Protein AF-A0A7C2ELT0-F1 (afdb_monomer)

Nearest PDB structures (foldseek):
  4qrk-assembly1_A  TM=3.114E-01  e=3.744E-05  Clostridium sporogenes ATCC 15579
  7usl-assembly1_C  TM=2.007E-01  e=1.176E+00  Bordetella pertussis

Secondary structure (DSSP, 8-state):
---SSSTHHHHHHHHHHHHHHHHHHHT--TT--HHHHHHHHHHHHHHHHHHHHHHHHHHH--SS-THHHHHHHHHHHHHHHHHH-TTS-HHHHHHHHHHHHHHHHHHHHHHHHHT--TTSSSPP-S--HHHHHHHHHHHHHHHHHHHHHH-GGGTTT----GGGHHHHHHHHPEEEEEEPPPEEES---TT-EEEEE-SSS-EEEEE--SSEEEEEEEEEEESSHHHHHHHHTT--EEEEEETTEEEEEESGGG--S-EEEEEEEEE-TT-EEEEEESSS-EEEES--S-EEEEEESSEEEEEEE-S-EEEEEEEEEEEEEEE-S-EEEEEEEEEEEEEESS-EEEEE-SSEEEEEEE-S-EEEE-TT-EEEEEEE-S-EEEEEESSEEEEEEESSEEEEEET-EEEEEEESS-EEEEEES-EEEEEEE-S-EEEEEES-EEEEEEE---

Radius of gyration: 32.94 Å; Cα contacts (8 Å, |Δi|>4): 1007; chains: 1; bounding box: 61×60×104 Å

Structure (mmCIF, N/CA/C/O backbone):
data_AF-A0A7C2ELT0-F1
#
_entry.id   AF-A0A7C2ELT0-F1
#
loop_
_atom_site.group_PDB
_atom_site.id
_atom_site.type_symbol
_atom_site.label_atom_id
_atom_site.label_alt_id
_atom_site.label_comp_id
_atom_site.label_asym_id
_atom_site.label_entity_id
_atom_site.label_seq_id
_atom_site.pdbx_PDB_ins_code
_atom_site.Cartn_x
_atom_site.Cartn_y
_atom_site.Cartn_z
_atom_site.occupancy
_atom_site.B_iso_or_equiv
_atom_site.auth_seq_id
_atom_site.auth_comp_id
_atom_site.auth_asym_id
_atom_site.auth_atom_id
_atom_site.pdbx_PDB_model_num
ATOM 1 N N . MET A 1 1 ? 32.267 43.636 52.073 1.00 42.12 1 MET A N 1
ATOM 2 C CA . MET A 1 1 ? 32.798 43.247 50.747 1.00 42.12 1 MET A CA 1
ATOM 3 C C . MET A 1 1 ? 31.972 42.100 50.181 1.00 42.12 1 MET A C 1
ATOM 5 O O . MET A 1 1 ? 32.162 40.948 50.547 1.00 42.12 1 MET A O 1
ATOM 9 N N . ALA A 1 2 ? 30.995 42.434 49.343 1.00 45.44 2 ALA A N 1
ATOM 10 C CA . ALA A 1 2 ? 30.122 41.498 48.652 1.00 45.44 2 ALA A CA 1
ATOM 11 C C . ALA A 1 2 ? 30.420 41.594 47.153 1.00 45.44 2 ALA A C 1
ATOM 13 O O . ALA A 1 2 ? 30.077 42.615 46.577 1.00 45.44 2 ALA A O 1
ATOM 14 N N . GLN A 1 3 ? 31.054 40.580 46.540 1.00 39.84 3 GLN A N 1
ATOM 15 C CA . GLN A 1 3 ? 31.023 40.375 45.072 1.00 39.84 3 GLN A CA 1
ATOM 16 C C . GLN A 1 3 ? 31.673 39.071 44.537 1.00 39.84 3 GLN A C 1
ATOM 18 O O . GLN A 1 3 ? 31.953 38.975 43.350 1.00 39.84 3 GLN A O 1
ATOM 23 N N . GLY A 1 4 ? 31.885 38.022 45.349 1.00 39.62 4 GLY A N 1
ATOM 24 C CA . GLY A 1 4 ? 32.593 36.808 44.883 1.00 39.62 4 GLY A CA 1
ATOM 25 C C . GLY A 1 4 ? 31.737 35.597 44.467 1.00 39.62 4 GLY A C 1
ATOM 26 O O . GLY A 1 4 ? 32.189 34.763 43.691 1.00 39.62 4 GLY A O 1
ATOM 27 N N . ARG A 1 5 ? 30.501 35.447 44.968 1.00 42.84 5 ARG A N 1
ATOM 28 C CA . ARG A 1 5 ? 29.801 34.136 44.958 1.00 42.84 5 ARG A CA 1
ATOM 29 C C . ARG A 1 5 ? 28.678 33.946 43.929 1.00 42.84 5 ARG A C 1
ATOM 31 O O . ARG A 1 5 ? 28.041 32.900 43.929 1.00 42.84 5 ARG A O 1
ATOM 38 N N . LYS A 1 6 ? 28.424 34.908 43.032 1.00 41.88 6 LYS A N 1
ATOM 39 C CA . LYS A 1 6 ? 27.400 34.749 41.972 1.00 41.88 6 LYS A CA 1
ATOM 40 C C . LYS A 1 6 ? 27.911 34.066 40.691 1.00 41.88 6 LYS A C 1
ATOM 42 O O . LYS A 1 6 ? 27.088 33.549 39.946 1.00 41.88 6 LYS A O 1
ATOM 47 N N . LYS A 1 7 ? 29.230 33.993 40.449 1.00 40.62 7 LYS A N 1
ATOM 48 C CA . LYS A 1 7 ? 29.793 33.402 39.212 1.00 40.62 7 LYS A CA 1
ATOM 49 C C . LYS A 1 7 ? 29.730 31.863 39.143 1.00 40.62 7 LYS A C 1
ATOM 51 O O . LYS A 1 7 ? 29.695 31.324 38.045 1.00 40.62 7 LYS A O 1
ATOM 56 N N . GLY A 1 8 ? 29.642 31.153 40.273 1.00 42.19 8 GLY A N 1
ATOM 57 C CA . GLY A 1 8 ? 29.627 29.676 40.294 1.00 42.19 8 GLY A CA 1
ATOM 58 C C . GLY A 1 8 ? 28.293 29.019 39.901 1.00 42.19 8 GLY A C 1
ATOM 59 O O . GLY A 1 8 ? 28.281 27.872 39.465 1.00 42.19 8 GLY A O 1
ATOM 60 N N . LYS A 1 9 ? 27.171 29.749 40.006 1.00 43.91 9 LYS A N 1
ATOM 61 C CA . LYS A 1 9 ? 25.817 29.213 39.759 1.00 43.91 9 LYS A CA 1
ATOM 62 C C . LYS A 1 9 ? 25.518 28.958 38.282 1.00 43.91 9 LYS A C 1
ATOM 64 O O . LYS A 1 9 ? 24.778 28.036 37.966 1.00 43.91 9 LYS A O 1
ATOM 69 N N . GLY A 1 10 ? 26.102 29.762 37.391 1.00 43.91 10 GLY A N 1
ATOM 70 C CA . GLY A 1 10 ? 25.960 29.587 35.945 1.00 43.91 10 GLY A CA 1
ATOM 71 C C . GLY A 1 10 ? 26.767 28.398 35.428 1.00 43.91 10 GLY A C 1
ATOM 72 O O . GLY A 1 10 ? 26.237 27.589 34.680 1.00 43.91 10 GLY A O 1
ATOM 73 N N . LEU A 1 11 ? 28.018 28.240 35.875 1.00 46.62 11 LEU A N 1
ATOM 74 C CA . LEU A 1 11 ? 28.926 27.226 35.326 1.00 46.62 11 LEU A CA 1
ATOM 75 C C . LEU A 1 11 ? 28.510 25.779 35.628 1.00 46.62 11 LEU A C 1
ATOM 77 O O . LEU A 1 11 ? 28.633 24.935 34.747 1.00 46.62 11 LEU A O 1
ATOM 81 N N . LEU A 1 12 ? 27.991 25.480 36.825 1.00 53.28 12 LEU A N 1
ATOM 82 C CA . LEU A 1 12 ? 27.530 24.121 37.154 1.00 53.28 12 LEU A CA 1
ATOM 83 C C . LEU A 1 12 ? 26.244 23.743 36.410 1.00 53.28 12 LEU A C 1
ATOM 85 O O . LEU A 1 12 ? 26.105 22.609 35.958 1.00 53.28 12 LEU A O 1
ATOM 89 N N . LEU A 1 13 ? 25.324 24.698 36.241 1.00 49.25 13 LEU A N 1
ATOM 90 C CA . LEU A 1 13 ? 24.092 24.484 35.480 1.00 49.25 13 LEU A CA 1
ATOM 91 C C . LEU A 1 13 ? 24.402 24.286 33.988 1.00 49.25 13 LEU A C 1
ATOM 93 O O . LEU A 1 13 ? 23.856 23.388 33.359 1.00 49.25 13 LEU A O 1
ATOM 97 N N . ILE A 1 14 ? 25.335 25.079 33.450 1.00 50.16 14 ILE A N 1
ATOM 98 C CA . ILE A 1 14 ? 25.825 24.968 32.070 1.00 50.16 14 ILE A CA 1
ATOM 99 C C . ILE A 1 14 ? 26.558 23.638 31.856 1.00 50.16 14 ILE A C 1
ATOM 101 O O . ILE A 1 14 ? 26.302 22.965 30.863 1.00 50.16 14 ILE A O 1
ATOM 105 N N . GLY A 1 15 ? 27.407 23.210 32.796 1.00 48.12 15 GLY A N 1
ATOM 106 C CA . GLY A 1 15 ? 28.116 21.929 32.712 1.00 48.12 15 GLY A CA 1
ATOM 107 C C . GLY A 1 15 ? 27.176 20.721 32.695 1.00 48.12 15 GLY A C 1
ATOM 108 O O . GLY A 1 15 ? 27.408 19.766 31.958 1.00 48.12 15 GLY A O 1
ATOM 109 N N . LEU A 1 16 ? 26.072 20.779 33.445 1.00 53.66 16 LEU A N 1
ATOM 110 C CA . LEU A 1 16 ? 25.085 19.700 33.480 1.00 53.66 16 LEU A CA 1
ATOM 111 C C . LEU A 1 16 ? 24.147 19.716 32.261 1.00 53.66 16 LEU A C 1
ATOM 113 O O . LEU A 1 16 ? 23.773 18.654 31.773 1.00 53.66 16 LEU A O 1
ATOM 117 N N . ILE A 1 17 ? 23.811 20.902 31.737 1.00 55.84 17 ILE A N 1
ATOM 118 C CA . ILE A 1 17 ? 23.096 21.053 30.458 1.00 55.84 17 ILE A CA 1
ATOM 119 C C . ILE A 1 17 ? 23.952 20.511 29.309 1.00 55.84 17 ILE A C 1
ATOM 121 O O . ILE A 1 17 ? 23.425 19.823 28.442 1.00 55.84 17 ILE A O 1
ATOM 125 N N . LEU A 1 18 ? 25.266 20.750 29.327 1.00 50.59 18 LEU A N 1
ATOM 126 C C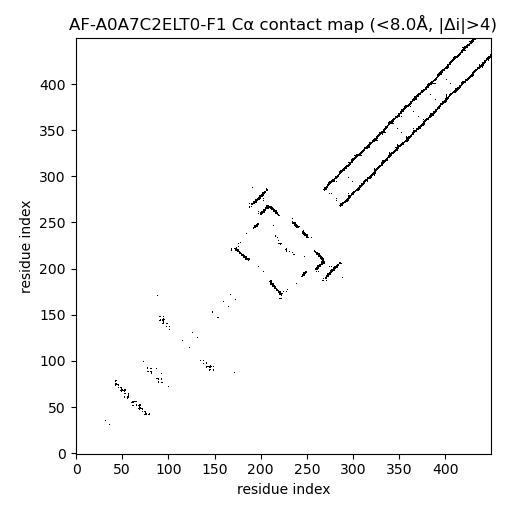A . LEU A 1 18 ? 26.205 20.205 28.344 1.00 50.59 18 LEU A CA 1
ATOM 127 C C . LEU A 1 18 ? 26.360 18.684 28.465 1.00 50.59 18 LEU A C 1
ATOM 129 O O . LEU A 1 18 ? 26.411 18.006 27.445 1.00 50.59 18 LEU A O 1
ATOM 133 N N . LEU A 1 19 ? 26.363 18.129 29.681 1.00 54.34 19 LEU A N 1
ATOM 134 C CA . LEU A 1 19 ? 26.347 16.676 29.894 1.00 54.34 19 LEU A CA 1
ATOM 135 C C . LEU A 1 19 ? 25.036 16.035 29.422 1.00 54.34 19 LEU A C 1
ATOM 137 O O . LEU A 1 19 ? 25.072 14.999 28.767 1.00 54.34 19 LEU A O 1
ATOM 141 N N . ALA A 1 20 ? 23.889 16.662 29.702 1.00 52.28 20 ALA A N 1
ATOM 142 C CA . ALA A 1 20 ? 22.587 16.206 29.221 1.00 52.28 20 ALA A CA 1
ATOM 143 C C . ALA A 1 20 ? 22.479 16.309 27.690 1.00 52.28 20 ALA A C 1
ATOM 145 O O . ALA A 1 20 ? 22.000 15.378 27.050 1.00 52.28 20 ALA A O 1
ATOM 146 N N . ALA A 1 21 ? 22.988 17.390 27.093 1.00 52.97 21 ALA A N 1
ATOM 147 C CA . ALA A 1 21 ? 23.085 17.555 25.643 1.00 52.97 21 ALA A CA 1
ATOM 148 C C . ALA A 1 21 ? 24.036 16.526 25.005 1.00 52.97 21 ALA A C 1
ATOM 150 O O . ALA A 1 21 ? 23.724 15.978 23.952 1.00 52.97 21 ALA A O 1
ATOM 151 N N . GLY A 1 22 ? 25.152 16.201 25.665 1.00 45.22 22 GLY A N 1
ATOM 152 C CA . GLY A 1 22 ? 26.073 15.147 25.235 1.00 45.22 22 GLY A CA 1
ATOM 153 C C . GLY A 1 22 ? 25.437 13.755 25.277 1.00 45.22 22 GLY A C 1
ATOM 154 O O . GLY A 1 22 ? 25.587 12.980 24.339 1.00 45.22 22 GLY A O 1
ATOM 155 N N . LEU A 1 23 ? 24.649 13.460 26.313 1.00 53.25 23 LEU A N 1
ATOM 156 C CA . LEU A 1 23 ? 23.897 12.205 26.425 1.00 53.25 23 LEU A CA 1
ATOM 157 C C . LEU A 1 23 ? 22.787 12.098 25.367 1.00 53.25 23 LEU A C 1
ATOM 159 O O . LEU A 1 23 ? 22.537 11.013 24.853 1.00 53.25 23 LEU A O 1
ATOM 163 N N . ILE A 1 24 ? 22.170 13.226 24.997 1.00 52.75 24 ILE A N 1
ATOM 164 C CA . ILE A 1 24 ? 21.212 13.315 23.884 1.00 52.75 24 ILE A CA 1
ATOM 165 C C . ILE A 1 24 ? 21.894 13.006 22.547 1.00 52.75 24 ILE A C 1
ATOM 167 O O . ILE A 1 24 ? 21.304 12.307 21.733 1.00 52.75 24 ILE A O 1
ATOM 171 N N . PHE A 1 25 ? 23.129 13.473 22.336 1.00 51.72 25 PHE A N 1
ATOM 172 C CA . PHE A 1 25 ? 23.862 13.266 21.082 1.00 51.72 25 PHE A CA 1
ATOM 173 C C . PHE A 1 25 ? 24.392 11.833 20.912 1.00 51.72 25 PHE A C 1
ATOM 175 O O . PHE A 1 25 ? 24.438 11.321 19.799 1.00 51.72 25 PHE A O 1
ATOM 182 N N . VAL A 1 26 ? 24.754 11.164 22.013 1.00 51.81 26 VAL A N 1
ATOM 183 C CA . VAL A 1 26 ? 25.244 9.770 22.007 1.00 51.81 26 VAL A CA 1
ATOM 184 C C . VAL A 1 26 ? 24.118 8.755 21.776 1.00 51.81 26 VAL A C 1
ATOM 186 O O . VAL A 1 26 ? 24.367 7.669 21.263 1.00 51.81 26 VAL A O 1
ATOM 189 N N . PHE A 1 27 ? 22.877 9.102 22.126 1.00 49.28 27 PHE A N 1
ATOM 190 C CA . PHE A 1 27 ? 21.709 8.227 21.983 1.00 49.28 27 PHE A CA 1
ATOM 191 C C . PHE A 1 27 ? 20.808 8.579 20.796 1.00 49.28 27 PHE A C 1
ATOM 193 O O . PHE A 1 27 ? 19.675 8.105 20.775 1.00 49.28 27 PHE A O 1
ATOM 200 N N . ILE A 1 28 ? 21.276 9.378 19.826 1.00 46.94 28 ILE A N 1
ATOM 201 C CA . ILE A 1 28 ? 20.549 9.629 18.572 1.00 46.94 28 ILE A CA 1
ATOM 202 C C . ILE A 1 28 ? 20.435 8.296 17.819 1.00 46.94 28 ILE A C 1
ATOM 204 O O . ILE A 1 28 ? 21.442 7.805 17.312 1.00 46.94 28 ILE A O 1
ATOM 208 N N . PRO A 1 29 ? 19.243 7.685 17.717 1.00 50.91 29 PRO A N 1
ATOM 209 C CA . PRO A 1 29 ? 19.019 6.630 16.748 1.00 50.91 29 PRO A CA 1
ATOM 210 C C . PRO A 1 29 ? 18.851 7.324 15.394 1.00 50.91 29 PRO A C 1
ATOM 212 O O . PRO A 1 29 ? 18.087 8.292 15.297 1.00 50.91 29 PRO A O 1
ATOM 215 N N . ASP A 1 30 ? 19.553 6.857 14.367 1.00 41.38 30 ASP A N 1
ATOM 216 C CA . ASP A 1 30 ? 19.484 7.432 13.023 1.00 41.38 30 ASP A CA 1
ATOM 217 C C . ASP A 1 30 ? 18.016 7.607 12.580 1.00 41.38 30 ASP A C 1
ATOM 219 O O . ASP A 1 30 ? 17.288 6.636 12.373 1.00 41.38 30 ASP A O 1
ATOM 223 N N . GLY A 1 31 ? 17.561 8.864 12.485 1.00 51.69 31 GLY A N 1
ATOM 224 C CA . GLY A 1 31 ? 16.235 9.229 11.970 1.00 51.69 31 GLY A CA 1
ATOM 225 C C . GLY A 1 31 ? 15.139 9.610 12.980 1.00 51.69 31 GLY A C 1
ATOM 226 O O . GLY A 1 31 ? 14.036 9.923 12.537 1.00 51.69 31 GLY A O 1
ATOM 227 N N . ALA A 1 32 ? 15.384 9.643 14.298 1.00 50.31 32 ALA A N 1
ATOM 228 C CA . ALA A 1 32 ? 14.373 10.109 15.263 1.00 50.31 32 ALA A CA 1
ATOM 229 C C . ALA A 1 32 ? 14.337 11.650 15.370 1.00 50.31 32 ALA A C 1
ATOM 231 O O . ALA A 1 32 ? 15.339 12.291 15.691 1.00 50.31 32 ALA A O 1
ATOM 232 N N . GLY A 1 33 ? 13.174 12.266 15.137 1.00 53.56 33 GLY A N 1
ATOM 233 C CA . GLY A 1 33 ? 13.001 13.716 15.275 1.00 53.56 33 GLY A CA 1
ATOM 234 C C . GLY A 1 33 ? 13.150 14.194 16.727 1.00 53.56 33 GLY A C 1
ATOM 235 O O . GLY A 1 33 ? 12.733 13.511 17.664 1.00 53.56 33 GLY A O 1
ATOM 236 N N . LEU A 1 34 ? 13.682 15.409 16.930 1.00 48.56 34 LEU A N 1
ATOM 237 C CA . LEU A 1 34 ? 13.869 16.026 18.259 1.00 48.56 34 LEU A CA 1
ATOM 238 C C . LEU A 1 34 ? 12.598 15.994 19.130 1.00 48.56 34 LEU A C 1
ATOM 240 O O . LEU A 1 34 ? 12.690 15.814 20.342 1.00 48.56 34 LEU A O 1
ATOM 244 N N . ALA A 1 35 ? 11.417 16.125 18.518 1.00 43.75 35 ALA A N 1
ATOM 245 C CA . ALA A 1 35 ? 10.126 16.087 19.206 1.00 43.75 35 ALA A CA 1
ATOM 246 C C . ALA A 1 35 ? 9.777 14.697 19.775 1.00 43.75 35 ALA A C 1
ATOM 248 O O . ALA A 1 35 ? 9.262 14.595 20.889 1.00 43.75 35 ALA A O 1
ATOM 249 N N . GLU A 1 36 ? 10.094 13.623 19.050 1.00 48.47 36 GLU A N 1
ATOM 250 C CA . GLU A 1 36 ? 9.836 12.245 19.482 1.00 48.47 36 GLU A CA 1
ATOM 251 C C . GLU A 1 36 ? 10.790 11.835 20.614 1.00 48.47 36 GLU A C 1
ATOM 253 O O . GLU A 1 36 ? 10.389 11.186 21.582 1.00 48.47 36 GLU A O 1
ATOM 258 N N . LEU A 1 37 ? 12.036 12.311 20.557 1.00 50.41 37 LEU A N 1
ATOM 259 C CA . LEU A 1 37 ? 13.034 12.114 21.606 1.00 50.41 37 LEU A CA 1
ATOM 260 C C . LEU A 1 37 ? 12.690 12.897 22.888 1.00 50.41 37 LEU A C 1
ATOM 262 O O . LEU A 1 37 ? 12.796 12.353 23.988 1.00 50.41 37 LEU A O 1
ATOM 266 N N . LEU A 1 38 ? 12.190 14.133 22.755 1.00 48.56 38 LEU A N 1
ATOM 267 C CA . LEU A 1 38 ? 11.640 14.921 23.867 1.00 48.56 38 LEU A CA 1
ATOM 268 C C . LEU A 1 38 ? 10.447 14.213 24.521 1.00 48.56 38 LEU A C 1
ATOM 270 O O . LEU A 1 38 ? 10.420 14.075 25.743 1.00 48.56 38 LEU A O 1
ATOM 274 N N . MET A 1 39 ? 9.513 13.679 23.728 1.00 49.91 39 MET A N 1
ATOM 275 C CA . MET A 1 39 ? 8.398 12.875 24.247 1.00 49.91 39 MET A CA 1
ATOM 276 C C . MET A 1 39 ? 8.835 11.536 24.858 1.00 49.91 39 MET A C 1
ATOM 278 O O . MET A 1 39 ? 8.117 10.966 25.681 1.00 49.91 39 MET A O 1
ATOM 282 N N . ARG A 1 40 ? 10.014 11.018 24.502 1.00 51.94 40 ARG A N 1
ATOM 283 C CA . ARG A 1 40 ? 10.532 9.748 25.024 1.00 51.94 40 ARG A CA 1
ATOM 284 C C . ARG A 1 40 ? 11.355 9.906 26.303 1.00 51.94 40 ARG A C 1
ATOM 286 O O . ARG A 1 40 ? 11.291 9.030 27.162 1.00 51.94 40 ARG A O 1
ATOM 293 N N . LEU A 1 41 ? 12.101 11.003 26.443 1.00 55.66 41 LEU A N 1
ATOM 294 C CA . LEU A 1 41 ? 13.070 11.208 27.528 1.00 55.66 41 LEU A CA 1
ATOM 295 C C . LEU A 1 41 ? 12.641 12.255 28.566 1.00 55.66 41 LEU A C 1
ATOM 297 O O . LEU A 1 41 ? 13.358 12.446 29.548 1.00 55.66 41 LEU A O 1
ATOM 301 N N . TRP A 1 42 ? 11.468 12.888 28.423 1.00 62.91 42 TRP A N 1
ATOM 302 C CA . TRP A 1 42 ? 10.956 13.864 29.400 1.00 62.91 42 TRP A CA 1
ATOM 303 C C . TRP A 1 42 ? 10.993 13.405 30.880 1.00 62.91 42 TRP A C 1
ATOM 305 O O . TRP A 1 42 ? 11.282 14.253 31.730 1.00 62.91 42 TRP A O 1
ATOM 315 N N . PRO A 1 43 ? 10.810 12.112 31.250 1.00 63.38 43 PRO A N 1
ATOM 316 C CA . PRO A 1 43 ? 10.904 11.695 32.651 1.00 63.38 43 PRO A CA 1
ATOM 317 C C . PRO A 1 43 ? 12.317 11.851 33.224 1.00 63.38 43 PRO A C 1
ATOM 319 O O . PRO A 1 43 ? 12.472 12.187 34.396 1.00 63.38 43 PRO A O 1
ATOM 322 N N . ILE A 1 44 ? 13.355 11.682 32.398 1.00 62.75 44 ILE A N 1
ATOM 323 C CA . ILE A 1 44 ? 14.757 11.867 32.799 1.00 62.75 44 ILE A CA 1
ATOM 324 C C . ILE A 1 44 ? 15.008 13.331 33.164 1.00 62.75 44 ILE A C 1
ATOM 326 O O . ILE A 1 44 ? 15.677 13.611 34.155 1.00 62.75 44 ILE A O 1
ATOM 330 N N . PHE A 1 45 ? 14.399 14.274 32.440 1.00 59.12 45 PHE A N 1
ATOM 331 C CA . PHE A 1 45 ? 14.490 15.693 32.781 1.00 59.12 45 PHE A CA 1
ATOM 332 C C . PHE A 1 45 ? 13.875 16.002 34.151 1.00 59.12 45 PHE A C 1
ATOM 334 O O . PHE A 1 45 ? 14.429 16.824 34.881 1.00 59.12 45 PHE A O 1
ATOM 341 N N . LEU A 1 46 ? 12.795 15.317 34.551 1.00 65.44 46 LEU A N 1
ATOM 342 C CA . LEU A 1 46 ? 12.246 15.449 35.906 1.00 65.44 46 LEU A CA 1
ATOM 343 C C . LEU A 1 46 ? 13.190 14.878 36.968 1.00 65.44 46 LEU A C 1
ATOM 345 O O . LEU A 1 46 ? 13.380 15.514 38.006 1.00 65.44 46 LEU A O 1
ATOM 349 N N . ILE A 1 47 ? 13.825 13.732 36.699 1.00 64.75 47 ILE A N 1
ATOM 350 C CA . ILE A 1 47 ? 14.838 13.155 37.593 1.00 64.75 47 ILE A CA 1
ATOM 351 C C . ILE A 1 47 ? 16.006 14.133 37.750 1.00 64.75 47 ILE A C 1
ATOM 353 O O . ILE A 1 47 ? 16.355 14.486 38.874 1.00 64.75 47 ILE A O 1
ATOM 357 N N . CYS A 1 48 ? 16.567 14.639 36.650 1.00 57.84 48 CYS A N 1
ATOM 358 C CA . CYS A 1 48 ? 17.680 15.588 36.669 1.00 57.84 48 CYS A CA 1
ATOM 359 C C . CYS A 1 48 ? 17.311 16.900 37.377 1.00 57.84 48 CYS A C 1
ATOM 361 O O . CYS A 1 48 ? 18.052 17.356 38.247 1.00 57.84 48 CYS A O 1
ATOM 363 N N . ALA A 1 49 ? 16.147 17.484 37.074 1.00 63.97 49 ALA A N 1
ATOM 364 C CA . ALA A 1 49 ? 15.659 18.690 37.745 1.00 63.97 49 ALA A CA 1
ATOM 365 C C . ALA A 1 49 ? 15.452 18.462 39.251 1.00 63.97 49 ALA A C 1
ATOM 367 O O . ALA A 1 49 ? 15.766 19.326 40.076 1.00 63.97 49 ALA A O 1
ATOM 368 N N . GLY A 1 50 ? 14.962 17.279 39.617 1.00 64.75 50 GLY A N 1
ATOM 369 C CA . GLY A 1 50 ? 14.807 16.859 40.996 1.00 64.75 50 GLY A CA 1
ATOM 370 C C . GLY A 1 50 ? 16.144 16.702 41.725 1.00 64.75 50 GLY A C 1
ATOM 371 O O . GLY A 1 50 ? 16.310 17.263 42.809 1.00 64.75 50 GLY A O 1
ATOM 372 N N . VAL A 1 51 ? 17.124 16.031 41.108 1.00 64.00 51 VAL A N 1
ATOM 373 C CA . VAL A 1 51 ? 18.488 15.853 41.637 1.00 64.00 51 VAL A CA 1
ATOM 374 C C . VAL A 1 51 ? 19.172 17.199 41.836 1.00 64.00 51 VAL A C 1
ATOM 376 O O . VAL A 1 51 ? 19.704 17.442 42.914 1.00 64.00 51 VAL A O 1
ATOM 379 N N . VAL A 1 52 ? 19.086 18.120 40.872 1.00 61.81 52 VAL A N 1
ATOM 380 C CA . VAL A 1 52 ? 19.647 19.477 41.001 1.00 61.81 52 VAL A CA 1
ATOM 381 C C . VAL A 1 52 ? 19.032 20.220 42.187 1.00 61.81 52 VAL A C 1
ATOM 383 O O . VAL A 1 52 ? 19.745 20.878 42.943 1.00 61.81 52 VAL A O 1
ATOM 386 N N . ARG A 1 53 ? 17.720 20.088 42.412 1.00 62.97 53 ARG A N 1
ATOM 387 C CA . ARG A 1 53 ? 17.049 20.708 43.565 1.00 62.97 53 ARG A CA 1
ATOM 388 C C . ARG A 1 53 ? 17.446 20.082 44.900 1.00 62.97 53 ARG A C 1
ATOM 390 O O . ARG A 1 53 ? 17.604 20.807 45.880 1.00 62.97 53 ARG A O 1
ATOM 397 N N . VAL A 1 54 ? 17.593 18.759 44.955 1.00 62.53 54 VAL A N 1
ATOM 398 C CA . VAL A 1 54 ? 18.026 18.040 46.165 1.00 62.53 54 VAL A CA 1
ATOM 399 C C . VAL A 1 54 ? 19.497 18.329 46.469 1.00 62.53 54 VAL A C 1
ATOM 401 O O . VAL A 1 54 ? 19.847 18.574 47.619 1.00 62.53 54 VAL A O 1
ATOM 404 N N . MET A 1 55 ? 20.347 18.391 45.446 1.00 53.81 55 MET A N 1
ATOM 405 C CA . MET A 1 55 ? 21.767 18.709 45.578 1.00 53.81 55 MET A CA 1
ATOM 406 C C . MET A 1 55 ? 21.980 20.186 45.932 1.00 53.81 55 MET A C 1
ATOM 408 O O . MET A 1 55 ? 22.779 20.499 46.809 1.00 53.81 55 MET A O 1
ATOM 412 N N . GLY A 1 56 ? 21.193 21.096 45.348 1.00 58.75 56 GLY A N 1
ATOM 413 C CA . GLY A 1 56 ? 21.140 22.505 45.746 1.00 58.75 56 GLY A CA 1
ATOM 414 C C . GLY A 1 56 ? 20.690 22.693 47.198 1.00 58.75 56 GLY A C 1
ATOM 415 O O . GLY A 1 56 ? 21.224 23.543 47.910 1.00 58.75 56 GLY A O 1
ATOM 416 N N . TYR A 1 57 ? 19.786 21.843 47.694 1.00 60.31 57 TYR A N 1
ATOM 417 C CA . TYR A 1 57 ? 19.457 21.789 49.119 1.00 60.31 57 TYR A CA 1
ATOM 418 C C . TYR A 1 57 ? 20.610 21.232 49.973 1.00 60.31 57 TYR A C 1
ATOM 420 O O . TYR A 1 57 ? 20.921 21.803 51.015 1.00 60.31 57 TYR A O 1
ATOM 428 N N . ALA A 1 58 ? 21.269 20.157 49.540 1.00 55.34 58 ALA A N 1
ATOM 429 C CA . ALA A 1 58 ? 22.350 19.521 50.293 1.00 55.34 58 ALA A CA 1
ATOM 430 C C . ALA A 1 58 ? 23.611 20.400 50.397 1.00 55.34 58 ALA A C 1
ATOM 432 O O . ALA A 1 58 ? 24.265 20.416 51.437 1.00 55.34 58 ALA A O 1
ATOM 433 N N . VAL A 1 59 ? 23.932 21.149 49.338 1.00 54.38 59 VAL A N 1
ATOM 434 C CA . VAL A 1 59 ? 25.159 21.956 49.235 1.00 54.38 59 VAL A CA 1
ATOM 435 C C . VAL A 1 59 ? 24.916 23.422 49.607 1.00 54.38 59 VAL A C 1
ATOM 437 O O . VAL A 1 59 ? 25.684 23.994 50.377 1.00 54.38 59 VAL A O 1
ATOM 440 N N . GLU A 1 60 ? 23.846 24.042 49.094 1.00 55.94 60 GLU A N 1
ATOM 441 C CA . GLU A 1 60 ? 23.567 25.479 49.273 1.00 55.94 60 GLU A CA 1
ATOM 442 C C . GLU A 1 60 ? 22.358 25.774 50.182 1.00 55.94 60 GLU A C 1
ATOM 444 O O . GLU A 1 60 ? 22.066 26.943 50.444 1.00 55.94 60 GLU A O 1
ATOM 449 N N . ARG A 1 61 ? 21.635 24.748 50.664 1.00 57.12 61 ARG A N 1
ATOM 450 C CA . ARG A 1 61 ? 20.378 24.872 51.438 1.00 57.12 61 ARG A CA 1
ATOM 451 C C . ARG A 1 61 ? 19.313 25.734 50.756 1.00 57.12 61 ARG A C 1
ATOM 453 O O . ARG A 1 61 ? 18.505 26.383 51.422 1.00 57.12 61 ARG A O 1
ATOM 460 N N . ASN A 1 62 ? 19.289 25.711 49.421 1.00 46.84 62 ASN A N 1
ATOM 461 C CA . ASN A 1 62 ? 18.289 26.401 48.613 1.00 46.84 62 ASN A CA 1
ATOM 462 C C . ASN A 1 62 ? 17.753 25.485 47.498 1.00 46.84 62 ASN A C 1
ATOM 464 O O . ASN A 1 62 ? 18.552 24.959 46.724 1.00 46.84 62 ASN A O 1
ATOM 468 N N . PRO A 1 63 ? 16.422 25.315 47.358 1.00 49.41 63 PRO A N 1
ATOM 469 C CA . PRO A 1 63 ? 15.335 25.926 48.139 1.00 49.41 63 PRO A CA 1
ATOM 470 C C . PRO A 1 63 ? 15.269 25.408 49.584 1.00 49.41 63 PRO A C 1
ATOM 472 O O . PRO A 1 63 ? 15.849 24.380 49.900 1.00 49.41 63 PRO A O 1
ATOM 475 N N . ARG A 1 64 ? 14.520 26.093 50.462 1.00 54.22 64 ARG A N 1
ATOM 476 C CA . ARG A 1 64 ? 14.384 25.765 51.903 1.00 54.22 64 ARG A CA 1
ATOM 477 C C . ARG A 1 64 ? 13.911 24.333 52.203 1.00 54.22 64 ARG A C 1
ATOM 479 O O . ARG A 1 64 ? 13.987 23.897 53.350 1.00 54.22 64 ARG A O 1
ATOM 486 N N . SER A 1 65 ? 13.402 23.617 51.200 1.00 57.47 65 SER A N 1
ATOM 487 C CA . SER A 1 65 ? 12.910 22.252 51.331 1.00 57.47 65 SER A CA 1
ATOM 488 C C . SER A 1 65 ? 13.321 21.384 50.135 1.00 57.47 65 SER A C 1
ATOM 490 O O . SER A 1 65 ? 13.078 21.781 48.991 1.00 57.47 65 SER A O 1
ATOM 492 N N . PRO A 1 66 ? 13.853 20.173 50.377 1.00 61.03 66 PRO A N 1
ATOM 493 C CA . PRO A 1 66 ? 14.151 19.204 49.328 1.00 61.03 66 PRO A CA 1
ATOM 494 C C . PRO A 1 66 ? 12.890 18.528 48.772 1.00 61.03 66 PRO A C 1
ATOM 496 O O . PRO A 1 66 ? 12.986 17.822 47.773 1.00 61.03 66 PRO A O 1
ATOM 499 N N . LEU A 1 67 ? 11.708 18.748 49.373 1.00 55.25 67 LEU A N 1
ATOM 500 C CA . LEU A 1 67 ? 10.448 18.093 48.990 1.00 55.25 67 LEU A CA 1
ATOM 501 C C . LEU A 1 67 ? 10.132 18.263 47.504 1.00 55.25 67 LEU A C 1
ATOM 503 O O . LEU A 1 67 ? 9.809 17.291 46.835 1.00 55.25 67 LEU A O 1
ATOM 507 N N . GLY A 1 68 ? 10.280 19.478 46.970 1.00 58.47 68 GLY A N 1
ATOM 508 C CA . GLY A 1 68 ? 10.014 19.736 45.555 1.00 58.47 68 GLY A CA 1
ATOM 509 C C . GLY A 1 68 ? 11.010 19.048 44.617 1.00 58.47 68 GLY A C 1
ATOM 510 O O . GLY A 1 68 ? 10.651 18.727 43.494 1.00 58.47 68 GLY A O 1
ATOM 511 N N . GLY A 1 69 ? 12.248 18.818 45.065 1.00 64.69 69 GLY A N 1
ATOM 512 C CA . GLY A 1 69 ? 13.243 18.061 44.303 1.00 64.69 69 GLY A CA 1
ATOM 513 C C . GLY A 1 69 ? 12.977 16.562 44.364 1.00 64.69 69 GLY A C 1
ATOM 514 O O . GLY A 1 69 ? 12.915 15.908 43.333 1.00 64.69 69 GLY A O 1
ATOM 515 N N . MET A 1 70 ? 12.721 16.032 45.560 1.00 61.00 70 MET A N 1
ATOM 516 C CA . MET A 1 70 ? 12.388 14.621 45.761 1.00 61.00 70 MET A CA 1
ATOM 517 C C . MET A 1 70 ? 11.106 14.217 45.036 1.00 61.00 70 MET A C 1
ATOM 519 O O . MET A 1 70 ? 11.090 13.172 44.402 1.00 61.00 70 MET A O 1
ATOM 523 N N . LEU A 1 71 ? 10.060 15.048 45.063 1.00 61.28 71 LEU A N 1
ATOM 524 C CA . LEU A 1 71 ? 8.822 14.780 44.330 1.00 61.28 71 LEU A CA 1
ATOM 525 C C . LEU A 1 71 ? 9.095 14.636 42.826 1.00 61.28 71 LEU A C 1
ATOM 527 O O . LEU A 1 71 ? 8.597 13.708 42.204 1.00 61.28 71 LEU A O 1
ATOM 531 N N . LEU A 1 72 ? 9.939 15.504 42.259 1.00 67.44 72 LEU A N 1
ATOM 532 C CA . LEU A 1 72 ? 10.332 15.432 40.850 1.00 67.44 72 LEU A CA 1
ATOM 533 C C . LEU A 1 72 ? 11.155 14.176 40.536 1.00 67.44 72 LEU A C 1
ATOM 535 O O . LEU A 1 72 ? 10.905 13.547 39.512 1.00 67.44 72 LEU A O 1
ATOM 539 N N . ILE A 1 73 ? 12.071 13.769 41.426 1.00 67.69 73 ILE A N 1
ATOM 540 C CA . ILE A 1 73 ? 12.812 12.505 41.280 1.00 67.69 73 ILE A CA 1
ATOM 541 C C . ILE A 1 73 ? 11.850 11.319 41.324 1.00 67.69 73 ILE A C 1
ATOM 543 O O . ILE A 1 73 ? 11.910 10.463 40.453 1.00 67.69 73 ILE A O 1
ATOM 547 N N . ILE A 1 74 ? 10.948 11.267 42.306 1.00 63.16 74 ILE A N 1
ATOM 548 C CA . ILE A 1 74 ? 10.000 10.159 42.486 1.00 63.16 74 ILE A CA 1
ATOM 549 C C . ILE A 1 74 ? 9.063 10.055 41.284 1.00 63.16 74 ILE A C 1
ATOM 551 O O . ILE A 1 74 ? 8.901 8.970 40.734 1.00 63.16 74 ILE A O 1
ATOM 555 N N . ILE A 1 75 ? 8.487 11.178 40.847 1.00 63.19 75 ILE A N 1
ATOM 556 C CA . ILE A 1 75 ? 7.644 11.236 39.648 1.00 63.19 75 ILE A CA 1
ATOM 557 C C . ILE A 1 75 ? 8.460 10.769 38.438 1.00 63.19 75 ILE A C 1
ATOM 559 O O . ILE A 1 75 ? 8.044 9.850 37.741 1.00 63.19 75 ILE A O 1
ATOM 563 N N . GLY A 1 76 ? 9.652 11.326 38.224 1.00 66.06 76 GLY A N 1
ATOM 564 C CA . GLY A 1 76 ? 10.509 10.958 37.101 1.00 66.06 76 GLY A CA 1
ATOM 565 C C . GLY A 1 76 ? 10.890 9.473 37.085 1.00 66.06 76 GLY A C 1
ATOM 566 O O . GLY A 1 76 ? 10.791 8.836 36.042 1.00 66.06 76 GLY A O 1
ATOM 567 N N . VAL A 1 77 ? 11.251 8.894 38.234 1.00 65.00 77 VAL A N 1
ATOM 568 C CA . VAL A 1 77 ? 11.602 7.469 38.373 1.00 65.00 77 VAL A CA 1
ATOM 569 C C . VAL A 1 77 ? 10.389 6.567 38.148 1.00 65.00 77 VAL A C 1
ATOM 571 O O . VAL A 1 77 ? 10.524 5.552 37.473 1.00 65.00 77 VAL A O 1
ATOM 574 N N . LEU A 1 78 ? 9.202 6.931 38.643 1.00 61.22 78 LEU A N 1
ATOM 575 C CA . LEU A 1 78 ? 7.970 6.168 38.400 1.00 61.22 78 LEU A CA 1
ATOM 576 C C . LEU A 1 78 ? 7.606 6.141 36.911 1.00 61.22 78 LEU A C 1
ATOM 578 O O . LEU A 1 78 ? 7.332 5.073 36.363 1.00 61.22 78 LEU A O 1
ATOM 582 N N . PHE A 1 79 ? 7.658 7.297 36.244 1.00 61.56 79 PHE A N 1
ATOM 583 C CA . PHE A 1 79 ? 7.401 7.398 34.806 1.00 61.56 79 PHE A CA 1
ATOM 584 C C . PHE A 1 79 ? 8.480 6.695 33.968 1.00 61.56 79 PHE A C 1
ATOM 586 O O . PHE A 1 79 ? 8.166 6.103 32.938 1.00 61.56 79 PHE A O 1
ATOM 593 N N . PHE A 1 80 ? 9.738 6.708 34.415 1.00 64.00 80 PHE A N 1
ATOM 594 C CA . PHE A 1 80 ? 10.832 5.994 33.755 1.00 64.00 80 PHE A CA 1
ATOM 595 C C . PHE A 1 80 ? 10.713 4.469 33.918 1.00 64.00 80 PHE A C 1
ATOM 597 O O . PHE A 1 80 ? 10.833 3.731 32.942 1.00 64.00 80 PHE A O 1
ATOM 604 N N . ALA A 1 81 ? 10.403 3.983 35.124 1.00 56.72 81 ALA A N 1
ATOM 605 C CA . ALA A 1 81 ? 10.238 2.558 35.415 1.00 56.72 81 ALA A CA 1
ATOM 606 C C . ALA A 1 81 ? 9.027 1.946 34.694 1.00 56.72 81 ALA A C 1
ATOM 608 O O . ALA A 1 81 ? 9.134 0.842 34.160 1.00 56.72 81 ALA A O 1
ATOM 609 N N . SER A 1 82 ? 7.920 2.694 34.599 1.00 53.81 82 SER A N 1
ATOM 610 C CA . SER A 1 82 ? 6.728 2.313 33.824 1.00 53.81 82 SER A CA 1
ATOM 611 C C . SER A 1 82 ? 7.008 2.120 32.331 1.00 53.81 82 SER A C 1
ATOM 613 O O . SER A 1 82 ? 6.185 1.532 31.638 1.00 53.81 82 SER A O 1
ATOM 615 N N . ARG A 1 83 ? 8.135 2.625 31.813 1.00 55.72 83 ARG A N 1
ATOM 616 C CA . ARG A 1 83 ? 8.499 2.475 30.401 1.00 55.72 83 ARG A CA 1
ATOM 617 C C . ARG A 1 83 ? 9.386 1.260 30.117 1.00 55.72 83 ARG A C 1
ATOM 619 O O . ARG A 1 83 ? 9.397 0.794 28.984 1.00 55.72 83 ARG A O 1
ATOM 626 N N . PHE A 1 84 ? 10.119 0.758 31.112 1.00 51.5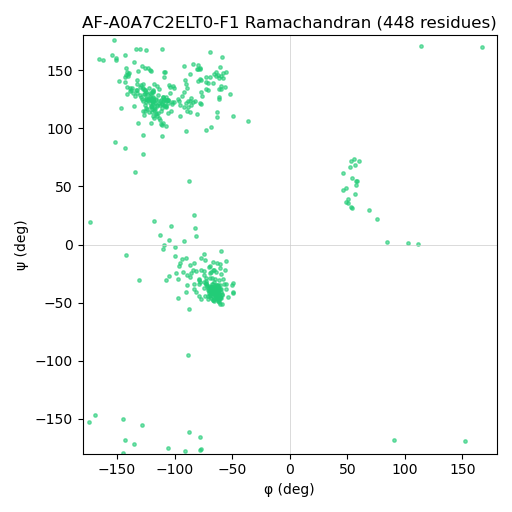0 84 PHE A N 1
ATOM 627 C CA . PHE A 1 84 ? 10.975 -0.429 30.970 1.00 51.50 84 PHE A CA 1
ATOM 628 C C . PHE A 1 84 ? 10.249 -1.743 31.269 1.00 51.50 84 PHE A C 1
ATOM 630 O O . PHE A 1 84 ? 10.637 -2.774 30.734 1.00 51.50 84 PHE A O 1
ATOM 637 N N . HIS A 1 85 ? 9.202 -1.708 32.096 1.00 52.66 85 HIS A N 1
ATOM 638 C CA . HIS A 1 85 ? 8.371 -2.874 32.389 1.00 52.66 85 HIS A CA 1
ATOM 639 C C . HIS A 1 85 ? 6.989 -2.657 31.772 1.00 52.66 85 HIS A C 1
ATOM 641 O O . HIS A 1 85 ? 6.126 -2.036 32.386 1.00 52.66 85 HIS A O 1
ATOM 647 N N . SER A 1 86 ? 6.801 -3.146 30.545 1.00 49.69 86 SER A N 1
ATOM 648 C CA . SER A 1 86 ? 5.545 -3.072 29.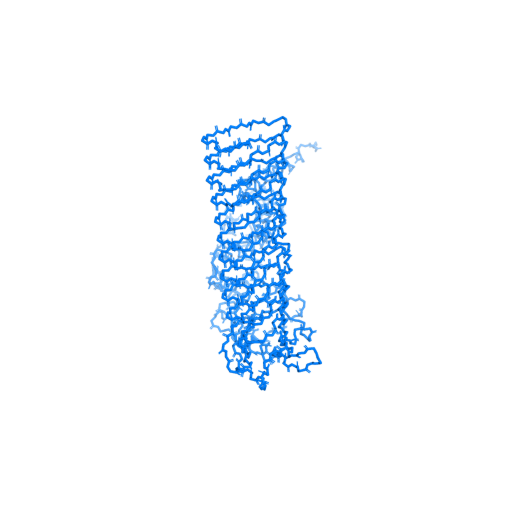783 1.00 49.69 86 SER A CA 1
ATOM 649 C C . SER A 1 86 ? 4.378 -3.826 30.424 1.00 49.69 86 SER A C 1
ATOM 651 O O . SER A 1 86 ? 3.233 -3.570 30.071 1.00 49.69 86 SER A O 1
ATOM 653 N N . ASP A 1 87 ? 4.664 -4.714 31.378 1.00 50.69 87 ASP A N 1
ATOM 654 C CA . ASP A 1 87 ? 3.683 -5.652 31.932 1.00 50.69 87 ASP A CA 1
ATOM 655 C C . ASP A 1 87 ? 3.097 -5.183 33.280 1.00 50.69 87 ASP A C 1
ATOM 657 O O . ASP A 1 87 ? 2.258 -5.866 33.863 1.00 50.69 87 ASP A O 1
ATOM 661 N N . LEU A 1 88 ? 3.543 -4.034 33.815 1.00 50.16 88 LEU A N 1
ATOM 662 C CA . LEU A 1 88 ? 3.150 -3.546 35.144 1.00 50.16 88 LEU A CA 1
ATOM 663 C C . LEU A 1 88 ? 2.654 -2.095 35.102 1.00 50.16 88 LEU A C 1
ATOM 665 O O . LEU A 1 88 ? 3.372 -1.176 34.709 1.00 50.16 88 LEU A O 1
ATOM 669 N N . ASN A 1 89 ? 1.439 -1.864 35.604 1.00 56.94 89 ASN A N 1
ATOM 670 C CA . ASN A 1 89 ? 0.843 -0.530 35.700 1.00 56.94 89 ASN A CA 1
ATOM 671 C C . ASN A 1 89 ? 1.674 0.392 36.614 1.00 56.94 89 ASN A C 1
ATOM 673 O O . ASN A 1 89 ? 2.114 -0.019 37.687 1.00 56.94 89 ASN A O 1
ATOM 677 N N . ALA A 1 90 ? 1.797 1.685 36.293 1.00 54.41 90 ALA A N 1
ATOM 678 C CA . ALA A 1 90 ? 2.517 2.655 37.137 1.00 54.41 90 ALA A CA 1
ATOM 679 C C . ALA A 1 90 ? 1.996 2.706 38.594 1.00 54.41 90 ALA A C 1
ATOM 681 O O . ALA A 1 90 ? 2.768 2.861 39.542 1.00 54.41 90 ALA A O 1
ATOM 682 N N . ILE A 1 91 ? 0.687 2.505 38.783 1.00 54.94 91 ILE A N 1
ATOM 683 C CA . ILE A 1 91 ? 0.043 2.388 40.102 1.00 54.94 91 ILE A CA 1
ATOM 684 C C . ILE A 1 91 ? 0.453 1.086 40.809 1.00 54.94 91 ILE A C 1
ATOM 686 O O . ILE A 1 91 ? 0.654 1.096 42.020 1.00 54.94 91 ILE A O 1
ATOM 690 N N . GLN A 1 92 ? 0.631 -0.018 40.074 1.00 58.28 92 GLN A N 1
ATOM 691 C CA . GLN A 1 92 ? 1.130 -1.286 40.620 1.00 58.28 92 GLN A CA 1
ATOM 692 C C . GLN A 1 92 ? 2.599 -1.166 41.031 1.00 58.28 92 GLN A C 1
ATOM 694 O O . GLN A 1 92 ? 2.962 -1.613 42.115 1.00 58.28 92 GLN A O 1
ATOM 699 N N . ILE A 1 93 ? 3.430 -0.505 40.220 1.00 59.28 93 ILE A N 1
ATOM 700 C CA . ILE A 1 93 ? 4.835 -0.227 40.546 1.00 59.28 93 ILE A CA 1
ATOM 701 C C . ILE A 1 93 ? 4.906 0.639 41.812 1.00 59.28 93 ILE A C 1
ATOM 703 O O . ILE A 1 93 ? 5.589 0.284 42.772 1.00 59.28 93 ILE A O 1
ATOM 707 N N . TYR A 1 94 ? 4.142 1.732 41.881 1.00 60.22 94 TYR A N 1
ATOM 708 C CA . TYR A 1 94 ? 4.075 2.559 43.087 1.00 60.22 94 TYR A CA 1
ATOM 709 C C . TYR A 1 94 ? 3.555 1.775 44.308 1.00 60.22 94 TYR A C 1
ATOM 711 O O . TYR A 1 94 ? 4.174 1.804 45.370 1.00 60.22 94 TYR A O 1
ATOM 719 N N . GLY A 1 95 ? 2.475 1.005 44.152 1.00 63.16 95 GLY A N 1
ATOM 720 C CA . GLY A 1 95 ? 1.907 0.148 45.199 1.00 63.16 95 GLY A CA 1
ATOM 721 C C . GLY A 1 95 ? 2.838 -0.984 45.655 1.00 63.16 95 GLY A C 1
ATOM 722 O O . GLY A 1 95 ? 2.736 -1.436 46.794 1.00 63.16 95 GLY A O 1
ATOM 723 N N . ARG A 1 96 ? 3.792 -1.406 44.818 1.00 65.19 96 ARG A N 1
ATOM 724 C CA . ARG A 1 96 ? 4.824 -2.394 45.164 1.00 65.19 96 ARG A CA 1
ATOM 725 C C . ARG A 1 96 ? 6.015 -1.766 45.887 1.00 65.19 96 ARG A C 1
ATOM 727 O O . ARG A 1 96 ? 6.551 -2.379 46.807 1.00 65.19 96 ARG A O 1
ATOM 734 N N . TYR A 1 97 ? 6.420 -0.559 45.491 1.00 64.44 97 TYR A N 1
ATOM 735 C CA . TYR A 1 97 ? 7.676 0.066 45.927 1.00 64.44 97 TYR A CA 1
ATOM 736 C C . TYR A 1 97 ? 7.506 1.304 46.827 1.00 64.44 97 TYR A C 1
ATOM 738 O O . TYR A 1 97 ? 8.497 1.950 47.165 1.00 64.44 97 TYR A O 1
ATOM 746 N N . TRP A 1 98 ? 6.298 1.634 47.295 1.00 66.12 98 TRP A N 1
ATOM 747 C CA . TRP A 1 98 ? 6.082 2.761 48.223 1.00 66.12 98 TRP A CA 1
ATOM 748 C C . TRP A 1 98 ? 6.880 2.634 49.535 1.00 66.12 98 TRP A C 1
ATOM 750 O O . TRP A 1 98 ? 7.308 3.645 50.090 1.00 66.12 98 TRP A O 1
ATOM 760 N N . LEU A 1 99 ? 7.163 1.409 49.999 1.00 69.50 99 LEU A N 1
ATOM 761 C CA . LEU A 1 99 ? 8.052 1.166 51.144 1.00 69.50 99 LEU A CA 1
ATOM 762 C C . LEU A 1 99 ? 9.499 1.603 50.866 1.00 69.50 99 LEU A C 1
ATOM 764 O O . LEU A 1 99 ? 10.166 2.117 51.761 1.00 69.50 99 LEU A O 1
ATOM 768 N N . VAL A 1 100 ? 9.975 1.461 49.625 1.00 66.69 100 VAL A N 1
ATOM 769 C CA . VAL A 1 100 ? 11.302 1.947 49.211 1.00 66.69 100 VAL A CA 1
ATOM 770 C C . VAL A 1 100 ? 11.331 3.474 49.234 1.00 66.69 100 VAL A C 1
ATOM 772 O O . VAL A 1 100 ? 12.304 4.061 49.694 1.00 66.69 100 VAL A O 1
ATOM 775 N N . LEU A 1 101 ? 10.242 4.133 48.824 1.00 64.44 101 LEU A N 1
ATOM 776 C CA . LEU A 1 101 ? 10.117 5.591 48.919 1.00 64.44 101 LEU A CA 1
ATOM 777 C C . LEU A 1 101 ? 10.135 6.081 50.372 1.00 64.44 101 LEU A C 1
ATOM 779 O O . LEU A 1 101 ? 10.780 7.088 50.663 1.00 64.44 101 LEU A O 1
ATOM 783 N N . LEU A 1 102 ? 9.489 5.354 51.290 1.00 70.06 102 LEU A N 1
ATOM 784 C CA . LEU A 1 102 ? 9.589 5.631 52.725 1.00 70.06 102 LEU A CA 1
ATOM 785 C C . LEU A 1 102 ? 11.004 5.417 53.261 1.00 70.06 102 LEU A C 1
ATOM 787 O O . LEU A 1 102 ? 11.473 6.241 54.041 1.00 70.06 102 LEU A O 1
ATOM 791 N N . LEU A 1 103 ? 11.700 4.364 52.825 1.00 67.75 103 LEU A N 1
ATOM 792 C CA . LEU A 1 103 ? 13.095 4.114 53.197 1.00 67.75 103 LEU A CA 1
ATOM 793 C C . LEU A 1 103 ? 14.030 5.221 52.704 1.00 67.75 103 LEU A C 1
ATOM 795 O O . LEU A 1 103 ? 14.868 5.691 53.467 1.00 67.75 103 LEU A O 1
ATOM 799 N N . ILE A 1 104 ? 13.862 5.680 51.463 1.00 64.50 104 ILE A N 1
ATOM 800 C CA . ILE A 1 104 ? 14.626 6.804 50.908 1.00 64.50 104 ILE A CA 1
ATOM 801 C C . ILE A 1 104 ? 14.333 8.080 51.706 1.00 64.50 104 ILE A C 1
ATOM 803 O O . ILE A 1 104 ? 15.261 8.782 52.105 1.00 64.50 104 ILE A O 1
ATOM 807 N N . PHE A 1 105 ? 13.058 8.365 51.989 1.00 66.00 105 PHE A N 1
ATOM 808 C CA . PHE A 1 105 ? 12.662 9.522 52.792 1.00 66.00 105 PHE A CA 1
ATOM 809 C C . PHE A 1 105 ? 13.264 9.474 54.207 1.00 66.00 105 PHE A C 1
ATOM 811 O O . PHE A 1 105 ? 13.837 10.462 54.669 1.00 66.00 105 PHE A O 1
ATOM 818 N N . ALA A 1 106 ? 13.194 8.317 54.870 1.00 66.62 106 ALA A N 1
ATOM 819 C CA . ALA A 1 106 ? 13.782 8.094 56.187 1.00 66.62 106 ALA A CA 1
ATOM 820 C C . ALA A 1 106 ? 15.314 8.219 56.161 1.00 66.62 106 ALA A C 1
ATOM 822 O O . ALA A 1 106 ? 15.886 8.868 57.033 1.00 66.62 106 ALA A O 1
ATOM 823 N N . GLY A 1 107 ? 15.975 7.664 55.141 1.00 66.44 107 GLY A N 1
ATOM 824 C CA . GLY A 1 107 ? 17.425 7.736 54.966 1.00 66.44 107 GLY A CA 1
ATOM 825 C C . GLY A 1 107 ? 17.929 9.167 54.788 1.00 66.44 107 GLY A C 1
ATOM 826 O O . GLY A 1 107 ? 18.913 9.552 55.413 1.00 66.44 107 GLY A O 1
ATOM 827 N N . VAL A 1 108 ? 17.224 9.994 54.010 1.00 63.50 108 VAL A N 1
ATOM 828 C CA . VAL A 1 108 ? 17.558 11.419 53.841 1.00 63.50 108 VAL A CA 1
ATOM 829 C C . VAL A 1 108 ? 17.408 12.188 55.155 1.00 63.50 108 VAL A C 1
ATOM 831 O O . VAL A 1 108 ? 18.255 13.021 55.485 1.00 63.50 108 VAL A O 1
ATOM 834 N N . GLU A 1 109 ? 16.357 11.910 55.927 1.00 64.00 109 GLU A N 1
ATOM 835 C CA . GLU A 1 109 ? 16.144 12.576 57.215 1.00 64.00 109 GLU A CA 1
ATOM 836 C C . GLU A 1 109 ? 17.177 12.135 58.268 1.00 64.00 109 GLU A C 1
ATOM 838 O O . GLU A 1 109 ? 17.667 12.965 59.035 1.00 64.00 109 GLU A O 1
ATOM 843 N N . LEU A 1 110 ? 17.587 10.863 58.244 1.00 64.69 110 LEU A N 1
ATOM 844 C CA . LEU A 1 110 ? 18.668 10.336 59.078 1.00 64.69 110 LEU A CA 1
ATOM 845 C C . LEU A 1 110 ? 20.015 10.990 58.730 1.00 64.69 110 LEU A C 1
ATOM 847 O O . LEU A 1 110 ? 20.750 11.431 59.613 1.00 64.69 110 LEU A O 1
ATOM 851 N N . LEU A 1 111 ? 20.311 11.113 57.435 1.00 61.56 111 LEU A N 1
ATOM 852 C CA . LEU A 1 111 ? 21.538 11.733 56.938 1.00 61.56 111 LEU A CA 1
ATOM 853 C C . LEU A 1 111 ? 21.596 13.218 57.323 1.00 61.56 111 LEU A C 1
ATOM 855 O O . LEU A 1 111 ? 22.652 13.713 57.707 1.00 61.56 111 LEU A O 1
ATOM 859 N N . ARG A 1 112 ? 20.449 13.909 57.331 1.00 61.19 112 ARG A N 1
ATOM 860 C CA . ARG A 1 112 ? 20.326 15.291 57.820 1.00 61.19 112 ARG A CA 1
ATOM 861 C C . ARG A 1 112 ? 20.560 15.419 59.326 1.00 61.19 112 ARG A C 1
ATOM 863 O O . ARG A 1 112 ? 21.161 16.404 59.752 1.00 61.19 112 ARG A O 1
ATOM 870 N N . PHE A 1 113 ? 20.063 14.475 60.125 1.00 62.56 113 PHE A N 1
ATOM 871 C CA . PHE A 1 113 ? 20.302 14.466 61.570 1.00 62.56 113 PHE A CA 1
ATOM 872 C C . PHE A 1 113 ? 21.794 14.293 61.870 1.00 62.56 113 PHE A C 1
ATOM 874 O O . PHE A 1 113 ? 22.348 15.020 62.691 1.00 62.56 113 PHE A O 1
ATOM 881 N N . TYR A 1 114 ? 22.460 13.392 61.145 1.00 61.97 114 TYR A N 1
ATOM 882 C CA . TYR A 1 114 ? 23.873 13.090 61.361 1.00 61.97 114 TYR A CA 1
ATOM 883 C C . TYR A 1 114 ? 24.825 14.134 60.756 1.00 61.97 114 TYR A C 1
ATOM 885 O O . TYR A 1 114 ? 25.901 14.378 61.292 1.00 61.97 114 TYR A O 1
ATOM 893 N N . SER A 1 115 ? 24.436 14.810 59.667 1.00 62.72 115 SER A N 1
ATOM 894 C CA . SER A 1 115 ? 25.247 15.870 59.048 1.00 62.72 115 SER A CA 1
ATOM 895 C C . SER A 1 115 ? 25.120 17.233 59.747 1.00 62.72 115 SER A C 1
ATOM 897 O O . SER A 1 115 ? 25.580 18.245 59.207 1.00 62.72 115 SER A O 1
ATOM 899 N N . HIS A 1 116 ? 24.442 17.307 60.897 1.00 55.97 116 HIS A N 1
ATOM 900 C CA . HIS A 1 116 ? 24.193 18.560 61.602 1.00 55.97 116 HIS A CA 1
ATOM 901 C C . HIS A 1 116 ? 25.429 18.979 62.415 1.00 55.97 116 HIS A C 1
ATOM 903 O O . HIS A 1 116 ? 25.804 18.319 63.380 1.00 55.97 116 HIS A O 1
ATOM 909 N N . ARG A 1 117 ? 26.091 20.079 62.027 1.00 55.38 117 ARG A N 1
ATOM 910 C CA . ARG A 1 117 ? 27.243 20.627 62.766 1.00 55.38 117 ARG A CA 1
ATOM 911 C C . ARG A 1 117 ? 26.775 21.441 63.973 1.00 55.38 117 ARG A C 1
ATOM 913 O O . ARG A 1 117 ? 25.852 22.241 63.860 1.00 55.38 117 ARG A O 1
ATOM 920 N N . HIS A 1 118 ? 27.487 21.316 65.095 1.00 50.66 118 HIS A N 1
ATOM 921 C CA . HIS A 1 118 ? 27.192 21.991 66.371 1.00 50.66 118 HIS A CA 1
ATOM 922 C C . HIS A 1 118 ? 27.181 23.536 66.332 1.00 50.66 118 HIS A C 1
ATOM 924 O O . HIS A 1 118 ? 26.822 24.165 67.320 1.00 50.66 118 HIS A O 1
ATOM 930 N N . THR A 1 119 ? 27.538 24.168 65.211 1.00 53.91 119 THR A N 1
ATOM 931 C CA . THR A 1 119 ? 27.606 25.631 65.053 1.00 53.91 119 THR A CA 1
ATOM 932 C C . THR A 1 119 ? 26.314 26.280 64.532 1.00 53.91 119 THR A C 1
ATOM 934 O O . THR A 1 119 ? 26.312 27.481 64.284 1.00 53.91 119 THR A O 1
ATOM 937 N N . GLU A 1 120 ? 25.225 25.530 64.322 1.00 50.09 120 GLU A N 1
ATOM 938 C CA . GLU A 1 120 ? 24.041 26.010 63.577 1.00 50.09 120 GLU A CA 1
ATOM 939 C C . GLU A 1 120 ? 22.723 26.061 64.375 1.00 50.09 120 GLU A C 1
ATOM 941 O O . GLU A 1 120 ? 21.640 26.148 63.794 1.00 50.09 120 GLU A O 1
ATOM 946 N N . GLY A 1 121 ? 22.803 26.087 65.707 1.00 59.97 121 GLY A N 1
ATOM 947 C CA . GLY A 1 121 ? 21.631 26.186 66.582 1.00 59.97 121 GLY A CA 1
ATOM 948 C C . GLY A 1 121 ? 21.059 24.822 66.999 1.00 59.97 121 GLY A C 1
ATOM 949 O O . GLY A 1 121 ? 21.737 23.803 66.861 1.00 59.97 121 GLY A O 1
ATOM 950 N N . PRO A 1 122 ? 19.848 24.788 67.595 1.00 57.09 122 PRO A N 1
ATOM 951 C CA . PRO A 1 122 ? 19.296 23.570 68.180 1.00 57.09 122 PRO A CA 1
ATOM 952 C C . PRO A 1 122 ? 19.047 22.494 67.112 1.00 57.09 122 PRO A C 1
ATOM 954 O O . PRO A 1 122 ? 18.645 22.823 65.991 1.00 57.09 122 PRO A O 1
ATOM 957 N N . PRO A 1 123 ? 19.240 21.206 67.456 1.00 56.56 123 PRO A N 1
ATOM 958 C CA . PRO A 1 123 ? 19.139 20.111 66.503 1.00 56.56 123 PRO A CA 1
ATOM 959 C C . PRO A 1 123 ? 17.756 20.081 65.836 1.00 56.56 123 PRO A C 1
ATOM 961 O O . PRO A 1 123 ? 16.738 20.348 66.491 1.00 56.56 123 PRO A O 1
ATOM 964 N N . PRO A 1 124 ? 17.678 19.742 64.537 1.00 57.94 124 PRO A N 1
ATOM 965 C CA . PRO A 1 124 ? 16.410 19.656 63.836 1.00 57.94 124 PRO A CA 1
ATOM 966 C C . PRO A 1 124 ? 15.539 18.589 64.505 1.00 57.94 124 PRO A C 1
ATOM 968 O O . PRO A 1 124 ? 15.946 17.438 64.658 1.00 57.94 124 PRO A O 1
ATOM 971 N N . ARG A 1 125 ? 14.319 18.965 64.902 1.00 59.75 125 ARG A N 1
ATOM 972 C CA . ARG A 1 125 ? 13.356 18.024 65.486 1.00 59.75 125 ARG A CA 1
ATOM 973 C C . ARG A 1 125 ? 12.997 16.958 64.452 1.00 59.75 125 ARG A C 1
ATOM 975 O O . ARG A 1 125 ? 12.352 17.269 63.449 1.00 59.75 125 ARG A O 1
ATOM 982 N N . LEU A 1 126 ? 13.378 15.708 64.724 1.00 53.97 126 LEU A N 1
ATOM 983 C CA . LEU A 1 126 ? 13.100 14.539 63.876 1.00 53.97 126 LEU A CA 1
ATOM 984 C C . LEU A 1 126 ? 11.614 14.473 63.477 1.00 53.97 126 LEU A C 1
ATOM 986 O O . LEU A 1 126 ? 11.291 14.319 62.300 1.00 53.97 126 LEU A O 1
ATOM 990 N N . PHE A 1 127 ? 10.713 14.760 64.419 1.00 58.12 127 PHE A N 1
ATOM 991 C CA . PHE A 1 127 ? 9.267 14.761 64.206 1.00 58.12 127 PHE A CA 1
ATOM 992 C C . PHE A 1 127 ? 8.699 16.186 64.248 1.00 58.12 127 PHE A C 1
ATOM 994 O O . PHE A 1 127 ? 8.560 16.796 65.303 1.00 58.12 127 PHE A O 1
ATOM 1001 N N . THR A 1 128 ? 8.370 16.731 63.076 1.00 65.69 128 THR A N 1
ATOM 1002 C CA . THR A 1 128 ? 7.583 17.971 62.933 1.00 65.69 128 THR A CA 1
ATOM 1003 C C . THR A 1 128 ? 6.199 17.599 62.403 1.00 65.69 128 THR A C 1
ATOM 1005 O O . THR A 1 128 ? 6.113 16.705 61.563 1.00 65.69 128 THR A O 1
ATOM 1008 N N . ALA A 1 129 ? 5.131 18.282 62.830 1.00 61.25 129 ALA A N 1
ATOM 1009 C CA . ALA A 1 129 ? 3.747 17.963 62.441 1.00 61.25 129 ALA A CA 1
ATOM 1010 C C . ALA A 1 129 ? 3.565 17.797 60.917 1.00 61.25 129 ALA A C 1
ATOM 1012 O O . ALA A 1 129 ? 2.960 16.835 60.456 1.00 61.25 129 ALA A O 1
ATOM 1013 N N . TRP A 1 130 ? 4.199 18.659 60.118 1.00 53.53 130 TRP A N 1
ATOM 1014 C CA . TRP A 1 130 ? 4.169 18.569 58.654 1.00 53.53 130 TRP A CA 1
ATOM 1015 C C . TRP A 1 130 ? 4.850 17.312 58.078 1.00 53.53 130 TRP A C 1
ATOM 1017 O O . TRP A 1 130 ? 4.452 16.802 57.037 1.00 53.53 130 TRP A O 1
ATOM 1027 N N . ARG A 1 131 ? 5.867 16.766 58.753 1.00 60.66 131 ARG A N 1
ATOM 1028 C CA . ARG A 1 131 ? 6.567 15.542 58.320 1.00 60.66 131 ARG A CA 1
ATOM 1029 C C . ARG A 1 131 ? 5.725 14.302 58.562 1.00 60.66 131 ARG A C 1
ATOM 1031 O O . ARG A 1 131 ? 5.713 13.407 57.726 1.00 60.66 131 ARG A O 1
ATOM 1038 N N . LEU A 1 132 ? 4.991 14.289 59.672 1.00 67.94 132 LEU A N 1
ATOM 1039 C CA . LEU A 1 132 ? 4.009 13.248 59.951 1.00 67.94 132 LEU A CA 1
ATOM 1040 C C . LEU A 1 132 ? 2.900 13.252 58.896 1.00 67.94 132 LEU A C 1
ATOM 1042 O O . LEU A 1 132 ? 2.488 12.181 58.477 1.00 67.94 132 LEU A O 1
ATOM 1046 N N . ILE A 1 133 ? 2.499 14.426 58.389 1.00 65.94 133 ILE A N 1
ATOM 1047 C CA . ILE A 1 133 ? 1.546 14.532 57.272 1.00 65.94 133 ILE A CA 1
ATOM 1048 C C . ILE A 1 133 ? 2.121 13.924 55.987 1.00 65.94 133 ILE A C 1
ATOM 1050 O O . ILE A 1 133 ? 1.421 13.177 55.318 1.00 65.94 133 ILE A O 1
ATOM 1054 N N . VAL A 1 134 ? 3.388 14.185 55.642 1.00 61.41 134 VAL A N 1
ATOM 1055 C CA . VAL A 1 134 ? 4.018 13.591 54.444 1.00 61.41 134 VAL A CA 1
ATOM 1056 C C . VAL A 1 134 ? 4.138 12.071 54.569 1.00 61.41 134 VAL A C 1
ATOM 1058 O O . VAL A 1 134 ? 3.804 11.360 53.625 1.00 61.41 134 VAL A O 1
ATOM 1061 N N . ILE A 1 135 ? 4.559 11.564 55.732 1.00 67.50 135 ILE A N 1
ATOM 1062 C CA . ILE A 1 135 ? 4.613 10.120 55.999 1.00 67.50 135 ILE A CA 1
ATOM 1063 C C . ILE A 1 135 ? 3.205 9.525 55.914 1.00 67.50 135 ILE A C 1
ATOM 1065 O O . ILE A 1 135 ? 3.010 8.537 55.214 1.00 67.50 135 ILE A O 1
ATOM 1069 N N . ALA A 1 136 ? 2.214 10.148 56.555 1.00 66.25 136 ALA A N 1
ATOM 1070 C CA . ALA A 1 136 ? 0.824 9.712 56.496 1.00 66.25 136 ALA A CA 1
ATOM 1071 C C . ALA A 1 136 ? 0.286 9.730 55.062 1.00 66.25 136 ALA A C 1
ATOM 1073 O O . ALA A 1 136 ? -0.412 8.802 54.674 1.00 66.25 136 ALA A O 1
ATOM 1074 N N . LEU A 1 137 ? 0.644 10.723 54.246 1.00 66.00 137 LEU A N 1
ATOM 1075 C CA . LEU A 1 137 ? 0.236 10.796 52.847 1.00 66.00 137 LEU A CA 1
ATOM 1076 C C . LEU A 1 137 ? 0.866 9.666 52.032 1.00 66.00 137 LEU A C 1
ATOM 1078 O O . LEU A 1 137 ? 0.134 8.967 51.353 1.00 66.00 137 LEU A O 1
ATOM 1082 N N . ILE A 1 138 ? 2.176 9.420 52.158 1.00 66.25 138 ILE A N 1
ATOM 1083 C CA . ILE A 1 138 ? 2.858 8.318 51.455 1.00 66.25 138 ILE A CA 1
ATOM 1084 C C . ILE A 1 138 ? 2.307 6.954 51.894 1.00 66.25 138 ILE A C 1
ATOM 1086 O O . ILE A 1 138 ? 2.110 6.073 51.061 1.00 66.25 138 ILE A O 1
ATOM 1090 N N . VAL A 1 139 ? 2.040 6.773 53.190 1.00 69.44 139 VAL A N 1
ATOM 1091 C CA . VAL A 1 139 ? 1.453 5.538 53.728 1.00 69.44 139 VAL A CA 1
ATOM 1092 C C . VAL A 1 139 ? 0.021 5.368 53.226 1.00 69.44 139 VAL A C 1
ATOM 1094 O O . VAL A 1 139 ? -0.327 4.299 52.739 1.00 69.44 139 VAL A O 1
ATOM 1097 N N . THR A 1 140 ? -0.814 6.406 53.290 1.00 61.41 140 THR A N 1
ATOM 1098 C CA . THR A 1 140 ? -2.216 6.331 52.845 1.00 61.41 140 THR A CA 1
ATOM 1099 C C . THR A 1 140 ? -2.320 6.140 51.337 1.00 61.41 140 THR A C 1
ATOM 1101 O O . THR A 1 140 ? -3.053 5.256 50.904 1.00 61.41 140 THR A O 1
ATOM 1104 N N . SER A 1 141 ? -1.549 6.875 50.529 1.00 60.31 141 SER A N 1
ATOM 1105 C CA . SER A 1 141 ? -1.514 6.698 49.075 1.00 60.31 141 SER A CA 1
ATOM 1106 C C . SER A 1 141 ? -0.879 5.371 48.669 1.00 60.31 141 SER A C 1
ATOM 1108 O O . SER A 1 141 ? -1.347 4.755 47.719 1.00 60.31 141 SER A O 1
ATOM 1110 N N . GLY A 1 142 ? 0.146 4.898 49.384 1.00 60.69 142 GLY A N 1
ATOM 1111 C CA . GLY A 1 142 ? 0.795 3.606 49.148 1.00 60.69 142 GLY A CA 1
ATOM 1112 C C . GLY A 1 142 ? -0.112 2.420 49.477 1.00 60.69 142 GLY A C 1
ATOM 1113 O O . GLY A 1 142 ? -0.263 1.512 48.663 1.00 60.69 142 GLY A O 1
ATOM 1114 N N . VAL A 1 143 ? -0.793 2.456 50.627 1.00 67.38 143 VAL A N 1
ATOM 1115 C CA . VAL A 1 143 ? -1.786 1.443 51.022 1.00 67.38 143 VAL A CA 1
ATOM 1116 C C . VAL A 1 143 ? -2.989 1.469 50.084 1.00 67.38 143 VAL A C 1
ATOM 1118 O O . VAL A 1 143 ? -3.455 0.407 49.673 1.00 67.38 143 VAL A O 1
ATOM 1121 N N . LEU A 1 144 ? -3.467 2.656 49.698 1.00 60.34 144 LEU A N 1
ATOM 1122 C CA . LEU A 1 144 ? -4.555 2.795 48.736 1.00 60.34 144 LEU A CA 1
ATOM 1123 C C . LEU A 1 144 ? -4.144 2.251 47.363 1.00 60.34 144 LEU A C 1
ATOM 1125 O O . LEU A 1 144 ? -4.872 1.441 46.807 1.00 60.34 144 LEU A O 1
ATOM 1129 N N . ALA A 1 145 ? -2.957 2.592 46.855 1.00 56.03 145 ALA A N 1
ATOM 1130 C CA . ALA A 1 145 ? -2.435 2.063 45.593 1.00 56.03 145 ALA A CA 1
ATOM 1131 C C . ALA A 1 145 ? -2.223 0.539 45.621 1.00 56.03 145 ALA A C 1
ATOM 1133 O O . ALA A 1 145 ? -2.510 -0.128 44.633 1.00 56.03 145 ALA A O 1
ATOM 1134 N N . ASN A 1 146 ? -1.780 -0.025 46.749 1.00 58.91 146 ASN A N 1
ATOM 1135 C CA . ASN A 1 146 ? -1.617 -1.472 46.923 1.00 58.91 146 ASN A CA 1
ATOM 1136 C C . ASN A 1 146 ? -2.967 -2.211 47.047 1.00 58.91 146 ASN A C 1
ATOM 1138 O O . ASN A 1 146 ? -3.127 -3.331 46.569 1.00 58.91 146 ASN A O 1
ATOM 1142 N N . ARG A 1 147 ? -3.983 -1.581 47.651 1.00 58.09 147 ARG A N 1
ATOM 1143 C CA . ARG A 1 147 ? -5.357 -2.117 47.651 1.00 58.09 147 ARG A CA 1
ATOM 1144 C C . ARG A 1 147 ? -6.042 -1.990 46.292 1.00 58.09 147 ARG A C 1
ATOM 1146 O O . ARG A 1 147 ? -6.827 -2.850 45.914 1.00 58.09 147 ARG A O 1
ATOM 1153 N N . VAL A 1 148 ? -5.735 -0.930 45.557 1.00 58.28 148 VAL A N 1
ATOM 1154 C CA . VAL A 1 148 ? -6.236 -0.687 44.202 1.00 58.28 148 VAL A CA 1
ATOM 1155 C C . VAL A 1 148 ? -5.568 -1.620 43.187 1.00 58.28 148 VAL A C 1
ATOM 1157 O O . VAL A 1 148 ? -6.230 -2.062 42.254 1.00 58.28 148 VAL A O 1
ATOM 1160 N N . SER A 1 149 ? -4.295 -1.986 43.376 1.00 54.81 149 SER A N 1
ATOM 1161 C CA . SER A 1 149 ? -3.634 -2.987 42.527 1.00 54.81 149 SER A CA 1
ATOM 1162 C C . SER A 1 149 ? -4.180 -4.401 42.727 1.00 54.81 149 SER A C 1
ATOM 1164 O O . SER A 1 149 ? -4.146 -5.195 41.792 1.00 54.81 149 SER A O 1
ATOM 1166 N N . THR A 1 150 ? -4.680 -4.711 43.926 1.00 55.84 150 THR A N 1
ATOM 1167 C CA . THR A 1 150 ? -5.273 -6.014 44.258 1.00 55.84 150 THR A CA 1
ATOM 1168 C C . THR A 1 150 ? -6.762 -6.097 43.913 1.00 55.84 150 THR A C 1
ATOM 1170 O O . THR A 1 150 ? -7.225 -7.180 43.574 1.00 55.84 150 THR A O 1
ATOM 1173 N N . ASN A 1 151 ? -7.494 -4.974 43.912 1.00 54.50 151 ASN A N 1
ATOM 1174 C CA . ASN A 1 151 ? -8.913 -4.900 43.542 1.00 54.50 151 ASN A CA 1
ATOM 1175 C C . ASN A 1 151 ? -9.166 -3.827 42.465 1.00 54.50 151 ASN A C 1
ATOM 1177 O O . ASN A 1 151 ? -9.426 -2.661 42.774 1.00 54.50 151 ASN A O 1
ATOM 1181 N N . ALA A 1 152 ? -9.168 -4.240 41.194 1.00 50.47 152 ALA A N 1
ATOM 1182 C CA . ALA A 1 152 ? -9.408 -3.365 40.039 1.00 50.47 152 ALA A CA 1
ATOM 1183 C C . ALA A 1 152 ? -10.798 -2.678 40.034 1.00 50.47 152 ALA A C 1
ATOM 1185 O O . ALA A 1 152 ? -10.978 -1.639 39.402 1.00 50.47 152 ALA A O 1
ATOM 1186 N N . SER A 1 153 ? -11.773 -3.209 40.780 1.00 53.91 153 SER A N 1
ATOM 1187 C CA . SER A 1 153 ? -13.154 -2.707 40.876 1.00 53.91 153 SER A CA 1
ATOM 1188 C C . SER A 1 153 ? -13.327 -1.411 41.684 1.00 53.91 153 SER A C 1
ATOM 1190 O O . SER A 1 153 ? -14.376 -0.780 41.605 1.00 53.91 153 SER A O 1
ATOM 1192 N N . LEU A 1 154 ? -12.321 -0.975 42.451 1.00 49.88 154 LEU A N 1
ATOM 1193 C CA . 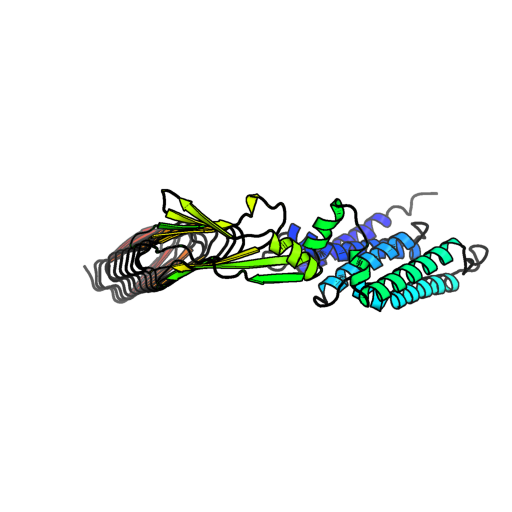LEU A 1 154 ? -12.385 0.277 43.225 1.00 49.88 154 LEU A CA 1
ATOM 1194 C C . LEU A 1 154 ? -12.085 1.529 42.383 1.00 49.88 154 LEU A C 1
ATOM 1196 O O . LEU A 1 154 ? -12.514 2.628 42.734 1.00 49.88 154 LEU A O 1
ATOM 1200 N N . LEU A 1 155 ? -11.371 1.375 41.263 1.00 47.25 155 LEU A N 1
ATOM 1201 C CA . LEU A 1 155 ? -11.008 2.473 40.358 1.00 47.25 155 LEU A CA 1
ATOM 1202 C C . LEU A 1 155 ? -12.162 2.895 39.441 1.00 47.25 155 LEU A C 1
ATOM 1204 O O . LEU A 1 155 ? -12.265 4.073 39.104 1.00 47.25 155 LEU A O 1
ATOM 1208 N N . SER A 1 156 ? -13.053 1.969 39.076 1.00 49.94 156 SER A N 1
ATOM 1209 C CA . SER A 1 156 ? -14.225 2.256 38.235 1.00 49.94 156 SER A CA 1
ATOM 1210 C C . SER A 1 156 ? -15.281 3.116 38.945 1.00 49.94 156 SER A C 1
ATOM 1212 O O . SER A 1 156 ? -16.095 3.762 38.287 1.00 49.94 156 SER A O 1
ATOM 1214 N N . ALA A 1 157 ? -15.239 3.194 40.280 1.00 47.12 157 ALA A N 1
ATOM 1215 C CA . ALA A 1 157 ? -16.125 4.037 41.084 1.00 47.12 157 ALA A CA 1
ATOM 1216 C C . ALA A 1 157 ? -15.656 5.505 41.205 1.00 47.12 157 ALA A C 1
ATOM 1218 O O . ALA A 1 157 ? -16.444 6.376 41.581 1.00 47.12 157 ALA A O 1
ATOM 1219 N N . LEU A 1 158 ? -14.393 5.813 40.879 1.00 45.69 158 LEU A N 1
ATOM 1220 C CA . LEU A 1 158 ? -13.835 7.165 40.969 1.00 45.69 158 LEU A CA 1
ATOM 1221 C C . LEU A 1 158 ? -14.039 7.927 39.650 1.00 45.69 158 LEU A C 1
ATOM 1223 O O . LEU A 1 158 ? -13.264 7.810 38.701 1.00 45.69 158 LEU A O 1
ATOM 1227 N N . LYS A 1 159 ? -15.089 8.754 39.602 1.00 40.69 159 LYS A N 1
ATOM 1228 C CA . LYS A 1 159 ? -15.326 9.700 38.502 1.00 40.69 159 LYS A CA 1
ATOM 1229 C C . LYS A 1 159 ? -14.261 10.805 38.516 1.00 40.69 159 LYS A C 1
ATOM 1231 O O . LYS A 1 159 ? -14.345 11.744 39.302 1.00 40.69 159 LYS A O 1
ATOM 1236 N N . LEU A 1 160 ? -13.262 10.696 37.643 1.00 47.34 160 LEU A N 1
ATOM 1237 C CA . LEU A 1 160 ? -12.307 11.775 37.372 1.00 47.34 160 LEU A CA 1
ATOM 1238 C C . LEU A 1 160 ? -12.925 12.840 36.439 1.00 47.34 160 LEU A C 1
ATOM 1240 O O . LEU A 1 160 ? -13.781 12.504 35.617 1.00 47.34 160 LEU A O 1
ATOM 1244 N N . PRO A 1 161 ? -12.489 14.114 36.514 1.00 42.38 161 PRO A N 1
ATOM 1245 C CA . PRO A 1 161 ? -12.900 15.157 35.573 1.00 42.38 161 PRO A CA 1
ATOM 1246 C C . PRO A 1 161 ? -12.513 14.796 34.129 1.00 42.38 161 PRO A C 1
ATOM 1248 O O . PRO A 1 161 ? -11.387 14.367 33.876 1.00 42.38 161 PRO A O 1
ATOM 1251 N N . GLY A 1 162 ? -13.422 15.014 33.170 1.00 44.88 162 GLY A N 1
ATOM 1252 C CA . GLY A 1 162 ? -13.300 14.536 31.782 1.00 44.88 162 GLY A CA 1
ATOM 1253 C C . GLY A 1 162 ? -12.034 14.961 31.021 1.00 44.88 162 GLY A C 1
ATOM 1254 O O . GLY A 1 162 ? -11.615 14.252 30.110 1.00 44.88 162 GLY A O 1
ATOM 1255 N N . PHE A 1 163 ? -11.362 16.046 31.425 1.00 46.97 163 PHE A N 1
ATOM 1256 C CA . PHE A 1 163 ? -10.132 16.508 30.768 1.00 46.97 163 PHE A CA 1
ATOM 1257 C C . PHE A 1 163 ? -8.912 15.590 31.002 1.00 46.97 163 PHE A C 1
ATOM 1259 O O . PHE A 1 163 ? -7.963 15.630 30.224 1.00 46.97 163 PHE A O 1
ATOM 1266 N N . LEU A 1 164 ? -8.929 14.738 32.038 1.00 45.22 164 LEU A N 1
ATOM 1267 C CA . LEU A 1 164 ? -7.836 13.799 32.344 1.00 45.22 164 LEU A CA 1
ATOM 1268 C C . LEU A 1 164 ? -8.042 12.401 31.734 1.00 45.22 164 LEU A C 1
ATOM 1270 O O . LEU A 1 164 ? -7.099 11.615 31.701 1.00 45.22 164 LEU A O 1
ATOM 1274 N N . GLY A 1 165 ? -9.242 12.079 31.234 1.00 49.22 165 GLY A N 1
ATOM 1275 C CA . GLY A 1 165 ? -9.564 10.754 30.679 1.00 49.22 165 GLY A CA 1
ATOM 1276 C C . GLY A 1 165 ? -8.862 10.462 29.349 1.00 49.22 165 GLY A C 1
ATOM 1277 O O . GLY A 1 165 ? -8.289 9.393 29.171 1.00 49.22 165 GLY A O 1
ATOM 1278 N N . SER A 1 166 ? -8.805 11.448 28.450 1.00 45.47 166 SER A N 1
ATOM 1279 C CA . SER A 1 166 ? -8.140 11.314 27.143 1.00 45.47 166 SER A CA 1
ATOM 1280 C C . SER A 1 166 ? -6.613 11.145 27.262 1.00 45.47 166 SER A C 1
ATOM 1282 O O . SER A 1 166 ? -6.015 10.339 26.548 1.00 45.47 166 SER A O 1
ATOM 1284 N N . LEU A 1 167 ? -5.978 11.827 28.224 1.00 43.56 167 LEU A N 1
ATOM 1285 C CA . LEU A 1 167 ? -4.549 11.658 28.538 1.00 43.56 167 LEU A CA 1
ATOM 1286 C C . LEU A 1 167 ? -4.255 10.325 29.246 1.00 43.56 167 LEU A C 1
ATOM 1288 O O . LEU A 1 167 ? -3.168 9.772 29.107 1.00 43.56 167 LEU A O 1
ATOM 1292 N N . ARG A 1 168 ? -5.223 9.793 29.998 1.00 51.25 168 ARG A N 1
ATOM 1293 C CA . ARG A 1 168 ? -5.124 8.496 30.673 1.00 51.25 168 ARG A CA 1
ATOM 1294 C C . ARG A 1 168 ? -5.163 7.338 29.665 1.00 51.25 168 ARG A C 1
ATOM 1296 O O . ARG A 1 168 ? -4.322 6.443 29.724 1.00 51.25 168 ARG A O 1
ATOM 1303 N N . ASP A 1 169 ? -6.101 7.364 28.724 1.00 49.41 169 ASP A N 1
ATOM 1304 C CA . ASP A 1 169 ? -6.347 6.240 27.810 1.00 49.41 169 ASP A CA 1
ATOM 1305 C C . ASP A 1 169 ? -5.301 6.170 26.676 1.00 49.41 169 ASP A C 1
ATOM 1307 O O . ASP A 1 169 ? -4.879 5.078 26.286 1.00 49.41 169 ASP A O 1
ATOM 1311 N N . SER A 1 170 ? -4.782 7.321 26.228 1.00 49.56 170 SER A N 1
ATOM 1312 C CA . SER A 1 170 ? -3.709 7.407 25.220 1.00 49.56 170 SER A CA 1
ATOM 1313 C C . SER A 1 170 ? -2.345 6.897 25.707 1.00 49.56 170 SER A C 1
ATOM 1315 O O . SER A 1 170 ? -1.535 6.468 24.889 1.00 49.56 170 SER A O 1
ATOM 1317 N N . VAL A 1 171 ? -2.088 6.887 27.022 1.00 47.72 171 VAL A N 1
ATOM 1318 C CA . VAL A 1 171 ? -0.750 6.593 27.569 1.00 47.72 171 VAL A CA 1
ATOM 1319 C C . VAL A 1 171 ? -0.630 5.186 28.177 1.00 47.72 171 VAL A C 1
ATOM 1321 O O . VAL A 1 171 ? 0.467 4.637 28.148 1.00 47.72 171 VAL A O 1
ATOM 1324 N N . VAL A 1 172 ? -1.706 4.555 28.686 1.00 53.28 172 VAL A N 1
ATOM 1325 C CA . VAL A 1 172 ? -1.569 3.306 29.489 1.00 53.28 172 VAL A CA 1
ATOM 1326 C C . VAL A 1 172 ? -2.668 2.234 29.275 1.00 53.28 172 VAL A C 1
ATOM 1328 O O . VAL A 1 172 ? -2.493 1.111 29.725 1.00 53.28 172 VAL A O 1
ATOM 1331 N N . GLY A 1 173 ? -3.771 2.503 28.561 1.00 62.31 173 GLY A N 1
ATOM 1332 C CA . GLY A 1 173 ? -4.825 1.485 28.351 1.00 62.31 173 GLY A CA 1
ATOM 1333 C C . GLY A 1 173 ? -4.377 0.253 27.537 1.00 62.31 173 GLY A C 1
ATOM 1334 O O . GLY A 1 173 ? -3.555 0.373 26.629 1.00 62.31 173 GLY A O 1
ATOM 1335 N N . GLU A 1 174 ? -4.945 -0.921 27.819 1.00 74.62 174 GLU A N 1
ATOM 1336 C CA . GLU A 1 174 ? -4.778 -2.132 27.002 1.00 74.62 174 GLU A CA 1
ATOM 1337 C C . GLU A 1 174 ? -5.712 -2.090 25.783 1.00 74.62 174 GLU A C 1
ATOM 1339 O O . GLU A 1 174 ? -6.786 -1.484 25.819 1.00 74.62 174 GLU A O 1
ATOM 1344 N N . THR A 1 175 ? -5.317 -2.732 24.683 1.00 82.38 175 THR A N 1
ATOM 1345 C CA . THR A 1 175 ? -6.184 -2.871 23.505 1.00 82.38 175 THR A CA 1
ATOM 1346 C C . THR A 1 175 ? -6.976 -4.168 23.609 1.00 82.38 175 THR A C 1
ATOM 1348 O O . THR A 1 175 ? -6.397 -5.251 23.589 1.00 82.38 175 THR A O 1
ATOM 1351 N N . TYR A 1 176 ? -8.300 -4.061 23.662 1.00 87.25 176 TYR A N 1
ATOM 1352 C CA . TYR A 1 176 ? -9.212 -5.199 23.614 1.00 87.25 176 TYR A CA 1
ATOM 1353 C C . TYR A 1 176 ? -9.804 -5.337 22.213 1.00 87.25 176 TYR A C 1
ATOM 1355 O O . TYR A 1 176 ? -10.211 -4.345 21.601 1.00 87.25 176 TYR A O 1
ATOM 1363 N N . THR A 1 177 ? -9.869 -6.571 21.718 1.00 91.25 177 THR A N 1
ATOM 1364 C CA . THR A 1 177 ? -10.433 -6.893 20.408 1.00 91.25 177 THR A CA 1
ATOM 1365 C C . THR A 1 177 ? -11.811 -7.531 20.543 1.00 91.25 177 THR A C 1
ATOM 1367 O O . THR A 1 177 ? -12.043 -8.396 21.389 1.00 91.25 177 THR A O 1
ATOM 1370 N N . PHE A 1 178 ? -12.742 -7.106 19.695 1.00 92.56 178 PHE A N 1
ATOM 1371 C CA . PHE A 1 178 ? -14.095 -7.654 19.628 1.00 92.56 178 PHE A CA 1
ATOM 1372 C C . PHE A 1 178 ? -14.450 -7.938 18.174 1.00 92.56 178 PHE A C 1
ATOM 1374 O O . PHE A 1 178 ? -14.222 -7.096 17.312 1.00 92.56 178 PHE A O 1
ATOM 1381 N N . THR A 1 179 ? -14.997 -9.118 17.900 1.00 93.69 179 THR A N 1
ATOM 1382 C CA . THR A 1 179 ? -15.447 -9.501 16.555 1.00 93.69 179 THR A CA 1
ATOM 1383 C C . THR A 1 179 ? -16.964 -9.540 16.542 1.00 93.69 179 THR A C 1
ATOM 1385 O O . THR A 1 179 ? -17.568 -10.222 17.371 1.00 93.69 179 THR A O 1
ATOM 1388 N N . ASP A 1 180 ? -17.567 -8.796 15.622 1.00 90.12 180 ASP A N 1
ATOM 1389 C CA . ASP A 1 180 ? -19.011 -8.824 15.405 1.00 90.12 180 ASP A CA 1
ATOM 1390 C C . ASP A 1 180 ? -19.418 -10.049 14.572 1.00 90.12 180 ASP A C 1
ATOM 1392 O O . ASP A 1 180 ? -18.611 -10.558 13.787 1.00 90.12 180 ASP A O 1
ATOM 1396 N N . PRO A 1 181 ? -20.671 -10.523 14.704 1.00 87.69 181 PRO A N 1
ATOM 1397 C CA . PRO A 1 181 ? -21.192 -11.550 13.813 1.00 87.69 181 PRO A CA 1
ATOM 1398 C C . PRO A 1 181 ? -21.163 -11.065 12.359 1.00 87.69 181 PRO A C 1
ATOM 1400 O O . PRO A 1 181 ? -21.398 -9.890 12.070 1.00 87.69 181 PRO A O 1
ATOM 1403 N N . THR A 1 182 ? -20.897 -11.988 11.438 1.00 86.31 182 THR A N 1
ATOM 1404 C CA . THR A 1 182 ? -20.844 -11.696 10.005 1.00 86.31 182 THR A CA 1
ATOM 1405 C C . THR A 1 182 ? -22.191 -11.189 9.497 1.00 86.31 182 THR A C 1
ATOM 1407 O O . THR A 1 182 ? -23.221 -11.845 9.660 1.00 86.31 182 THR A O 1
ATOM 1410 N N . VAL A 1 183 ? -22.174 -10.034 8.834 1.00 85.62 183 VAL A N 1
ATOM 1411 C CA . VAL A 1 183 ? -23.335 -9.469 8.147 1.00 85.62 183 VAL A CA 1
ATOM 1412 C C . VAL A 1 183 ? -23.340 -9.991 6.715 1.00 85.62 183 VAL A C 1
ATOM 1414 O O . VAL A 1 183 ? -22.378 -9.789 5.973 1.00 85.62 183 VAL A O 1
ATOM 1417 N N . VAL A 1 184 ? -24.419 -10.669 6.328 1.00 81.81 184 VAL A N 1
ATOM 1418 C CA . VAL A 1 184 ? -24.632 -11.147 4.957 1.00 81.81 184 VAL A CA 1
ATOM 1419 C C . VAL A 1 184 ? -25.485 -10.121 4.222 1.00 81.81 184 VAL A C 1
ATOM 1421 O O . VAL A 1 184 ? -26.604 -9.830 4.645 1.00 81.81 184 VAL A O 1
ATOM 1424 N N . ALA A 1 185 ? -24.956 -9.560 3.137 1.00 76.31 185 ALA A N 1
ATOM 1425 C CA . ALA A 1 185 ? -25.733 -8.739 2.218 1.00 76.31 185 ALA A CA 1
ATOM 1426 C C . ALA A 1 185 ? -26.313 -9.626 1.104 1.00 76.31 185 ALA A C 1
ATOM 1428 O O . ALA A 1 185 ? -25.663 -10.577 0.667 1.00 76.31 185 ALA A O 1
ATOM 1429 N N . ALA A 1 186 ? -27.550 -9.331 0.689 1.00 63.31 186 ALA A N 1
ATOM 1430 C CA . ALA A 1 186 ? -28.305 -10.121 -0.286 1.00 63.31 186 ALA A CA 1
ATOM 1431 C C . ALA A 1 186 ? -27.589 -10.253 -1.645 1.00 63.31 186 ALA A C 1
ATOM 1433 O O . ALA A 1 186 ? -26.679 -9.480 -1.948 1.00 63.31 186 ALA A O 1
ATOM 1434 N N . ASP A 1 187 ? -28.018 -11.252 -2.429 1.00 60.50 187 ASP A N 1
ATOM 1435 C CA . ASP A 1 187 ? -27.366 -11.771 -3.639 1.00 60.50 187 ASP A CA 1
ATOM 1436 C C . ASP A 1 187 ? -26.691 -10.693 -4.491 1.00 60.50 187 ASP A C 1
ATOM 1438 O O . ASP A 1 187 ? -27.326 -9.911 -5.204 1.00 60.50 187 ASP A O 1
ATOM 1442 N N . ALA A 1 188 ? -25.361 -10.677 -4.430 1.00 60.41 188 ALA A N 1
ATOM 1443 C CA . ALA A 1 188 ? -24.559 -9.853 -5.307 1.00 60.41 188 ALA A CA 1
ATOM 1444 C C . ALA A 1 188 ? -24.593 -10.455 -6.711 1.00 60.41 188 ALA A C 1
ATOM 1446 O O . ALA A 1 188 ? -23.875 -11.406 -7.019 1.00 60.41 188 ALA A O 1
ATOM 1447 N N . ALA A 1 189 ? -25.458 -9.896 -7.556 1.00 63.66 189 ALA A N 1
ATOM 1448 C CA . ALA A 1 189 ? -25.486 -10.205 -8.976 1.00 63.66 189 ALA A CA 1
ATOM 1449 C C . ALA A 1 189 ? -24.104 -9.956 -9.610 1.00 63.66 189 ALA A C 1
ATOM 1451 O O . ALA A 1 189 ? -23.358 -9.064 -9.194 1.00 63.66 189 ALA A O 1
ATOM 1452 N N . SER A 1 190 ? -23.767 -10.740 -10.637 1.00 63.44 190 SER A N 1
ATOM 1453 C CA . SER A 1 190 ? -22.540 -10.548 -11.419 1.00 63.44 190 SER A CA 1
ATOM 1454 C C . SER A 1 190 ? -22.433 -9.094 -11.897 1.00 63.44 190 SER A C 1
ATOM 1456 O O . SER A 1 190 ? -23.389 -8.559 -12.457 1.00 63.44 190 SER A O 1
ATOM 1458 N N . GLY A 1 191 ? -21.288 -8.445 -11.667 1.00 69.38 191 GLY A N 1
ATOM 1459 C CA . GLY A 1 191 ? -21.079 -7.034 -12.006 1.00 69.38 191 GLY A CA 1
ATOM 1460 C C . GLY A 1 191 ? -21.567 -6.014 -10.968 1.00 69.38 191 GLY A C 1
ATOM 1461 O O . GLY A 1 191 ? -21.407 -4.816 -11.204 1.00 69.38 191 GLY A O 1
ATOM 1462 N N . LEU A 1 192 ? -22.103 -6.439 -9.813 1.00 86.38 192 LEU A N 1
ATOM 1463 C CA . LEU A 1 192 ? -22.359 -5.534 -8.687 1.00 86.38 192 LEU A CA 1
ATOM 1464 C C . LEU A 1 192 ? -21.059 -4.822 -8.287 1.00 86.38 192 LEU A C 1
ATOM 1466 O O . LEU A 1 192 ? -20.002 -5.447 -8.157 1.00 86.38 192 LEU A O 1
ATOM 1470 N N . ARG A 1 193 ? -21.145 -3.513 -8.050 1.00 92.31 193 ARG A N 1
ATOM 1471 C CA . ARG A 1 193 ? -20.053 -2.741 -7.462 1.00 92.31 193 ARG A CA 1
ATOM 1472 C C . ARG A 1 193 ? -20.120 -2.818 -5.937 1.00 92.31 193 ARG A C 1
ATOM 1474 O O . ARG A 1 193 ? -21.150 -2.508 -5.345 1.00 92.31 193 ARG A O 1
ATOM 1481 N N . VAL A 1 194 ? -19.026 -3.223 -5.301 1.00 94.81 194 VAL A N 1
ATOM 1482 C CA . VAL A 1 194 ? -18.857 -3.260 -3.844 1.00 94.81 194 VAL A CA 1
ATOM 1483 C C . VAL A 1 194 ? -17.865 -2.172 -3.454 1.00 94.81 194 VAL A C 1
ATOM 1485 O O . VAL A 1 194 ? -16.747 -2.131 -3.966 1.00 94.81 194 VAL A O 1
ATOM 1488 N N . ILE A 1 195 ? -18.282 -1.277 -2.564 1.00 96.31 195 ILE A N 1
ATOM 1489 C CA . ILE A 1 195 ? -17.494 -0.132 -2.108 1.00 96.31 195 ILE A CA 1
ATOM 1490 C C . ILE A 1 195 ? -17.185 -0.341 -0.628 1.00 96.31 195 ILE A C 1
ATOM 1492 O O . ILE A 1 195 ? -18.096 -0.314 0.195 1.00 96.31 195 ILE A O 1
ATOM 1496 N N . VAL A 1 196 ? -15.918 -0.550 -0.283 1.00 97.12 196 VAL A N 1
ATOM 1497 C CA . VAL A 1 196 ? -15.460 -0.719 1.100 1.00 97.12 196 VAL A CA 1
ATOM 1498 C C . VAL A 1 196 ? -14.716 0.532 1.532 1.00 97.12 196 VAL A C 1
ATOM 1500 O O . VAL A 1 196 ? -13.748 0.934 0.889 1.00 97.12 196 VAL A O 1
ATOM 1503 N N . GLU A 1 197 ? -15.153 1.138 2.628 1.00 96.81 197 GLU A N 1
ATOM 1504 C CA . GLU A 1 197 ? -14.528 2.335 3.174 1.00 96.81 197 GLU A CA 1
ATOM 1505 C C . GLU A 1 197 ? -14.135 2.140 4.624 1.00 96.81 197 GLU A C 1
ATOM 1507 O O . GLU A 1 197 ? -14.956 1.823 5.491 1.00 96.81 197 GLU A O 1
ATOM 1512 N N . ASN A 1 198 ? -12.863 2.397 4.882 1.00 95.75 198 ASN A N 1
ATOM 1513 C CA . ASN A 1 198 ? -12.306 2.430 6.210 1.00 95.75 198 ASN A CA 1
ATOM 1514 C C . ASN A 1 198 ? -11.434 3.676 6.375 1.00 95.75 198 ASN A C 1
ATOM 1516 O O . ASN A 1 198 ? -11.165 4.423 5.434 1.00 95.75 198 ASN A O 1
ATOM 1520 N N . SER A 1 199 ? -11.054 3.962 7.611 1.00 92.06 199 SER A N 1
ATOM 1521 C CA . SER A 1 199 ? -10.138 5.069 7.892 1.00 92.06 199 SER A CA 1
ATOM 1522 C C . SER A 1 199 ? -8.996 4.674 8.804 1.00 92.06 199 SER A C 1
ATOM 1524 O O . SER A 1 199 ? -7.943 5.280 8.697 1.00 92.06 199 SER A O 1
ATOM 1526 N N . TYR A 1 200 ? -9.200 3.712 9.706 1.00 92.12 200 TYR A N 1
ATOM 1527 C CA . TYR A 1 200 ? -8.182 3.247 10.642 1.00 92.12 200 TYR A CA 1
ATOM 1528 C C . TYR A 1 200 ? -8.369 1.757 10.906 1.00 92.12 200 TYR A C 1
ATOM 1530 O O . TYR A 1 200 ? -9.378 1.361 11.496 1.00 92.12 200 TYR A O 1
ATOM 1538 N N . GLY A 1 201 ? -7.372 0.960 10.542 1.00 93.62 201 GLY A N 1
ATOM 1539 C CA . GLY A 1 201 ? -7.413 -0.500 10.595 1.00 93.62 201 GLY A CA 1
ATOM 1540 C C . GLY A 1 201 ? -7.355 -1.110 9.198 1.00 93.62 201 GLY A C 1
ATOM 1541 O O . GLY A 1 201 ? -7.425 -0.415 8.192 1.00 93.62 201 GLY A O 1
ATOM 1542 N N . ASN A 1 202 ? -7.194 -2.421 9.126 1.00 97.12 202 ASN A N 1
ATOM 1543 C CA . ASN A 1 202 ? -6.910 -3.111 7.877 1.00 97.12 202 ASN A CA 1
ATOM 1544 C C . ASN A 1 202 ? -8.194 -3.460 7.120 1.00 97.12 202 ASN A C 1
ATOM 1546 O O . ASN A 1 202 ? -9.214 -3.803 7.718 1.00 97.12 202 ASN A O 1
ATOM 1550 N N . VAL A 1 203 ? -8.128 -3.444 5.792 1.00 98.06 203 VAL A N 1
ATOM 1551 C CA . VAL A 1 203 ? -9.206 -3.937 4.931 1.00 98.06 203 VAL A CA 1
ATOM 1552 C C . VAL A 1 203 ? -8.719 -5.181 4.211 1.00 98.06 203 VAL A C 1
ATOM 1554 O O . VAL A 1 203 ? -7.753 -5.129 3.456 1.00 98.06 203 VAL A O 1
ATOM 1557 N N . LYS A 1 204 ? -9.399 -6.307 4.418 1.00 98.19 204 LYS A N 1
ATOM 1558 C CA . LYS A 1 204 ? -9.115 -7.558 3.714 1.00 98.19 204 LYS A CA 1
ATOM 1559 C C . LYS A 1 204 ? -10.323 -7.956 2.886 1.00 98.19 204 LYS A C 1
ATOM 1561 O O . LYS A 1 204 ? -11.394 -8.170 3.445 1.00 98.19 204 LYS A O 1
ATOM 1566 N N . VAL A 1 205 ? -10.143 -8.099 1.579 1.00 97.69 205 VAL A N 1
ATOM 1567 C CA . VAL A 1 205 ? -11.186 -8.567 0.666 1.00 97.69 205 VAL A CA 1
ATOM 1568 C C . VAL A 1 205 ? -10.750 -9.851 -0.026 1.00 97.69 205 VAL A C 1
ATOM 1570 O O . VAL A 1 205 ? -9.643 -9.935 -0.557 1.00 97.69 205 VAL A O 1
ATOM 1573 N N . THR A 1 206 ? -11.618 -10.859 -0.022 1.00 97.25 206 THR A N 1
ATOM 1574 C CA . THR A 1 206 ? -11.371 -12.155 -0.664 1.00 97.25 206 THR A CA 1
ATOM 1575 C C . THR A 1 206 ? -12.527 -12.513 -1.593 1.00 97.25 206 THR A C 1
ATOM 1577 O O . THR A 1 206 ? -13.685 -12.557 -1.182 1.00 97.25 206 THR A O 1
ATOM 1580 N N . GLY A 1 207 ? -12.209 -12.745 -2.863 1.00 95.00 207 GLY A N 1
ATOM 1581 C CA . GLY A 1 207 ? -13.154 -13.171 -3.886 1.00 95.00 207 GLY A CA 1
ATOM 1582 C C . GLY A 1 207 ? -13.390 -14.683 -3.893 1.00 95.00 207 GLY A C 1
ATOM 1583 O O . GLY A 1 207 ? -12.534 -15.463 -3.477 1.00 95.00 207 GLY A O 1
ATOM 1584 N N . GLY A 1 208 ? -14.553 -15.092 -4.403 1.00 91.25 208 GLY A N 1
ATOM 1585 C CA . GLY A 1 208 ? -14.943 -16.497 -4.579 1.00 91.25 208 GLY A CA 1
ATOM 1586 C C . GLY A 1 208 ? -16.076 -16.969 -3.663 1.00 91.25 208 GLY A C 1
ATOM 1587 O O . GLY A 1 208 ? -16.492 -18.122 -3.759 1.00 91.25 208 GLY A O 1
ATOM 1588 N N . ALA A 1 209 ? -16.607 -16.097 -2.803 1.00 90.88 209 ALA A N 1
ATOM 1589 C CA . ALA A 1 209 ? -17.779 -16.410 -1.991 1.00 90.88 209 ALA A CA 1
ATOM 1590 C C . ALA A 1 209 ? -19.079 -16.306 -2.814 1.00 90.88 209 ALA A C 1
ATOM 1592 O O . ALA A 1 209 ? -19.158 -15.499 -3.735 1.00 90.88 209 ALA A O 1
ATOM 1593 N N . PRO A 1 210 ? -20.136 -17.070 -2.490 1.00 87.50 210 PRO A N 1
ATOM 1594 C CA . PRO A 1 210 ? -21.404 -17.001 -3.225 1.00 87.50 210 PRO A CA 1
ATOM 1595 C C . PRO A 1 210 ? -22.165 -15.685 -2.998 1.00 87.50 210 PRO A C 1
ATOM 1597 O O . PRO A 1 210 ? -22.973 -15.286 -3.828 1.00 87.50 210 PRO A O 1
ATOM 1600 N N . GLN A 1 211 ? -21.924 -15.018 -1.869 1.00 89.31 211 GLN A N 1
ATOM 1601 C CA . GLN A 1 211 ? -22.613 -13.800 -1.445 1.00 89.31 211 GLN A CA 1
ATOM 1602 C C . GLN A 1 211 ? -21.624 -12.865 -0.758 1.00 89.31 211 GLN A C 1
ATOM 1604 O O . GLN A 1 211 ? -20.555 -13.300 -0.322 1.00 89.31 211 GLN A O 1
ATOM 1609 N N . VAL A 1 212 ? -21.996 -11.591 -0.627 1.00 92.62 212 VAL A N 1
ATOM 1610 C CA . VAL A 1 212 ? -21.169 -10.621 0.088 1.00 92.62 212 VAL A CA 1
ATOM 1611 C C . VAL A 1 212 ? -21.331 -10.814 1.591 1.00 92.62 212 VAL A C 1
ATOM 1613 O O . VAL A 1 212 ? -22.434 -10.714 2.132 1.00 92.62 212 VAL A O 1
ATOM 1616 N N . ARG A 1 213 ? -20.220 -11.079 2.272 1.00 93.62 213 ARG A N 1
ATOM 1617 C CA . ARG A 1 213 ? -20.154 -11.267 3.723 1.00 93.62 213 ARG A CA 1
ATOM 1618 C C . ARG A 1 213 ? -19.160 -10.287 4.297 1.00 93.62 213 ARG A C 1
ATOM 1620 O O . ARG A 1 213 ? -18.038 -10.218 3.816 1.00 93.62 213 ARG A O 1
ATOM 1627 N N . ALA A 1 214 ? -19.552 -9.549 5.322 1.00 94.88 214 ALA A N 1
ATOM 1628 C CA . ALA A 1 214 ? -18.673 -8.591 5.969 1.00 94.88 214 ALA A CA 1
ATOM 1629 C C . ALA A 1 214 ? -18.575 -8.874 7.468 1.00 94.88 214 ALA A C 1
ATOM 1631 O O . ALA A 1 214 ? -19.586 -9.029 8.154 1.00 94.88 214 ALA A O 1
ATOM 1632 N N . THR A 1 215 ? -17.349 -8.917 7.973 1.00 95.88 215 THR A N 1
ATOM 1633 C CA . THR A 1 215 ? -17.024 -9.124 9.383 1.00 95.88 215 THR A CA 1
ATOM 1634 C C . THR A 1 215 ? -16.221 -7.927 9.873 1.00 95.88 215 THR A C 1
ATOM 1636 O O . THR A 1 215 ? -15.244 -7.520 9.241 1.00 95.88 215 THR A O 1
ATOM 1639 N N . LEU A 1 216 ? -16.640 -7.359 11.002 1.00 96.44 216 LEU A N 1
ATOM 1640 C CA . LEU A 1 216 ? -15.980 -6.223 11.634 1.00 96.44 216 LEU A CA 1
ATOM 1641 C C . LEU A 1 216 ? -15.218 -6.693 12.873 1.00 96.44 216 LEU A C 1
ATOM 1643 O O . LEU A 1 216 ? -15.820 -7.221 13.810 1.00 96.44 216 LEU A O 1
ATOM 1647 N N . VAL A 1 217 ? -13.910 -6.452 12.895 1.00 96.50 217 VAL A N 1
ATOM 1648 C CA . VAL A 1 217 ? -13.070 -6.625 14.082 1.00 96.50 217 VAL A CA 1
ATOM 1649 C C . VAL A 1 217 ? -12.725 -5.243 14.626 1.00 96.50 217 VAL A C 1
ATOM 1651 O O . VAL A 1 217 ? -12.219 -4.375 13.920 1.00 96.50 217 VAL A O 1
ATOM 1654 N N . LYS A 1 218 ? -13.046 -5.013 15.893 1.00 95.06 218 LYS A N 1
ATOM 1655 C CA . LYS A 1 218 ? -12.918 -3.723 16.572 1.00 95.06 218 LYS A CA 1
ATOM 1656 C C . LYS A 1 218 ? -11.756 -3.795 17.543 1.00 95.06 218 LYS A C 1
ATOM 1658 O O . LYS A 1 218 ? -11.752 -4.671 18.405 1.00 95.06 218 LYS A O 1
ATOM 1663 N N . GLY A 1 219 ? -10.819 -2.861 17.450 1.00 93.31 219 GLY A N 1
ATOM 1664 C CA . GLY A 1 219 ? -9.801 -2.640 18.472 1.00 93.31 219 GLY A CA 1
ATOM 1665 C C . GLY A 1 219 ? -10.158 -1.417 19.302 1.00 93.31 219 GLY A C 1
ATOM 1666 O O . GLY A 1 219 ? -10.188 -0.294 18.796 1.00 93.31 219 GLY A O 1
ATOM 1667 N N . VAL A 1 220 ? -10.437 -1.626 20.584 1.00 91.19 220 VAL A N 1
ATOM 1668 C CA . VAL A 1 220 ? -10.784 -0.556 21.522 1.00 91.19 220 VAL A CA 1
ATOM 1669 C C . VAL A 1 220 ? -9.744 -0.514 22.626 1.00 91.19 220 VAL A C 1
ATOM 1671 O O . VAL A 1 220 ? -9.518 -1.510 23.313 1.00 91.19 220 VAL A O 1
ATOM 1674 N N . ARG A 1 221 ? -9.129 0.652 22.822 1.00 82.75 221 ARG A N 1
ATOM 1675 C CA . ARG A 1 221 ? -8.195 0.871 23.925 1.00 82.75 221 ARG A CA 1
ATOM 1676 C C . ARG A 1 221 ? -8.968 1.279 25.175 1.00 82.75 221 ARG A C 1
ATOM 1678 O O . ARG A 1 221 ? -9.665 2.290 25.159 1.00 82.75 221 ARG A O 1
ATOM 1685 N N . ALA A 1 222 ? -8.857 0.499 26.245 1.00 81.62 222 ALA A N 1
ATOM 1686 C CA . ALA A 1 222 ? -9.505 0.782 27.523 1.00 81.62 222 ALA A CA 1
ATOM 1687 C C . ALA A 1 222 ? -8.715 0.176 28.695 1.00 81.62 222 ALA A C 1
ATOM 1689 O O . ALA A 1 222 ? -7.726 -0.521 28.510 1.00 81.62 222 ALA A O 1
ATOM 1690 N N . TRP A 1 223 ? -9.159 0.436 29.922 1.00 72.12 223 TRP A N 1
ATOM 1691 C CA . TRP A 1 223 ? -8.530 -0.084 31.148 1.00 72.12 223 TRP A CA 1
ATOM 1692 C C . TRP A 1 223 ? -9.164 -1.368 31.671 1.00 72.12 223 TRP A C 1
ATOM 1694 O O . TRP A 1 223 ? -8.606 -2.031 32.540 1.00 72.12 223 TRP A O 1
ATOM 1704 N N . SER A 1 224 ? -10.363 -1.679 31.188 1.00 80.75 224 SER A N 1
ATOM 1705 C CA . SER A 1 224 ? -11.090 -2.886 31.531 1.00 80.75 224 SER A CA 1
ATOM 1706 C C . SER A 1 224 ? -11.793 -3.413 30.289 1.00 80.75 224 SER A C 1
ATOM 1708 O O . SER A 1 224 ? -12.243 -2.646 29.430 1.00 80.75 224 SER A O 1
ATOM 1710 N N . GLN A 1 225 ? -11.939 -4.733 30.214 1.00 85.56 225 GLN A N 1
ATOM 1711 C CA . GLN A 1 225 ? -12.687 -5.370 29.135 1.00 85.56 225 GLN A CA 1
ATOM 1712 C C . GLN A 1 225 ? -14.162 -4.931 29.120 1.00 85.56 225 GLN A C 1
ATOM 1714 O O . GLN A 1 225 ? -14.775 -4.873 28.055 1.00 85.56 225 GLN A O 1
ATOM 1719 N N . GLU A 1 226 ? -14.745 -4.607 30.280 1.00 87.38 226 GLU A N 1
ATOM 1720 C CA . GLU A 1 226 ? -16.138 -4.158 30.382 1.00 87.38 226 GLU A CA 1
ATOM 1721 C C . GLU A 1 226 ? -16.336 -2.766 29.764 1.00 87.38 226 GLU A C 1
ATOM 1723 O O . GLU A 1 226 ? -17.274 -2.562 28.991 1.00 87.38 226 GLU A O 1
ATOM 1728 N N . ASP A 1 227 ? -15.429 -1.823 30.035 1.00 85.19 227 ASP A N 1
ATOM 1729 C CA . ASP A 1 227 ? -15.465 -0.488 29.427 1.00 85.19 227 ASP A CA 1
ATOM 1730 C C . ASP A 1 227 ? -15.212 -0.566 27.921 1.00 85.19 227 ASP A C 1
ATOM 1732 O O . ASP A 1 227 ? -15.937 0.046 27.131 1.00 85.19 227 ASP A O 1
ATOM 1736 N N . ALA A 1 228 ? -14.250 -1.398 27.509 1.00 87.81 228 ALA A N 1
ATOM 1737 C CA . ALA A 1 228 ? -13.991 -1.660 26.100 1.00 87.81 228 ALA A CA 1
ATOM 1738 C C . ALA A 1 228 ? -15.225 -2.247 25.396 1.00 87.81 228 ALA A C 1
ATOM 1740 O O . ALA A 1 228 ? -15.537 -1.864 24.270 1.00 87.81 228 ALA A O 1
ATOM 1741 N N . ARG A 1 229 ? -15.977 -3.126 26.074 1.00 91.56 229 ARG A N 1
ATOM 1742 C CA . ARG A 1 229 ? -17.218 -3.714 25.552 1.00 91.56 229 ARG A CA 1
ATOM 1743 C C . ARG A 1 229 ? -18.330 -2.675 25.403 1.00 91.56 229 ARG A C 1
ATOM 1745 O O . ARG A 1 229 ? -19.032 -2.700 24.394 1.00 91.56 229 ARG A O 1
ATOM 1752 N N . LYS A 1 230 ? -18.470 -1.735 26.347 1.00 90.38 230 LYS A N 1
ATOM 1753 C CA . LYS A 1 230 ? -19.434 -0.618 26.244 1.00 90.38 230 LYS A CA 1
ATOM 1754 C C . LYS A 1 230 ? -19.147 0.252 25.022 1.00 90.38 230 LYS A C 1
ATOM 1756 O O . LYS A 1 230 ? -20.070 0.560 24.272 1.00 90.38 230 LYS A O 1
ATOM 1761 N N . ILE A 1 231 ? -17.883 0.589 24.783 1.00 89.00 231 ILE A N 1
ATOM 1762 C CA . ILE A 1 231 ? -17.459 1.344 23.595 1.00 89.00 231 ILE A CA 1
ATOM 1763 C C . ILE A 1 231 ? -17.680 0.516 22.321 1.00 89.00 231 ILE A C 1
ATOM 1765 O O . ILE A 1 231 ? -18.325 0.974 21.382 1.00 89.00 231 ILE A O 1
ATOM 1769 N N . SER A 1 232 ? -17.227 -0.740 22.315 1.00 92.69 232 SER A N 1
ATOM 1770 C CA . SER A 1 232 ? -17.367 -1.663 21.184 1.00 92.69 232 SER A CA 1
ATOM 1771 C C . SER A 1 232 ? -18.821 -1.871 20.754 1.00 92.69 232 SER A C 1
ATOM 1773 O O . SER A 1 232 ? -19.090 -2.024 19.563 1.00 92.69 232 SER A O 1
ATOM 1775 N N . SER A 1 233 ? -19.768 -1.858 21.697 1.00 92.69 233 SER A N 1
ATOM 1776 C CA . SER A 1 233 ? -21.201 -1.995 21.400 1.00 92.69 233 SER A CA 1
ATOM 1777 C C . SER A 1 233 ? -21.783 -0.822 20.602 1.00 92.69 233 SER A C 1
ATOM 1779 O O . SER A 1 233 ? -22.799 -0.984 19.932 1.00 92.69 233 SER A O 1
ATOM 1781 N N . GLN A 1 234 ? -21.135 0.347 20.646 1.00 93.31 234 GLN A N 1
ATOM 1782 C CA . GLN A 1 234 ? -21.543 1.532 19.887 1.00 93.31 234 GLN A CA 1
ATOM 1783 C C . GLN A 1 234 ? -20.965 1.533 18.471 1.00 93.31 234 GLN A C 1
ATOM 1785 O O . GLN A 1 234 ? -21.535 2.161 17.581 1.00 93.31 234 GLN A O 1
ATOM 1790 N N . ILE A 1 235 ? -19.843 0.843 18.254 1.00 94.44 235 ILE A N 1
ATOM 1791 C CA . ILE A 1 235 ? -19.222 0.695 16.938 1.00 94.44 235 ILE A CA 1
ATOM 1792 C C . ILE A 1 235 ? -20.044 -0.328 16.154 1.00 94.44 235 ILE A C 1
ATOM 1794 O O . ILE A 1 235 ? -20.282 -1.431 16.635 1.00 94.44 235 ILE A O 1
ATOM 1798 N N . ARG A 1 236 ? -20.474 0.005 14.942 1.00 93.50 236 ARG A N 1
ATOM 1799 C CA . ARG A 1 236 ? -21.267 -0.888 14.088 1.00 93.50 236 ARG A CA 1
ATOM 1800 C C . ARG A 1 236 ? -20.842 -0.771 12.636 1.00 93.50 236 ARG A C 1
ATOM 1802 O O . ARG A 1 236 ? -20.478 0.310 12.164 1.00 93.50 236 ARG A O 1
ATOM 1809 N N . LEU A 1 237 ? -20.936 -1.891 11.932 1.00 94.00 237 LEU A N 1
ATOM 1810 C CA . LEU A 1 237 ? -20.805 -1.925 10.485 1.00 94.00 237 LEU A CA 1
ATOM 1811 C C . LEU A 1 237 ? -22.064 -1.314 9.851 1.00 94.00 237 LEU A C 1
ATOM 1813 O O . LEU A 1 237 ? -23.186 -1.621 10.254 1.00 94.00 237 LEU A O 1
ATOM 1817 N N . LYS A 1 238 ? -21.881 -0.439 8.866 1.00 93.31 238 LYS A N 1
ATOM 1818 C CA . LYS A 1 238 ? -22.940 0.128 8.033 1.00 93.31 238 LYS A CA 1
ATOM 1819 C C . LYS A 1 238 ? -22.857 -0.523 6.660 1.00 93.31 238 LYS A C 1
ATOM 1821 O O . LYS A 1 238 ? -21.894 -0.304 5.934 1.00 93.31 238 LYS A O 1
ATOM 1826 N N . VAL A 1 239 ? -23.868 -1.311 6.314 1.00 92.81 239 VAL A N 1
ATOM 1827 C CA . VAL A 1 239 ? -23.996 -1.932 4.992 1.00 92.81 239 VAL A CA 1
ATOM 1828 C C . VAL A 1 239 ? -25.235 -1.345 4.330 1.00 92.81 239 VAL A C 1
ATOM 1830 O O . VAL A 1 239 ? -26.348 -1.567 4.800 1.00 92.81 239 VAL A O 1
ATOM 1833 N N . VAL A 1 240 ? -25.040 -0.533 3.291 1.00 91.38 240 VAL A N 1
ATOM 1834 C CA . VAL A 1 240 ? -26.108 0.237 2.640 1.00 91.38 240 VAL A CA 1
ATOM 1835 C C . VAL A 1 240 ? -26.043 0.023 1.134 1.00 91.38 240 VAL A C 1
ATOM 1837 O O . VAL A 1 240 ? -24.995 0.215 0.520 1.00 91.38 240 VAL A O 1
ATOM 1840 N N . GLN A 1 241 ? -27.170 -0.344 0.528 1.00 89.56 241 GLN A N 1
ATOM 1841 C CA . GLN A 1 241 ? -27.307 -0.369 -0.925 1.00 89.56 241 GLN A CA 1
ATOM 1842 C C . GLN A 1 241 ? -27.491 1.066 -1.436 1.00 89.56 241 GLN A C 1
ATOM 1844 O O . GLN A 1 241 ? -28.435 1.751 -1.046 1.00 89.56 241 GLN A O 1
ATOM 1849 N N . THR A 1 242 ? -26.597 1.525 -2.305 1.00 87.25 242 THR A N 1
ATOM 1850 C CA . THR A 1 242 ? -26.689 2.814 -2.999 1.00 87.25 242 THR A CA 1
ATOM 1851 C C . THR A 1 242 ? -26.954 2.582 -4.493 1.00 87.25 242 THR A C 1
ATOM 1853 O O . THR A 1 242 ? -26.816 1.451 -4.974 1.00 87.25 242 THR A O 1
ATOM 1856 N N . PRO A 1 243 ? -27.313 3.628 -5.264 1.00 84.88 243 PRO A N 1
ATOM 1857 C CA . PRO A 1 243 ? -27.398 3.529 -6.723 1.00 84.88 243 PRO A CA 1
ATOM 1858 C C . PRO A 1 243 ? -26.067 3.135 -7.385 1.00 84.88 243 PRO A C 1
ATOM 1860 O O . PRO A 1 243 ? -26.064 2.576 -8.476 1.00 84.88 243 PRO A O 1
ATOM 1863 N N . GLU A 1 244 ? -24.938 3.421 -6.730 1.00 84.44 244 GLU A N 1
ATOM 1864 C CA . GLU A 1 244 ? -23.593 3.112 -7.225 1.00 84.44 244 GLU A CA 1
ATOM 1865 C C . GLU A 1 244 ? -23.155 1.678 -6.916 1.00 84.44 244 GLU A C 1
ATOM 1867 O O . GLU A 1 244 ? -22.245 1.180 -7.573 1.00 84.44 244 GLU A O 1
ATOM 1872 N N . GLY A 1 245 ? -23.755 1.026 -5.915 1.00 89.38 245 GLY A N 1
ATOM 1873 C CA . GLY A 1 245 ? -23.355 -0.302 -5.466 1.00 89.38 245 GLY A CA 1
ATOM 1874 C C . GLY A 1 245 ? -23.651 -0.574 -3.991 1.00 89.38 245 GLY A C 1
ATOM 1875 O O . GLY A 1 245 ? -24.343 0.182 -3.315 1.00 89.38 245 GLY A O 1
ATOM 1876 N N . LEU A 1 246 ? -23.115 -1.672 -3.470 1.00 93.12 246 LEU A N 1
ATOM 1877 C CA . LEU A 1 246 ? -23.200 -2.017 -2.054 1.00 93.12 246 LEU A CA 1
ATOM 1878 C C . LEU A 1 246 ? -22.051 -1.347 -1.291 1.00 93.12 246 LEU A C 1
ATOM 1880 O O . LEU A 1 246 ? -20.887 -1.689 -1.502 1.00 93.12 246 LEU A O 1
ATOM 1884 N N . ARG A 1 247 ? -22.368 -0.408 -0.396 1.00 94.88 247 ARG A N 1
ATOM 1885 C CA . ARG A 1 247 ? -21.385 0.318 0.416 1.00 94.88 247 ARG A CA 1
ATOM 1886 C C . ARG A 1 247 ? -21.251 -0.313 1.799 1.00 94.88 247 ARG A C 1
ATOM 1888 O O . ARG A 1 247 ? -22.242 -0.451 2.514 1.00 94.88 247 ARG A O 1
ATOM 1895 N N . ILE A 1 248 ? -20.025 -0.659 2.174 1.00 95.44 248 ILE A N 1
ATOM 1896 C CA . ILE A 1 248 ? -19.638 -1.237 3.461 1.00 95.44 248 ILE A CA 1
ATOM 1897 C C . ILE A 1 248 ? -18.712 -0.238 4.155 1.00 95.44 248 ILE A C 1
ATOM 1899 O O . ILE A 1 248 ? -17.596 0.004 3.702 1.00 95.44 248 ILE A O 1
ATOM 1903 N N . SER A 1 249 ? -19.179 0.348 5.250 1.00 95.38 249 SER A N 1
ATOM 1904 C CA . SER A 1 249 ? -18.426 1.309 6.058 1.00 95.38 249 SER A CA 1
ATOM 1905 C C . SER A 1 249 ? -18.727 1.122 7.547 1.00 95.38 249 SER A C 1
ATOM 1907 O O . SER A 1 249 ? -19.321 0.124 7.956 1.00 95.38 249 SER A O 1
ATOM 1909 N N . THR A 1 250 ? -18.312 2.061 8.396 1.00 94.25 250 THR A N 1
ATOM 1910 C CA . THR A 1 250 ? -18.592 2.035 9.841 1.00 94.25 250 THR A CA 1
ATOM 1911 C C . THR A 1 250 ? -19.276 3.325 10.283 1.00 94.25 250 THR A C 1
ATOM 1913 O O . THR A 1 250 ? -19.329 4.309 9.548 1.00 94.25 250 THR A O 1
ATOM 1916 N N . ASN A 1 251 ? -19.816 3.357 11.500 1.00 94.19 251 ASN A N 1
ATOM 1917 C CA . ASN A 1 251 ? -20.375 4.577 12.091 1.00 94.19 251 ASN A CA 1
ATOM 1918 C C . ASN A 1 251 ? -19.328 5.490 12.751 1.00 94.19 251 ASN A C 1
ATOM 1920 O O . ASN A 1 251 ? -19.669 6.235 13.666 1.00 94.19 251 ASN A O 1
ATOM 1924 N N . ARG A 1 252 ? -18.063 5.433 12.319 1.00 91.94 252 ARG A N 1
ATOM 1925 C CA . ARG A 1 252 ? -16.962 6.171 12.949 1.00 91.94 252 ARG A CA 1
ATOM 1926 C C . ARG A 1 252 ? -17.198 7.672 13.054 1.00 91.94 252 ARG A C 1
ATOM 1928 O O . ARG A 1 252 ? -16.902 8.234 14.100 1.00 91.94 252 ARG A O 1
ATOM 1935 N N . ASP A 1 253 ? -17.806 8.282 12.045 1.00 90.25 253 ASP A N 1
ATOM 1936 C CA . ASP A 1 253 ? -18.086 9.725 12.038 1.00 90.25 253 ASP A CA 1
ATOM 1937 C C . ASP A 1 253 ? -19.117 10.153 13.101 1.00 90.25 253 ASP A C 1
ATOM 1939 O O . ASP A 1 253 ? -19.239 11.333 13.416 1.00 90.25 253 ASP A O 1
ATOM 1943 N N . GLU A 1 254 ? -19.855 9.200 13.682 1.00 91.69 254 GLU A N 1
ATOM 1944 C CA . GLU A 1 254 ? -20.824 9.440 14.760 1.00 91.69 254 GLU A CA 1
ATOM 1945 C C . GLU A 1 254 ? -20.189 9.334 16.159 1.00 91.69 254 GLU A C 1
ATOM 1947 O O . GLU A 1 254 ? -20.828 9.685 17.152 1.00 91.69 254 GLU A O 1
ATOM 1952 N N . LEU A 1 255 ? -18.952 8.829 16.264 1.00 88.31 255 LEU A N 1
ATOM 1953 C CA . LEU A 1 255 ? -18.302 8.496 17.532 1.00 88.31 255 LEU A CA 1
ATOM 1954 C C . LEU A 1 255 ? -17.076 9.382 17.777 1.00 88.31 255 LEU A C 1
ATOM 1956 O O . LEU A 1 255 ? -16.088 9.331 17.052 1.00 88.31 255 LEU A O 1
ATOM 1960 N N . ASN A 1 256 ? -17.087 10.135 18.878 1.00 83.81 256 ASN A N 1
ATOM 1961 C CA . ASN A 1 256 ? -15.95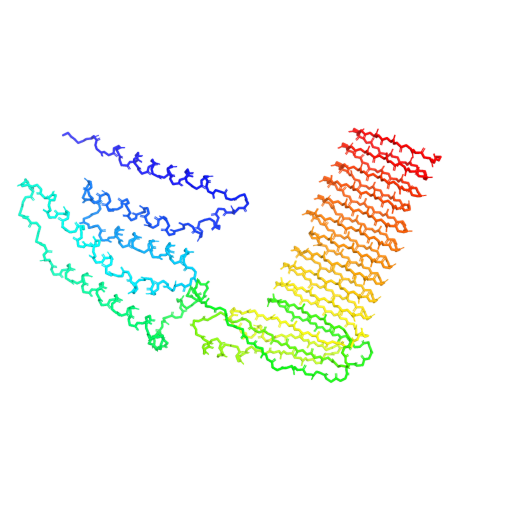3 10.963 19.298 1.00 83.81 256 ASN A CA 1
ATOM 1962 C C . ASN A 1 256 ? -14.955 10.177 20.174 1.00 83.81 256 ASN A C 1
ATOM 1964 O O . ASN A 1 256 ? -14.693 10.542 21.321 1.00 83.81 256 ASN A O 1
ATOM 1968 N N . GLN A 1 257 ? -14.468 9.036 19.678 1.00 80.62 257 GLN A N 1
ATOM 1969 C CA . GLN A 1 257 ? -13.526 8.161 20.387 1.00 80.62 257 GLN A CA 1
ATOM 1970 C C . GLN A 1 257 ? -12.496 7.559 19.425 1.00 80.62 257 GLN A C 1
ATOM 1972 O O . GLN A 1 257 ? -12.774 7.356 18.245 1.00 80.62 257 GLN A O 1
ATOM 1977 N N . GLN A 1 258 ? -11.301 7.246 19.932 1.00 82.50 258 GLN A N 1
ATOM 1978 C CA . GLN A 1 258 ? -10.266 6.559 19.158 1.00 82.50 258 GLN A CA 1
ATOM 1979 C C . GLN A 1 258 ? -10.450 5.043 19.250 1.00 82.50 258 GLN A C 1
ATOM 1981 O O . GLN A 1 258 ? -10.452 4.468 20.336 1.00 82.50 258 GLN A O 1
ATOM 1986 N N . PHE A 1 259 ? -10.574 4.395 18.099 1.00 90.56 259 PHE A N 1
ATOM 1987 C CA . PHE A 1 259 ? -10.653 2.942 17.967 1.00 90.56 259 PHE A CA 1
ATOM 1988 C C . PHE A 1 259 ? -10.151 2.524 16.582 1.00 90.56 259 PHE A C 1
ATOM 1990 O O . PHE A 1 259 ? -10.075 3.351 15.668 1.00 90.56 259 PHE A O 1
ATOM 1997 N N . THR A 1 260 ? -9.825 1.249 16.404 1.00 93.62 260 THR A N 1
ATOM 1998 C CA . THR A 1 260 ? -9.470 0.654 15.109 1.00 93.62 260 THR A CA 1
ATOM 1999 C C . THR A 1 260 ? -10.590 -0.259 14.627 1.00 93.62 260 THR A C 1
ATOM 2001 O O . THR A 1 260 ? -11.317 -0.852 15.426 1.00 93.62 260 THR A O 1
ATOM 2004 N N . THR A 1 261 ? -10.756 -0.340 13.314 1.00 95.88 261 THR A N 1
ATOM 2005 C CA . THR A 1 261 ? -11.768 -1.158 12.649 1.00 95.88 261 THR A CA 1
ATOM 2006 C C . THR A 1 261 ? -11.098 -1.936 11.536 1.00 95.88 261 THR A C 1
ATOM 2008 O O . THR A 1 261 ? -10.776 -1.355 10.506 1.00 95.88 261 THR A O 1
ATOM 2011 N N . ASP A 1 262 ? -10.873 -3.231 11.735 1.00 97.06 262 ASP A N 1
ATOM 2012 C CA . ASP A 1 262 ? -10.463 -4.117 10.653 1.00 97.06 262 ASP A CA 1
ATOM 2013 C C . ASP A 1 262 ? -11.723 -4.676 9.979 1.00 97.06 262 ASP A C 1
ATOM 2015 O O . ASP A 1 262 ? -12.590 -5.261 10.637 1.00 97.06 262 ASP A O 1
ATOM 2019 N N . ILE A 1 263 ? -11.845 -4.473 8.668 1.00 97.19 263 ILE A N 1
ATOM 2020 C CA . ILE A 1 263 ? -12.993 -4.921 7.877 1.00 97.19 263 ILE A CA 1
ATOM 2021 C C . ILE A 1 263 ? -12.546 -6.095 7.012 1.00 97.19 263 ILE A C 1
ATOM 2023 O O . ILE A 1 263 ? -11.661 -5.958 6.167 1.00 97.19 263 ILE A O 1
ATOM 2027 N N . GLN A 1 264 ? -13.176 -7.249 7.208 1.00 97.19 264 GLN A N 1
ATOM 2028 C CA . GLN A 1 264 ? -12.986 -8.423 6.363 1.00 97.19 264 GLN A CA 1
ATOM 2029 C C . GLN A 1 264 ? -14.228 -8.614 5.501 1.00 97.19 264 GLN A C 1
ATOM 2031 O O . GLN A 1 264 ? -15.329 -8.718 6.037 1.00 97.19 264 GLN A O 1
ATOM 2036 N N . VAL A 1 265 ? -14.061 -8.643 4.181 1.00 95.94 265 VAL A N 1
ATOM 2037 C CA . VAL A 1 265 ? -15.161 -8.797 3.228 1.00 95.94 265 VAL A CA 1
ATOM 2038 C C . VAL A 1 265 ? -14.895 -9.988 2.318 1.00 95.94 265 VAL A C 1
ATOM 2040 O O . VAL A 1 265 ? -13.870 -10.060 1.648 1.00 95.94 265 VAL A O 1
ATOM 2043 N N . GLU A 1 266 ? -15.833 -10.916 2.255 1.00 95.44 266 GLU A N 1
ATOM 2044 C CA . GLU A 1 266 ? -15.863 -11.956 1.235 1.00 95.44 266 GLU A CA 1
ATOM 2045 C C . GLU A 1 266 ? -16.873 -11.551 0.167 1.00 95.44 266 GLU A C 1
ATOM 2047 O O . GLU A 1 266 ? -17.968 -11.094 0.493 1.00 95.44 266 GLU A O 1
ATOM 2052 N N . VAL A 1 267 ? -16.508 -11.684 -1.105 1.00 94.62 267 VAL A N 1
ATOM 2053 C CA . VAL A 1 267 ? -17.341 -11.266 -2.240 1.00 94.62 267 VAL A CA 1
ATOM 2054 C C . VAL A 1 267 ? -17.354 -12.337 -3.335 1.00 94.62 267 VAL A C 1
ATOM 2056 O O . VAL A 1 267 ? -16.406 -13.123 -3.433 1.00 94.62 267 VAL A O 1
ATOM 2059 N N . PRO A 1 268 ? -18.373 -12.375 -4.210 1.00 93.19 268 PRO A N 1
ATOM 2060 C CA . PRO A 1 268 ? -18.274 -13.114 -5.465 1.00 93.19 268 PRO A CA 1
ATOM 2061 C C . PRO A 1 268 ? -17.105 -12.624 -6.313 1.00 93.19 268 PRO A C 1
ATOM 2063 O O . PRO A 1 268 ? -16.761 -11.447 -6.291 1.00 93.19 268 PRO A O 1
ATOM 2066 N N . SER A 1 269 ? -16.480 -13.515 -7.080 1.00 90.75 269 SER A N 1
ATOM 2067 C CA . SER A 1 269 ? -15.288 -13.165 -7.863 1.00 90.75 269 SER A CA 1
ATOM 2068 C C . SER A 1 269 ? -15.572 -12.096 -8.927 1.00 90.75 269 SER A C 1
ATOM 2070 O O . SER A 1 269 ? -14.731 -11.236 -9.169 1.00 90.75 269 SER A O 1
ATOM 2072 N N . ALA A 1 270 ? -16.762 -12.101 -9.533 1.00 91.56 270 ALA A N 1
ATOM 2073 C CA . ALA A 1 270 ? -17.136 -11.228 -10.651 1.00 91.56 270 ALA A CA 1
ATOM 2074 C C . ALA A 1 270 ? -17.599 -9.805 -10.253 1.00 91.56 270 ALA A C 1
ATOM 2076 O O . ALA A 1 270 ? -18.200 -9.104 -11.070 1.00 91.56 270 ALA A O 1
ATOM 2077 N N . VAL A 1 271 ? -17.372 -9.366 -9.008 1.00 92.50 271 VAL A N 1
ATOM 2078 C CA . VAL A 1 271 ? -17.752 -8.011 -8.559 1.00 92.50 271 VAL A CA 1
ATOM 2079 C C . VAL A 1 271 ? -16.751 -6.951 -9.018 1.00 92.50 271 VAL A C 1
ATOM 2081 O O . VAL A 1 271 ? -15.557 -7.224 -9.137 1.00 92.50 271 VAL A O 1
ATOM 2084 N N . GLN A 1 272 ? -17.221 -5.716 -9.209 1.00 94.25 272 GLN A N 1
ATOM 2085 C CA . GLN A 1 272 ? -16.329 -4.554 -9.273 1.00 94.25 272 GLN A CA 1
ATOM 2086 C C . GLN A 1 272 ? -16.037 -4.072 -7.853 1.00 94.25 272 GLN A C 1
ATOM 2088 O O . GLN A 1 272 ? -16.962 -3.736 -7.117 1.00 94.25 272 GLN A O 1
ATOM 2093 N N . LEU A 1 273 ? -14.771 -4.011 -7.458 1.00 95.88 273 LEU A N 1
ATOM 2094 C CA . LEU A 1 273 ? -14.376 -3.695 -6.090 1.00 95.88 273 LEU A CA 1
ATOM 2095 C C . LEU A 1 273 ? -13.718 -2.317 -6.014 1.00 95.88 273 LEU A C 1
ATOM 2097 O O . LEU A 1 273 ? -12.751 -2.045 -6.718 1.00 95.88 273 LEU A O 1
ATOM 2101 N N . SER A 1 274 ? -14.217 -1.461 -5.126 1.00 97.38 274 SER A N 1
ATOM 2102 C CA . SER A 1 274 ? -13.600 -0.181 -4.786 1.00 97.38 274 SER A CA 1
ATOM 2103 C C . SER A 1 274 ? -13.277 -0.150 -3.298 1.00 97.38 274 SER A C 1
ATOM 2105 O O . SER A 1 274 ? -14.186 -0.226 -2.478 1.00 97.38 274 SER A O 1
ATOM 2107 N N . ILE A 1 275 ? -12.005 -0.015 -2.935 1.00 98.06 275 ILE A N 1
ATOM 2108 C CA . ILE A 1 275 ? -11.557 0.074 -1.541 1.00 98.06 275 ILE A CA 1
ATOM 2109 C C . ILE A 1 275 ? -10.973 1.460 -1.299 1.00 98.06 275 ILE A C 1
ATOM 2111 O O . ILE A 1 275 ? -10.097 1.896 -2.042 1.00 98.06 275 ILE A O 1
ATOM 2115 N N . THR A 1 276 ? -11.432 2.140 -0.253 1.00 97.62 276 THR A N 1
ATOM 2116 C CA . THR A 1 276 ? -10.796 3.357 0.258 1.00 97.62 276 THR A CA 1
ATOM 2117 C C . THR A 1 276 ? -10.374 3.139 1.701 1.00 97.62 276 THR A C 1
ATOM 2119 O O . THR A 1 276 ? -11.208 2.797 2.537 1.00 97.62 276 THR A O 1
ATOM 2122 N N . ASP A 1 277 ? -9.094 3.349 1.991 1.00 96.12 277 ASP A N 1
ATOM 2123 C CA . ASP A 1 277 ? -8.563 3.321 3.350 1.00 96.12 277 ASP A CA 1
ATOM 2124 C C . ASP A 1 277 ? -7.525 4.429 3.568 1.00 96.12 277 ASP A C 1
ATOM 2126 O O . ASP A 1 277 ? -6.786 4.806 2.656 1.00 96.12 277 ASP A O 1
ATOM 2130 N N . SER A 1 278 ? -7.485 4.985 4.777 1.00 93.44 278 SER A N 1
ATOM 2131 C CA . SER A 1 278 ? -6.621 6.134 5.094 1.00 93.44 278 SER A CA 1
ATOM 2132 C C . SER A 1 278 ? -5.422 5.777 5.966 1.00 93.44 278 SER A C 1
ATOM 2134 O O . SER A 1 278 ? -4.404 6.459 5.872 1.00 93.44 278 SER A O 1
ATOM 2136 N N . TYR A 1 279 ? -5.557 4.767 6.830 1.00 92.38 279 TYR A N 1
ATOM 2137 C CA . TYR A 1 279 ? -4.533 4.345 7.786 1.00 92.38 279 TYR A CA 1
ATOM 2138 C C . TYR A 1 279 ? -4.685 2.851 8.085 1.00 92.38 279 TYR A C 1
ATOM 2140 O O . TYR A 1 279 ? -5.342 2.448 9.052 1.00 92.38 279 TYR A O 1
ATOM 2148 N N . GLY A 1 280 ? -4.040 2.024 7.274 1.00 92.75 280 GLY A N 1
ATOM 2149 C CA . GLY A 1 280 ? -4.166 0.578 7.374 1.00 92.75 280 GLY A CA 1
ATOM 2150 C C . GLY A 1 280 ? -3.591 -0.139 6.164 1.00 92.75 280 GLY A C 1
ATOM 2151 O O . GLY A 1 280 ? -3.201 0.472 5.169 1.00 92.75 280 GLY A O 1
ATOM 2152 N N . SER A 1 281 ? -3.479 -1.461 6.270 1.00 96.31 281 SER A N 1
ATOM 2153 C CA . SER A 1 281 ? -3.111 -2.292 5.124 1.00 96.31 281 SER A CA 1
ATOM 2154 C C . SER A 1 281 ? -4.365 -2.733 4.377 1.00 96.31 281 SER A C 1
ATOM 2156 O O . SER A 1 281 ? -5.359 -3.124 4.993 1.00 96.31 281 SER A O 1
ATOM 2158 N N . VAL A 1 282 ? -4.304 -2.698 3.049 1.00 98.12 282 VAL A N 1
ATOM 2159 C CA . VAL A 1 282 ? -5.365 -3.176 2.163 1.00 98.12 282 VAL A CA 1
ATOM 2160 C C . VAL A 1 282 ? -4.886 -4.446 1.479 1.00 98.12 282 VAL A C 1
ATOM 2162 O O . VAL A 1 282 ? -3.910 -4.412 0.739 1.00 98.12 282 VAL A O 1
ATOM 2165 N N . THR A 1 283 ? -5.589 -5.554 1.679 1.00 98.31 283 THR A N 1
ATOM 2166 C CA . THR A 1 283 ? -5.323 -6.821 0.992 1.00 98.31 283 THR A CA 1
ATOM 2167 C C . THR A 1 283 ? -6.525 -7.188 0.132 1.00 98.31 283 THR A C 1
ATOM 2169 O O . THR A 1 283 ? -7.636 -7.291 0.648 1.00 98.31 283 THR A O 1
ATOM 2172 N N . ALA A 1 284 ? -6.316 -7.426 -1.161 1.00 98.06 284 ALA A N 1
ATOM 2173 C CA . ALA A 1 284 ? -7.345 -7.893 -2.085 1.00 98.06 284 ALA A CA 1
ATOM 2174 C C . ALA A 1 284 ? -6.874 -9.161 -2.806 1.00 98.06 284 ALA A C 1
ATOM 2176 O O . ALA A 1 284 ? -5.768 -9.203 -3.354 1.00 98.06 284 ALA A O 1
ATOM 2177 N N . SER A 1 285 ? -7.707 -10.203 -2.814 1.00 98.00 285 SER A N 1
ATOM 2178 C CA . SER A 1 285 ? -7.371 -11.465 -3.473 1.00 98.00 285 SER A CA 1
ATOM 2179 C C . SER A 1 285 ? -8.534 -12.104 -4.224 1.00 98.00 285 SER A C 1
ATOM 2181 O O . SER A 1 285 ? -9.682 -12.001 -3.799 1.00 98.00 285 SER A O 1
ATOM 2183 N N . GLY A 1 286 ? -8.238 -12.796 -5.330 1.00 96.31 286 GLY A N 1
ATOM 2184 C CA . GLY A 1 286 ? -9.212 -13.642 -6.036 1.00 96.31 286 GLY A CA 1
ATOM 2185 C C . GLY A 1 286 ? -10.340 -12.877 -6.736 1.00 96.31 286 GLY A C 1
ATOM 2186 O O . GLY A 1 286 ? -11.456 -13.385 -6.850 1.00 96.31 286 GLY A O 1
ATOM 2187 N N . ILE A 1 287 ? -10.075 -11.646 -7.174 1.00 96.25 287 ILE A N 1
ATOM 2188 C CA . ILE A 1 287 ? -11.067 -10.780 -7.820 1.00 96.25 287 ILE A CA 1
ATOM 2189 C C . ILE A 1 287 ? -10.975 -10.944 -9.337 1.00 96.25 287 ILE A C 1
ATOM 2191 O O . ILE A 1 287 ? -9.899 -10.826 -9.918 1.00 96.25 287 ILE A O 1
ATOM 2195 N N . GLN A 1 288 ? -12.105 -11.218 -9.986 1.00 95.00 288 GLN A N 1
ATOM 2196 C CA . GLN A 1 288 ? -12.206 -11.326 -11.442 1.00 95.00 288 GLN A CA 1
ATOM 2197 C C . GLN A 1 288 ? -12.704 -10.046 -12.113 1.00 95.00 288 GLN A C 1
ATOM 2199 O O . GLN A 1 288 ? -12.341 -9.793 -13.258 1.00 95.00 288 GLN A O 1
ATOM 2204 N N . GLY A 1 289 ? -13.521 -9.247 -11.424 1.00 92.94 289 GLY A N 1
ATOM 2205 C CA . GLY A 1 289 ? -13.905 -7.922 -11.908 1.00 92.94 289 GLY A CA 1
ATOM 2206 C C . GLY A 1 289 ? -12.802 -6.875 -11.721 1.00 92.94 289 GLY A C 1
ATOM 2207 O O . GLY A 1 289 ? -11.694 -7.177 -11.279 1.00 92.94 289 GLY A O 1
ATOM 2208 N N . GLY A 1 290 ? -13.116 -5.625 -12.065 1.00 94.12 290 GLY A N 1
ATOM 2209 C CA . GLY A 1 290 ? -12.193 -4.501 -11.892 1.00 94.12 290 GLY A CA 1
ATOM 2210 C C . GLY A 1 290 ? -11.968 -4.145 -10.421 1.00 94.12 290 GLY A C 1
ATOM 2211 O O . GLY A 1 290 ? -12.897 -4.198 -9.610 1.00 94.12 290 GLY A O 1
ATOM 2212 N N . LEU A 1 291 ? -10.742 -3.745 -10.092 1.00 97.56 291 LEU A N 1
ATOM 2213 C CA . LEU A 1 291 ? -10.299 -3.374 -8.753 1.00 97.56 291 LEU A CA 1
ATOM 2214 C C . LEU A 1 291 ? -9.806 -1.923 -8.734 1.00 97.56 291 LEU A C 1
ATOM 2216 O O . LEU A 1 291 ? -8.903 -1.551 -9.472 1.00 97.56 291 LEU A O 1
ATOM 2220 N N . SER A 1 292 ? -10.359 -1.106 -7.845 1.00 98.00 292 SER A N 1
ATOM 2221 C CA . SER A 1 292 ? -9.889 0.251 -7.572 1.00 98.00 292 SER A CA 1
ATOM 2222 C C . SER A 1 292 ? -9.525 0.374 -6.099 1.00 98.00 292 SER A C 1
ATOM 2224 O O . SER A 1 292 ? -10.372 0.156 -5.236 1.00 98.00 292 SER A O 1
ATOM 2226 N N . ILE A 1 293 ? -8.284 0.735 -5.784 1.00 98.25 293 ILE A N 1
ATOM 2227 C CA . ILE A 1 293 ? -7.829 0.931 -4.402 1.00 98.25 293 ILE A CA 1
ATOM 2228 C C . ILE A 1 293 ? -7.317 2.354 -4.245 1.00 98.25 293 ILE A C 1
ATOM 2230 O O . ILE A 1 293 ? -6.405 2.781 -4.949 1.00 98.25 293 ILE A O 1
ATOM 2234 N N . LYS A 1 294 ? -7.868 3.076 -3.274 1.00 98.06 294 LYS A N 1
ATOM 2235 C CA . LYS A 1 294 ? -7.330 4.339 -2.787 1.00 98.06 294 LYS A CA 1
ATOM 2236 C C . LYS A 1 294 ? -6.840 4.132 -1.362 1.00 98.06 294 LYS A C 1
ATOM 2238 O O . LYS A 1 294 ? -7.655 3.981 -0.459 1.00 98.06 294 LYS A O 1
ATOM 2243 N N . ALA A 1 295 ? -5.528 4.104 -1.166 1.00 95.88 295 ALA A N 1
ATOM 2244 C CA . ALA A 1 295 ? -4.938 3.848 0.144 1.00 95.88 295 ALA A CA 1
ATOM 2245 C C . ALA A 1 295 ? -3.927 4.931 0.526 1.00 95.88 295 ALA A C 1
ATOM 2247 O O . ALA A 1 295 ? -3.131 5.381 -0.300 1.00 95.88 295 ALA A O 1
ATOM 2248 N N . SER A 1 296 ? -3.959 5.350 1.786 1.00 94.81 296 SER A N 1
ATOM 2249 C CA . SER A 1 296 ? -2.953 6.240 2.369 1.00 94.81 296 SER A CA 1
ATOM 2250 C C . SER A 1 296 ? -2.281 5.563 3.558 1.00 94.81 296 SER A C 1
ATOM 2252 O O . SER A 1 296 ? -2.898 4.748 4.233 1.00 94.81 296 SER A O 1
ATOM 2254 N N . TYR A 1 297 ? -1.011 5.897 3.800 1.00 91.12 297 TYR A N 1
ATOM 2255 C CA . TYR A 1 297 ? -0.262 5.486 4.993 1.00 91.12 297 TYR A CA 1
ATOM 2256 C C . TYR A 1 297 ? -0.399 3.994 5.361 1.00 91.12 297 TYR A C 1
ATOM 2258 O O . TYR A 1 297 ? -0.847 3.649 6.456 1.00 91.12 297 TYR A O 1
ATOM 2266 N N . GLY A 1 298 ? 0.028 3.104 4.464 1.00 92.38 298 GLY A N 1
ATOM 2267 C CA . GLY A 1 298 ? -0.027 1.663 4.707 1.00 92.38 298 GLY A CA 1
ATOM 2268 C C . GLY A 1 298 ? 0.636 0.816 3.625 1.00 92.38 298 GLY A C 1
ATOM 2269 O O . GLY A 1 298 ? 1.563 1.261 2.943 1.00 92.38 298 GLY A O 1
ATOM 2270 N N . LYS A 1 299 ? 0.163 -0.424 3.474 1.00 95.81 299 LYS A N 1
ATOM 2271 C CA . LYS A 1 299 ? 0.590 -1.352 2.418 1.00 95.81 299 LYS A CA 1
ATOM 2272 C C . LYS A 1 299 ? -0.624 -1.853 1.638 1.00 95.81 299 LYS A C 1
ATOM 2274 O O . LYS A 1 299 ? -1.608 -2.262 2.246 1.00 95.81 299 LYS A O 1
ATOM 2279 N N . ALA A 1 300 ? -0.544 -1.844 0.311 1.00 97.88 300 ALA A N 1
ATOM 2280 C CA . ALA A 1 300 ? -1.521 -2.473 -0.573 1.00 97.88 300 ALA A CA 1
ATOM 2281 C C . ALA A 1 300 ? -0.972 -3.813 -1.089 1.00 97.88 300 ALA A C 1
ATOM 2283 O O . ALA A 1 300 ? 0.096 -3.850 -1.695 1.00 97.88 300 ALA A O 1
ATOM 2284 N N . GLU A 1 301 ? -1.691 -4.906 -0.851 1.00 98.31 301 GLU A N 1
ATOM 2285 C CA . GLU A 1 301 ? -1.335 -6.259 -1.281 1.00 98.31 301 GLU A CA 1
ATOM 2286 C C . GLU A 1 301 ? -2.410 -6.827 -2.209 1.00 98.31 301 GLU A C 1
ATOM 2288 O O . GLU A 1 301 ? -3.574 -6.960 -1.825 1.00 98.31 301 GLU A O 1
ATOM 2293 N N . LEU A 1 302 ? -2.029 -7.153 -3.441 1.00 97.94 302 LEU A N 1
ATOM 2294 C CA . LEU A 1 302 ? -2.916 -7.690 -4.467 1.00 97.94 302 LEU A CA 1
ATOM 2295 C C . LEU A 1 302 ? -2.435 -9.077 -4.877 1.00 97.94 302 LEU A C 1
ATOM 2297 O O . LEU A 1 302 ? -1.253 -9.273 -5.164 1.00 97.94 302 LEU A O 1
ATOM 2301 N N . SER A 1 303 ? -3.357 -10.038 -4.938 1.00 97.94 303 SER A N 1
ATOM 2302 C CA . SER A 1 303 ? -3.038 -11.396 -5.386 1.00 97.94 303 SER A CA 1
ATOM 2303 C C . SER A 1 303 ? -4.140 -12.020 -6.235 1.00 97.94 303 SER A C 1
ATOM 2305 O O . SER A 1 303 ? -5.312 -11.988 -5.868 1.00 97.94 303 SER A O 1
ATOM 2307 N N . ASN A 1 304 ? -3.764 -12.659 -7.344 1.00 97.25 304 ASN A N 1
ATOM 2308 C CA . ASN A 1 304 ? -4.690 -13.398 -8.212 1.00 97.25 304 ASN A CA 1
ATOM 2309 C C . ASN A 1 304 ? -5.874 -12.525 -8.668 1.00 97.25 304 ASN A C 1
ATOM 2311 O O . ASN A 1 304 ? -7.037 -12.831 -8.391 1.00 97.25 304 ASN A O 1
ATOM 2315 N N . ILE A 1 305 ? -5.557 -11.408 -9.320 1.00 97.69 305 ILE A N 1
ATOM 2316 C CA . ILE A 1 305 ? -6.543 -10.477 -9.872 1.00 97.69 305 ILE A CA 1
ATOM 2317 C C . ILE A 1 305 ? -6.658 -10.749 -11.372 1.00 97.69 305 ILE A C 1
ATOM 2319 O O . ILE A 1 305 ? -5.654 -10.718 -12.079 1.00 97.69 305 ILE A O 1
ATOM 2323 N N . VAL A 1 306 ? -7.852 -11.065 -11.871 1.00 96.56 306 VAL A N 1
ATOM 2324 C CA . VAL A 1 306 ? -8.045 -11.353 -13.304 1.00 96.56 306 VAL A CA 1
ATOM 2325 C C . VAL A 1 306 ? -8.382 -10.084 -14.085 1.00 96.56 306 VAL A C 1
ATOM 2327 O O . VAL A 1 306 ? -7.848 -9.902 -15.174 1.00 96.56 306 VAL A O 1
ATOM 2330 N N . GLY A 1 307 ? -9.227 -9.212 -13.530 1.00 95.06 307 GLY A N 1
ATOM 2331 C CA . GLY A 1 307 ? -9.581 -7.930 -14.142 1.00 95.06 307 GLY A CA 1
ATOM 2332 C C . GLY A 1 307 ? -8.504 -6.855 -13.977 1.00 95.06 307 GLY A C 1
ATOM 2333 O O . GLY A 1 307 ? -7.442 -7.094 -13.399 1.00 95.06 307 GLY A O 1
ATOM 2334 N N . ASP A 1 308 ? -8.803 -5.653 -14.466 1.00 96.94 308 ASP A N 1
ATOM 2335 C CA . ASP A 1 308 ? -7.903 -4.503 -14.357 1.00 96.94 308 ASP A CA 1
ATOM 2336 C C . ASP A 1 308 ? -7.847 -3.966 -12.922 1.00 96.94 308 ASP A C 1
ATOM 2338 O O . ASP A 1 308 ? -8.856 -3.931 -12.209 1.00 96.94 308 ASP A O 1
ATOM 2342 N N . ALA A 1 309 ? -6.670 -3.501 -12.508 1.00 98.12 309 ALA A N 1
ATOM 2343 C CA . ALA A 1 309 ? -6.419 -2.954 -11.183 1.00 98.12 309 ALA A CA 1
ATOM 2344 C C . ALA A 1 309 ? -5.849 -1.531 -11.263 1.00 98.12 309 ALA A C 1
ATOM 2346 O O . ALA A 1 309 ? -4.803 -1.292 -11.863 1.00 98.12 309 ALA A O 1
ATOM 2347 N N . ASN A 1 310 ? -6.511 -0.582 -10.602 1.00 98.38 310 ASN A N 1
ATOM 2348 C CA . ASN A 1 310 ? -6.071 0.804 -10.479 1.00 98.38 310 ASN A CA 1
ATOM 2349 C C . ASN A 1 310 ? -5.833 1.171 -9.010 1.00 98.38 310 ASN A C 1
ATOM 2351 O O . ASN A 1 310 ? -6.744 1.104 -8.185 1.00 98.38 310 ASN A O 1
ATOM 2355 N N . LEU A 1 311 ? -4.611 1.579 -8.679 1.00 98.31 311 LEU A N 1
ATOM 2356 C CA . LEU A 1 311 ? -4.202 1.940 -7.329 1.00 98.31 311 LEU A CA 1
ATOM 2357 C C . LEU A 1 311 ? -3.764 3.404 -7.279 1.00 98.31 311 LEU A C 1
ATOM 2359 O O . LEU A 1 311 ? -2.824 3.829 -7.958 1.00 98.31 311 LEU A O 1
ATOM 2363 N N . VAL A 1 312 ? -4.413 4.163 -6.402 1.00 98.06 312 VAL A N 1
ATOM 2364 C CA . VAL A 1 312 ? -4.038 5.530 -6.046 1.00 98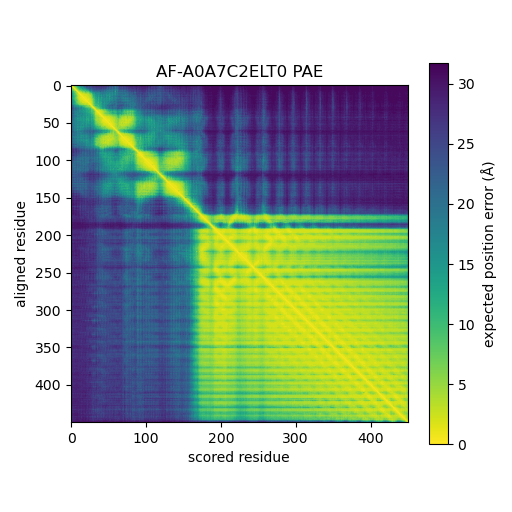.06 312 VAL A CA 1
ATOM 2365 C C . VAL A 1 312 ? -3.532 5.516 -4.615 1.00 98.06 312 VAL A C 1
ATOM 2367 O O . VAL A 1 312 ? -4.304 5.417 -3.661 1.00 98.06 312 VAL A O 1
ATOM 2370 N N . LEU A 1 313 ? -2.215 5.574 -4.478 1.00 96.62 313 LEU A N 1
ATOM 2371 C CA . LEU A 1 313 ? -1.517 5.425 -3.216 1.00 96.62 313 LEU A CA 1
ATOM 2372 C C . LEU A 1 313 ? -0.934 6.761 -2.766 1.00 96.62 313 LEU A C 1
ATOM 2374 O O . LEU A 1 313 ? -0.555 7.615 -3.564 1.00 96.62 313 LEU A O 1
ATOM 2378 N N . SER A 1 314 ? -0.864 6.959 -1.457 1.00 94.50 314 SER A N 1
ATOM 2379 C CA . SER A 1 314 ? -0.161 8.092 -0.859 1.00 94.50 314 SER A CA 1
ATOM 2380 C C . SER A 1 314 ? 0.662 7.594 0.317 1.00 94.50 314 SER A C 1
ATOM 2382 O O . SER A 1 314 ? 0.126 7.007 1.256 1.00 94.50 314 SER A O 1
ATOM 2384 N N . TYR A 1 315 ? 1.985 7.772 0.242 1.00 88.69 315 TYR A N 1
ATOM 2385 C CA . TYR A 1 315 ? 2.933 7.294 1.258 1.00 88.69 315 TYR A CA 1
ATOM 2386 C C . TYR A 1 315 ? 2.753 5.810 1.621 1.00 88.69 315 TYR A C 1
ATOM 2388 O O . TYR A 1 315 ? 2.850 5.441 2.790 1.00 88.69 315 TYR A O 1
ATOM 2396 N N . SER A 1 316 ? 2.466 4.971 0.624 1.00 93.50 316 SER A N 1
ATOM 2397 C CA . SER A 1 316 ? 2.179 3.549 0.827 1.00 93.50 316 SER A CA 1
ATOM 2398 C C . SER A 1 316 ? 3.080 2.663 -0.025 1.00 93.50 316 SER A C 1
ATOM 2400 O O . SER A 1 316 ? 3.541 3.065 -1.100 1.00 93.50 316 SER A O 1
ATOM 2402 N N . ASP A 1 317 ? 3.322 1.456 0.470 1.00 96.06 317 ASP A N 1
ATOM 2403 C CA . ASP A 1 317 ? 4.015 0.404 -0.270 1.00 96.06 317 ASP A CA 1
ATOM 2404 C C . ASP A 1 317 ? 3.001 -0.468 -1.023 1.00 96.06 317 ASP A C 1
ATOM 2406 O O . ASP A 1 317 ? 1.851 -0.599 -0.600 1.00 96.06 317 ASP A O 1
ATOM 2410 N N . VAL A 1 318 ? 3.423 -1.084 -2.125 1.00 97.81 318 VAL A N 1
ATOM 2411 C CA . VAL A 1 318 ? 2.585 -1.990 -2.920 1.00 97.81 318 VAL A CA 1
ATOM 2412 C C . VAL A 1 318 ? 3.293 -3.309 -3.198 1.00 97.81 318 VAL A C 1
ATOM 2414 O O . VAL A 1 318 ? 4.471 -3.336 -3.559 1.00 97.81 318 VAL A O 1
ATOM 2417 N N . ASP A 1 319 ? 2.550 -4.398 -3.041 1.00 98.25 319 ASP A N 1
ATOM 2418 C CA . ASP A 1 319 ? 2.924 -5.746 -3.451 1.00 98.25 319 ASP A CA 1
ATOM 2419 C C . ASP A 1 319 ? 1.808 -6.300 -4.342 1.00 98.25 319 ASP A C 1
ATOM 2421 O O . ASP A 1 319 ? 0.672 -6.445 -3.894 1.00 98.25 319 ASP A O 1
ATOM 2425 N N . ALA A 1 320 ? 2.096 -6.543 -5.617 1.00 98.00 320 ALA A N 1
ATOM 2426 C CA . ALA A 1 320 ? 1.120 -7.066 -6.566 1.00 98.00 320 ALA A CA 1
ATOM 2427 C C . ALA A 1 320 ? 1.676 -8.322 -7.229 1.00 98.00 320 ALA A C 1
ATOM 2429 O O . ALA A 1 320 ? 2.715 -8.279 -7.890 1.00 98.00 320 ALA A O 1
ATOM 2430 N N . THR A 1 321 ? 0.967 -9.436 -7.059 1.00 98.06 321 THR A N 1
ATOM 2431 C CA . THR A 1 321 ? 1.348 -10.737 -7.612 1.00 98.06 321 THR A CA 1
ATOM 2432 C C . THR A 1 321 ? 0.196 -11.344 -8.409 1.00 98.06 321 THR A C 1
ATOM 2434 O O . THR A 1 321 ? -0.934 -11.388 -7.926 1.00 98.06 321 THR A O 1
ATOM 2437 N N . ASN A 1 322 ? 0.479 -11.879 -9.599 1.00 97.50 322 ASN A N 1
ATOM 2438 C CA . ASN A 1 322 ? -0.501 -12.552 -10.462 1.00 97.50 322 ASN A CA 1
ATOM 2439 C C . ASN A 1 322 ? -1.698 -11.651 -10.810 1.00 97.50 322 ASN A C 1
ATOM 2441 O O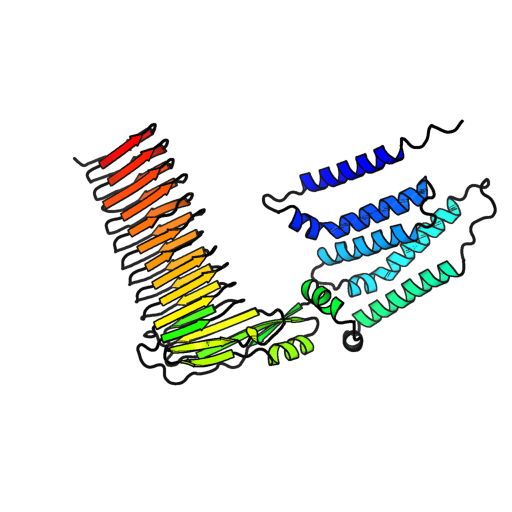 . ASN A 1 322 ? -2.825 -11.895 -10.370 1.00 97.50 322 ASN A O 1
ATOM 2445 N N . VAL A 1 323 ? -1.451 -10.611 -11.606 1.00 98.00 323 VAL A N 1
ATOM 2446 C CA . VAL A 1 323 ? -2.514 -9.768 -12.177 1.00 98.00 323 VAL A CA 1
ATOM 2447 C C . VAL A 1 323 ? -2.618 -10.081 -13.663 1.00 98.00 323 VAL A C 1
ATOM 2449 O O . VAL A 1 323 ? -1.646 -9.915 -14.387 1.00 98.00 323 VAL A O 1
ATOM 2452 N N . THR A 1 324 ? -3.760 -10.581 -14.127 1.00 97.19 324 THR A N 1
ATOM 2453 C CA . THR A 1 324 ? -3.934 -10.963 -15.539 1.00 97.19 324 THR A CA 1
ATOM 2454 C C . THR A 1 324 ? -4.243 -9.749 -16.414 1.00 97.19 324 THR A C 1
ATOM 2456 O O . THR A 1 324 ? -3.690 -9.657 -17.507 1.00 97.19 324 THR A O 1
ATOM 2459 N N . GLY A 1 325 ? -5.084 -8.829 -15.930 1.00 95.88 325 GLY A N 1
ATOM 2460 C CA . GLY A 1 325 ? -5.425 -7.573 -16.602 1.00 95.88 325 GLY A CA 1
ATOM 2461 C C . GLY A 1 325 ? -4.353 -6.489 -16.477 1.00 95.88 325 GLY A C 1
ATOM 2462 O O . GLY A 1 325 ? -3.209 -6.754 -16.087 1.00 95.88 325 GLY A O 1
ATOM 2463 N N . ASP A 1 326 ? -4.738 -5.258 -16.805 1.00 97.75 326 ASP A N 1
ATOM 2464 C CA . ASP A 1 326 ? -3.857 -4.093 -16.728 1.00 97.75 326 ASP A CA 1
ATOM 2465 C C . ASP A 1 326 ? -3.698 -3.617 -15.275 1.00 97.75 326 ASP A C 1
ATOM 2467 O O . ASP A 1 326 ? -4.648 -3.602 -14.490 1.00 97.75 326 ASP A O 1
ATOM 2471 N N . LEU A 1 327 ? -2.486 -3.197 -14.907 1.00 98.44 327 LEU A N 1
ATOM 2472 C CA . LEU A 1 327 ? -2.155 -2.694 -13.576 1.00 98.44 327 LEU A CA 1
ATOM 2473 C C . LEU A 1 327 ? -1.648 -1.255 -13.665 1.00 98.44 327 LEU A C 1
ATOM 2475 O O . LEU A 1 327 ? -0.556 -1.000 -14.174 1.00 98.44 327 LEU A O 1
ATOM 2479 N N . ARG A 1 328 ? -2.414 -0.318 -13.104 1.00 98.44 328 ARG A N 1
ATOM 2480 C CA . ARG A 1 328 ? -2.024 1.087 -12.959 1.00 98.44 328 ARG A CA 1
ATOM 2481 C C . ARG A 1 328 ? -1.806 1.421 -11.492 1.00 98.44 328 ARG A C 1
ATOM 2483 O O . ARG A 1 328 ? -2.692 1.236 -10.665 1.00 98.44 328 ARG A O 1
ATOM 2490 N N . ILE A 1 329 ? -0.630 1.935 -11.160 1.00 98.12 329 ILE A N 1
ATOM 2491 C CA . ILE A 1 329 ? -0.242 2.320 -9.803 1.00 98.12 329 ILE A CA 1
ATOM 2492 C C . ILE A 1 329 ? 0.257 3.758 -9.835 1.00 98.12 329 ILE A C 1
ATOM 2494 O O . ILE A 1 329 ? 1.077 4.118 -10.674 1.00 98.12 329 ILE A O 1
ATOM 2498 N N . SER A 1 330 ? -0.197 4.581 -8.896 1.00 97.06 330 SER A N 1
ATOM 2499 C CA . SER A 1 330 ? 0.277 5.956 -8.721 1.00 97.06 330 SER A CA 1
ATOM 2500 C C . SER A 1 330 ? 0.598 6.244 -7.257 1.00 97.06 330 SER A C 1
ATOM 2502 O O . SER A 1 330 ? -0.141 5.831 -6.369 1.00 97.06 330 SER A O 1
ATOM 2504 N N . GLY A 1 331 ? 1.704 6.949 -7.004 1.00 93.62 331 GLY A N 1
ATOM 2505 C CA . GLY A 1 331 ? 2.092 7.409 -5.666 1.00 93.62 331 GLY A CA 1
ATOM 2506 C C . GLY A 1 331 ? 2.679 6.328 -4.747 1.00 93.62 331 GLY A C 1
ATOM 2507 O O . GLY A 1 331 ? 2.666 6.486 -3.524 1.00 93.62 331 GLY A O 1
ATOM 2508 N N . ALA A 1 332 ? 3.204 5.237 -5.313 1.00 94.38 332 ALA A N 1
ATOM 2509 C CA . ALA A 1 332 ? 3.876 4.193 -4.541 1.00 94.38 332 ALA A CA 1
ATOM 2510 C C . ALA A 1 332 ? 5.254 4.657 -4.032 1.00 94.38 332 ALA A C 1
ATOM 2512 O O . ALA A 1 332 ? 6.018 5.288 -4.765 1.00 94.38 332 ALA A O 1
ATOM 2513 N N . LYS A 1 333 ? 5.599 4.302 -2.788 1.00 93.31 333 LYS A N 1
ATOM 2514 C CA . LYS A 1 333 ? 6.944 4.527 -2.234 1.00 93.31 333 LYS A CA 1
ATOM 2515 C C . LYS A 1 333 ? 7.873 3.358 -2.549 1.00 93.31 333 LYS A C 1
ATOM 2517 O O . LYS A 1 333 ? 8.936 3.539 -3.133 1.00 93.31 333 LYS A O 1
ATOM 2522 N N . ARG A 1 334 ? 7.475 2.142 -2.175 1.00 95.56 334 ARG A N 1
ATOM 2523 C CA . ARG A 1 334 ? 8.114 0.903 -2.632 1.00 95.56 334 ARG A CA 1
ATOM 2524 C C . ARG A 1 334 ? 7.105 0.080 -3.402 1.00 95.56 334 ARG A C 1
ATOM 2526 O O . ARG A 1 334 ? 5.959 -0.032 -2.976 1.00 95.56 334 ARG A O 1
ATOM 2533 N N . ALA A 1 335 ? 7.540 -0.508 -4.506 1.00 97.31 335 ALA A N 1
ATOM 2534 C CA . ALA A 1 335 ? 6.700 -1.363 -5.321 1.00 97.31 335 ALA A CA 1
ATOM 2535 C C . ALA A 1 335 ? 7.401 -2.686 -5.601 1.00 97.31 335 ALA A C 1
ATOM 2537 O O . ALA A 1 335 ? 8.529 -2.697 -6.088 1.00 97.31 335 ALA A O 1
ATOM 2538 N N . ARG A 1 336 ? 6.720 -3.790 -5.302 1.00 98.06 336 ARG A N 1
ATOM 2539 C CA . ARG A 1 336 ? 7.109 -5.138 -5.704 1.00 98.06 336 ARG A CA 1
ATOM 2540 C C . ARG A 1 336 ? 6.008 -5.709 -6.579 1.00 98.06 336 ARG A C 1
ATOM 2542 O O . ARG A 1 336 ? 4.912 -5.975 -6.105 1.00 98.06 336 ARG A O 1
ATOM 2549 N N . ILE A 1 337 ? 6.306 -5.863 -7.857 1.00 98.06 337 ILE A N 1
ATOM 2550 C CA . ILE A 1 337 ? 5.354 -6.287 -8.874 1.00 98.06 337 ILE A CA 1
ATOM 2551 C C . ILE A 1 337 ? 5.878 -7.565 -9.508 1.00 98.06 337 ILE A C 1
ATOM 2553 O O . ILE A 1 337 ? 7.023 -7.615 -9.962 1.00 98.06 337 ILE A O 1
ATOM 2557 N N . ASN A 1 338 ? 5.049 -8.600 -9.528 1.00 98.00 338 ASN A N 1
ATOM 2558 C CA . ASN A 1 338 ? 5.413 -9.895 -10.069 1.00 98.00 338 ASN A CA 1
ATOM 2559 C C . ASN A 1 338 ? 4.268 -10.503 -10.884 1.00 98.00 338 ASN A C 1
ATOM 2561 O O . ASN A 1 338 ? 3.139 -10.574 -10.405 1.00 98.00 338 ASN A O 1
ATOM 2565 N N . SER A 1 339 ? 4.591 -11.043 -12.059 1.00 96.94 339 SER A N 1
ATOM 2566 C CA . SER A 1 339 ? 3.661 -11.836 -12.877 1.00 96.94 339 SER A CA 1
ATOM 2567 C C . SER A 1 339 ? 2.417 -11.037 -13.283 1.00 96.94 339 SER A C 1
ATOM 2569 O O . SER A 1 339 ? 1.319 -11.256 -12.769 1.00 96.94 339 SER A O 1
ATOM 2571 N N . ILE A 1 340 ? 2.609 -10.091 -14.205 1.00 97.88 340 ILE A N 1
ATOM 2572 C CA . ILE A 1 340 ? 1.539 -9.258 -14.772 1.00 97.88 340 ILE A CA 1
ATOM 2573 C C . ILE A 1 340 ? 1.293 -9.670 -16.225 1.00 97.88 340 ILE A C 1
ATOM 2575 O O . ILE A 1 340 ? 2.225 -9.690 -17.025 1.00 97.88 340 ILE A O 1
ATOM 2579 N N . GLY A 1 341 ? 0.057 -10.024 -16.568 1.00 95.81 341 GLY A N 1
ATOM 2580 C CA . GLY A 1 341 ? -0.342 -10.429 -17.917 1.00 95.81 341 GLY A CA 1
ATOM 2581 C C . GLY A 1 341 ? -0.544 -9.240 -18.857 1.00 95.81 341 GLY A C 1
ATOM 2582 O O . GLY A 1 341 ? -0.065 -9.276 -19.990 1.00 95.81 341 GLY A O 1
ATOM 2583 N N . GLY A 1 342 ? -1.214 -8.192 -18.372 1.00 95.69 342 GLY A N 1
ATOM 2584 C CA . GLY A 1 342 ? -1.523 -6.975 -19.119 1.00 95.69 342 GLY A CA 1
ATOM 2585 C C . GLY A 1 342 ? -0.437 -5.901 -19.056 1.00 95.69 342 GLY A C 1
ATOM 2586 O O . GLY A 1 342 ? 0.734 -6.157 -18.753 1.00 95.69 342 GLY A O 1
ATOM 2587 N N . ARG A 1 343 ? -0.839 -4.670 -19.376 1.00 97.31 343 ARG A N 1
ATOM 2588 C CA . ARG A 1 343 ? -0.006 -3.466 -19.326 1.00 97.31 343 ARG A CA 1
ATOM 2589 C C . ARG A 1 343 ? 0.276 -3.059 -17.881 1.00 97.31 343 ARG A C 1
ATOM 2591 O O . ARG A 1 343 ? -0.622 -3.058 -17.044 1.00 97.31 343 ARG A O 1
ATOM 2598 N N . LEU A 1 344 ? 1.509 -2.641 -17.602 1.00 98.25 344 LEU A N 1
ATOM 2599 C CA . LEU A 1 344 ? 1.907 -2.071 -16.316 1.00 98.25 344 LEU A CA 1
ATOM 2600 C C . LEU A 1 344 ? 2.215 -0.580 -16.471 1.00 98.25 344 LEU A C 1
ATOM 2602 O O . LEU A 1 344 ? 3.128 -0.211 -17.203 1.00 98.25 344 LEU A O 1
ATOM 2606 N N . GLU A 1 345 ? 1.505 0.265 -15.732 1.00 98.25 345 GLU A N 1
ATOM 2607 C CA . GLU A 1 345 ? 1.837 1.679 -15.548 1.00 98.25 345 GLU A CA 1
ATOM 2608 C C . GLU A 1 345 ? 2.135 1.930 -14.066 1.00 98.25 345 GLU A C 1
ATOM 2610 O O . GLU A 1 345 ? 1.258 1.776 -13.216 1.00 98.25 345 GLU A O 1
ATOM 2615 N N . LEU A 1 346 ? 3.365 2.316 -13.732 1.00 97.94 346 LEU A N 1
ATOM 2616 C CA . LEU A 1 346 ? 3.805 2.503 -12.351 1.00 97.94 346 LEU A CA 1
ATOM 2617 C C . LEU A 1 346 ? 4.400 3.894 -12.151 1.00 97.94 346 LEU A C 1
ATOM 2619 O O . LEU A 1 346 ? 5.492 4.195 -12.624 1.00 97.94 346 LEU A O 1
ATOM 2623 N N . GLY A 1 347 ? 3.697 4.718 -11.381 1.00 96.69 347 GLY A N 1
ATOM 2624 C CA . GLY A 1 347 ? 4.167 5.991 -10.852 1.00 96.69 347 GLY A CA 1
ATOM 2625 C C . GLY A 1 347 ? 4.553 5.863 -9.380 1.00 96.69 347 GLY A C 1
ATOM 2626 O O . GLY A 1 347 ? 3.711 5.537 -8.537 1.00 96.69 347 GLY A O 1
ATOM 2627 N N . GLY A 1 348 ? 5.806 6.155 -9.049 1.00 93.69 348 GLY A N 1
ATOM 2628 C CA . GLY A 1 348 ? 6.305 6.123 -7.675 1.00 93.69 348 GLY A CA 1
ATOM 2629 C C . GLY A 1 348 ? 7.341 7.205 -7.405 1.00 93.69 348 GLY A C 1
ATOM 2630 O O . GLY A 1 348 ? 7.642 8.006 -8.278 1.00 93.69 348 GLY A O 1
ATOM 2631 N N . SER A 1 349 ? 7.877 7.268 -6.189 1.00 92.81 349 SER A N 1
ATOM 2632 C CA . SER A 1 349 ? 9.037 8.120 -5.890 1.00 92.81 349 SER A CA 1
ATOM 2633 C C . SER A 1 349 ? 9.724 7.704 -4.592 1.00 92.81 349 SER A C 1
ATOM 2635 O O . SER A 1 349 ? 9.088 7.128 -3.707 1.00 92.81 349 SER A O 1
ATOM 2637 N N . ASN A 1 350 ? 10.997 8.083 -4.440 1.00 89.62 350 ASN A N 1
ATOM 2638 C CA . ASN A 1 350 ? 11.729 8.014 -3.171 1.00 89.62 350 ASN A CA 1
ATOM 2639 C C . ASN A 1 350 ? 11.768 6.607 -2.532 1.00 89.62 350 ASN A C 1
ATOM 2641 O O . ASN A 1 350 ? 11.574 6.451 -1.318 1.00 89.62 350 ASN A O 1
ATOM 2645 N N . GLY A 1 351 ? 12.015 5.568 -3.335 1.00 91.62 351 GLY A N 1
ATOM 2646 C CA . GLY A 1 351 ? 12.128 4.203 -2.823 1.00 91.62 351 GLY A CA 1
ATOM 2647 C C . GLY A 1 351 ? 12.654 3.178 -3.824 1.00 91.62 351 GLY A C 1
ATOM 2648 O O . GLY A 1 351 ? 13.542 3.459 -4.627 1.00 91.62 351 GLY A O 1
ATOM 2649 N N . SER A 1 352 ? 12.173 1.940 -3.718 1.00 95.19 352 SER A N 1
ATOM 2650 C CA . SER A 1 352 ? 12.617 0.815 -4.549 1.00 95.19 352 SER A CA 1
ATOM 2651 C C . SER A 1 352 ? 11.460 0.265 -5.370 1.00 95.19 352 SER A C 1
ATOM 2653 O O . SER A 1 352 ? 10.403 -0.037 -4.816 1.00 95.19 352 SER A O 1
ATOM 2655 N N . VAL A 1 353 ? 11.687 0.091 -6.667 1.00 97.56 353 VAL A N 1
ATOM 2656 C CA . VAL A 1 353 ? 10.733 -0.490 -7.611 1.00 97.56 353 VAL A CA 1
ATOM 2657 C C . VAL A 1 353 ? 11.330 -1.783 -8.153 1.00 97.56 353 VAL A C 1
ATOM 2659 O O . VAL A 1 353 ? 12.347 -1.768 -8.842 1.00 97.56 353 VAL A O 1
ATOM 2662 N N . GLU A 1 354 ? 10.713 -2.908 -7.820 1.00 97.94 354 GLU A N 1
ATOM 2663 C CA . GLU A 1 354 ? 11.059 -4.241 -8.304 1.00 97.94 354 GLU A CA 1
ATOM 2664 C C . GLU A 1 354 ? 9.923 -4.732 -9.202 1.00 97.94 354 GLU A C 1
ATOM 2666 O O . GLU A 1 354 ? 8.810 -4.946 -8.726 1.00 97.94 354 GLU A O 1
ATOM 2671 N N . VAL A 1 355 ? 10.197 -4.916 -10.492 1.00 97.88 355 VAL A N 1
ATOM 2672 C CA . VAL A 1 355 ? 9.236 -5.432 -11.474 1.00 97.88 355 VAL A CA 1
ATOM 2673 C C . VAL A 1 355 ? 9.787 -6.723 -12.062 1.00 97.88 355 VAL A C 1
ATOM 2675 O O . VAL A 1 355 ? 10.909 -6.748 -12.570 1.00 97.88 355 VAL A O 1
ATOM 2678 N N . ARG A 1 356 ? 9.016 -7.808 -11.991 1.00 97.38 356 ARG A N 1
ATOM 2679 C CA . ARG A 1 356 ? 9.389 -9.108 -12.557 1.00 97.38 356 ARG A CA 1
ATOM 2680 C C . ARG A 1 356 ? 8.258 -9.715 -13.371 1.00 97.38 356 ARG A C 1
ATOM 2682 O O . ARG A 1 356 ? 7.110 -9.676 -12.940 1.00 97.38 356 ARG A O 1
ATOM 2689 N N . SER A 1 357 ? 8.609 -10.353 -14.487 1.00 96.06 357 SER A N 1
ATOM 2690 C CA . SER A 1 357 ? 7.696 -11.184 -15.286 1.00 96.06 357 SER A CA 1
ATOM 2691 C C . SER A 1 357 ? 6.441 -10.420 -15.720 1.00 96.06 357 SER A C 1
ATOM 2693 O O . SER A 1 357 ? 5.355 -10.635 -15.186 1.00 96.06 357 SER A O 1
ATOM 2695 N N . VAL A 1 358 ? 6.588 -9.508 -16.681 1.00 97.00 358 VAL A N 1
ATOM 2696 C CA . VAL A 1 358 ? 5.459 -8.752 -17.249 1.00 97.00 358 VAL A CA 1
ATOM 2697 C C . VAL A 1 358 ? 5.297 -9.101 -18.724 1.00 97.00 358 VAL A C 1
ATOM 2699 O O . VAL A 1 358 ? 6.252 -8.995 -19.493 1.00 97.00 358 VAL A O 1
ATOM 2702 N N . GLY A 1 359 ? 4.101 -9.547 -19.110 1.00 93.94 359 GLY A N 1
ATOM 2703 C CA . GLY A 1 359 ? 3.767 -9.951 -20.477 1.00 93.94 359 GLY A CA 1
ATOM 2704 C C . GLY A 1 359 ? 3.390 -8.785 -21.394 1.00 93.94 359 GLY A C 1
ATOM 2705 O O . GLY A 1 359 ? 3.706 -8.821 -22.585 1.00 93.94 359 GLY A O 1
ATOM 2706 N N . GLY A 1 360 ? 2.743 -7.749 -20.854 1.00 95.06 360 GLY A N 1
ATOM 2707 C CA . GLY A 1 360 ? 2.347 -6.555 -21.599 1.00 95.06 360 GLY A CA 1
ATOM 2708 C C . GLY A 1 360 ? 3.393 -5.430 -21.597 1.00 95.06 360 GLY A C 1
ATOM 2709 O O . GLY A 1 360 ? 4.491 -5.584 -21.057 1.00 95.06 360 GLY A O 1
ATOM 2710 N N . PRO A 1 361 ? 3.070 -4.280 -22.220 1.00 96.50 361 PRO A N 1
ATOM 2711 C CA . PRO A 1 361 ? 3.922 -3.094 -22.204 1.00 96.50 361 PRO A CA 1
ATOM 2712 C C . PRO A 1 361 ? 4.114 -2.540 -20.789 1.00 96.50 361 PRO A C 1
ATOM 2714 O O . PRO A 1 361 ? 3.188 -2.564 -19.975 1.00 96.50 361 PRO A O 1
ATOM 2717 N N . VAL A 1 362 ? 5.294 -1.990 -20.513 1.00 98.00 362 VAL A N 1
ATOM 2718 C CA . VAL A 1 362 ? 5.660 -1.456 -19.194 1.00 98.00 362 VAL A CA 1
ATOM 2719 C C . VAL A 1 362 ? 6.001 0.026 -19.302 1.00 98.00 362 VAL A C 1
ATOM 2721 O O . VAL A 1 362 ? 6.827 0.405 -20.124 1.00 98.00 362 VAL A O 1
ATOM 2724 N N . ASP A 1 363 ? 5.412 0.862 -18.455 1.00 97.94 363 ASP A N 1
ATOM 2725 C CA . ASP A 1 363 ? 5.816 2.255 -18.258 1.00 97.94 363 ASP A CA 1
ATOM 2726 C C . ASP A 1 363 ? 6.036 2.517 -16.766 1.00 97.94 363 ASP A C 1
ATOM 2728 O O . ASP A 1 363 ? 5.113 2.413 -15.957 1.00 97.94 363 ASP A O 1
ATOM 2732 N N . VAL A 1 364 ? 7.276 2.812 -16.385 1.00 97.75 364 VAL A N 1
ATOM 2733 C CA . VAL A 1 364 ? 7.678 3.061 -14.998 1.00 97.75 364 VAL A CA 1
ATOM 2734 C C . VAL A 1 364 ? 8.251 4.465 -14.906 1.00 97.75 364 VAL A C 1
ATOM 2736 O O . VAL A 1 364 ? 9.283 4.749 -15.504 1.00 97.75 364 VAL A O 1
ATOM 2739 N N . ALA A 1 365 ? 7.629 5.324 -14.105 1.00 97.19 365 ALA A N 1
ATOM 2740 C CA . ALA A 1 365 ? 8.124 6.653 -13.774 1.00 97.19 365 ALA A CA 1
ATOM 2741 C C . ALA A 1 365 ? 8.324 6.752 -12.258 1.00 97.19 365 ALA A C 1
ATOM 2743 O O . ALA A 1 365 ? 7.362 6.846 -11.492 1.00 97.19 365 ALA A O 1
ATOM 2744 N N . ALA A 1 366 ? 9.580 6.698 -11.817 1.00 95.50 366 ALA A N 1
ATOM 2745 C CA . ALA A 1 366 ? 9.914 6.702 -10.398 1.00 95.50 366 ALA A CA 1
ATOM 2746 C C . ALA A 1 366 ? 11.191 7.512 -10.116 1.00 95.50 366 ALA A C 1
ATOM 2748 O O . ALA A 1 366 ? 12.266 6.926 -10.002 1.00 95.50 366 ALA A O 1
ATOM 2749 N N . PRO A 1 367 ? 11.108 8.850 -9.987 1.00 94.81 367 PRO A N 1
ATOM 2750 C CA . PRO A 1 367 ? 12.257 9.677 -9.624 1.00 94.81 367 PRO A CA 1
ATOM 2751 C C . PRO A 1 367 ? 12.828 9.298 -8.247 1.00 94.81 367 PRO A C 1
ATOM 2753 O O . PRO A 1 367 ? 12.117 8.782 -7.370 1.00 94.81 367 PRO A O 1
ATOM 2756 N N . PHE A 1 368 ? 14.128 9.543 -8.056 1.00 94.31 368 PHE A N 1
ATOM 2757 C CA . PHE A 1 368 ? 14.884 9.260 -6.828 1.00 94.31 368 PHE A CA 1
ATOM 2758 C C . PHE A 1 368 ? 14.771 7.804 -6.350 1.00 94.31 368 PHE A C 1
ATOM 2760 O O . PHE A 1 368 ? 14.762 7.533 -5.146 1.00 94.31 368 PHE A O 1
ATOM 2767 N N . SER A 1 369 ? 14.611 6.855 -7.280 1.00 94.81 369 SER A N 1
ATOM 2768 C CA . SER A 1 369 ? 14.315 5.460 -6.948 1.00 94.81 369 SER A CA 1
ATOM 2769 C C . SER A 1 369 ? 15.335 4.481 -7.526 1.00 94.81 369 SER A C 1
ATOM 2771 O O . SER A 1 369 ? 15.968 4.711 -8.557 1.00 94.81 369 SER A O 1
ATOM 2773 N N . ARG A 1 370 ? 15.496 3.341 -6.847 1.00 96.56 370 ARG A N 1
ATOM 2774 C CA . ARG A 1 370 ? 16.208 2.180 -7.394 1.00 96.56 370 ARG A CA 1
ATOM 2775 C C . ARG A 1 370 ? 15.211 1.299 -8.130 1.00 96.56 370 ARG A C 1
ATOM 2777 O O . ARG A 1 370 ? 14.342 0.710 -7.491 1.00 96.56 370 ARG A O 1
ATOM 2784 N N . ILE A 1 371 ? 15.368 1.180 -9.441 1.00 97.44 371 ILE A N 1
ATOM 2785 C CA . ILE A 1 371 ? 14.499 0.392 -10.311 1.00 97.44 371 ILE A CA 1
ATOM 2786 C C . ILE A 1 371 ? 15.232 -0.888 -10.708 1.00 97.44 371 ILE A C 1
ATOM 2788 O O . ILE A 1 371 ? 16.340 -0.848 -11.234 1.00 97.44 371 ILE A O 1
ATOM 2792 N N . THR A 1 372 ? 14.625 -2.039 -10.444 1.00 97.56 372 THR A N 1
ATOM 2793 C CA . THR A 1 372 ? 15.072 -3.344 -10.938 1.00 97.56 372 THR A CA 1
ATOM 2794 C C . THR A 1 372 ? 13.940 -3.968 -11.732 1.00 97.56 372 THR A C 1
ATOM 2796 O O . THR A 1 372 ? 12.907 -4.300 -11.155 1.00 97.56 372 THR A O 1
ATOM 2799 N N . ALA A 1 373 ? 14.131 -4.133 -13.037 1.00 96.81 373 ALA A N 1
ATOM 2800 C CA . ALA A 1 373 ? 13.152 -4.747 -13.922 1.00 96.81 373 ALA A CA 1
ATOM 2801 C C . ALA A 1 373 ? 13.726 -6.009 -14.575 1.00 96.81 373 ALA A C 1
ATOM 2803 O O . ALA A 1 373 ? 14.863 -6.017 -15.049 1.00 96.81 373 ALA A O 1
ATOM 2804 N N . GLN A 1 374 ? 12.958 -7.093 -14.569 1.00 96.50 374 GLN A N 1
ATOM 2805 C CA . GLN A 1 374 ? 13.415 -8.391 -15.049 1.00 96.50 374 GLN A CA 1
ATOM 2806 C C . GLN A 1 374 ? 12.296 -9.146 -15.766 1.00 96.50 374 GLN A C 1
ATOM 2808 O O . GLN A 1 374 ? 11.151 -9.091 -15.327 1.00 96.50 374 GLN A O 1
ATOM 2813 N N . ASP A 1 375 ? 12.625 -9.891 -16.821 1.00 95.56 375 ASP A N 1
ATOM 2814 C CA . ASP A 1 375 ? 11.656 -10.709 -17.570 1.00 95.56 375 ASP A CA 1
ATOM 2815 C C . ASP A 1 375 ? 10.490 -9.870 -18.122 1.00 95.56 375 ASP A C 1
ATOM 2817 O O . ASP A 1 375 ? 9.320 -10.131 -17.840 1.00 95.56 375 ASP A O 1
ATOM 2821 N N . LEU A 1 376 ? 10.813 -8.820 -18.883 1.00 95.00 376 LEU A N 1
ATOM 2822 C CA . LEU A 1 376 ? 9.809 -7.994 -19.561 1.00 95.00 376 LEU A CA 1
ATOM 2823 C C . LEU A 1 376 ? 9.633 -8.500 -20.997 1.00 95.00 376 LEU A C 1
ATOM 2825 O O . LEU A 1 376 ? 10.542 -8.383 -21.822 1.00 95.00 376 LEU A O 1
ATOM 2829 N N . GLY A 1 377 ? 8.472 -9.091 -21.281 1.00 90.62 377 GLY A N 1
ATOM 2830 C CA . GLY A 1 377 ? 8.177 -9.756 -22.553 1.00 90.62 377 GLY A CA 1
ATOM 2831 C C . GLY A 1 377 ? 7.865 -8.811 -23.717 1.00 90.62 377 GLY A C 1
ATOM 2832 O O . GLY A 1 377 ? 7.829 -9.256 -24.864 1.00 90.62 377 GLY A O 1
ATOM 2833 N N . ASN A 1 378 ? 7.658 -7.523 -23.439 1.00 93.38 378 ASN A N 1
ATOM 2834 C CA . ASN A 1 378 ? 7.232 -6.509 -24.402 1.00 93.38 378 ASN A CA 1
ATOM 2835 C C . ASN A 1 378 ? 8.046 -5.209 -24.251 1.00 93.38 378 ASN A C 1
ATOM 2837 O O . ASN A 1 378 ? 9.031 -5.173 -23.511 1.00 93.38 378 ASN A O 1
ATOM 2841 N N . VAL A 1 379 ? 7.637 -4.151 -24.955 1.00 94.81 379 VAL A N 1
ATOM 2842 C CA . VAL A 1 379 ? 8.256 -2.824 -24.881 1.00 94.81 379 VAL A CA 1
ATOM 2843 C C . VAL A 1 379 ? 8.166 -2.236 -23.469 1.00 94.81 379 VAL A C 1
ATOM 2845 O O . VAL A 1 379 ? 7.105 -2.253 -22.838 1.00 94.81 379 VAL A O 1
ATOM 2848 N N . ALA A 1 380 ? 9.280 -1.690 -22.984 1.00 96.44 380 ALA A N 1
ATOM 2849 C CA . ALA A 1 380 ? 9.372 -1.047 -21.681 1.00 96.44 380 ALA A CA 1
ATOM 2850 C C . ALA A 1 380 ? 9.920 0.385 -21.775 1.00 96.44 380 ALA A C 1
ATOM 2852 O O . ALA A 1 380 ? 10.939 0.640 -22.412 1.00 96.44 380 ALA A O 1
ATOM 2853 N N . SER A 1 381 ? 9.263 1.318 -21.094 1.00 97.31 381 SER A N 1
ATOM 2854 C CA . SER A 1 381 ? 9.699 2.693 -20.849 1.00 97.31 381 SER A CA 1
ATOM 2855 C C . SER A 1 381 ? 10.011 2.830 -19.362 1.00 97.31 381 SER A C 1
ATOM 2857 O O . SER A 1 381 ? 9.157 2.564 -18.519 1.00 97.31 381 SER A O 1
ATOM 2859 N N . ILE A 1 382 ? 11.243 3.200 -19.020 1.00 97.38 382 ILE A N 1
ATOM 2860 C CA . ILE A 1 382 ? 11.671 3.395 -17.632 1.00 97.38 382 ILE A CA 1
ATOM 2861 C C . ILE A 1 382 ? 12.248 4.797 -17.501 1.00 97.38 382 ILE A C 1
ATOM 2863 O O . ILE A 1 382 ? 13.205 5.138 -18.189 1.00 97.38 382 ILE A O 1
ATOM 2867 N N . LYS A 1 383 ? 11.679 5.592 -16.596 1.00 97.06 383 LYS A N 1
ATOM 2868 C CA . LYS A 1 383 ? 12.070 6.972 -16.320 1.00 97.06 383 LYS A CA 1
ATOM 2869 C C . LYS A 1 383 ? 12.439 7.143 -14.852 1.00 97.06 383 LYS A C 1
ATOM 2871 O O . LYS A 1 383 ? 11.636 6.852 -13.961 1.00 97.06 383 LYS A O 1
ATOM 2876 N N . THR A 1 384 ? 13.643 7.637 -14.598 1.00 95.50 384 THR A N 1
ATOM 2877 C CA . THR A 1 384 ? 14.131 7.987 -13.261 1.00 95.50 384 THR A CA 1
ATOM 2878 C C . THR A 1 384 ? 15.144 9.123 -13.335 1.00 95.50 384 THR A C 1
ATOM 2880 O O . THR A 1 384 ? 15.803 9.333 -14.346 1.00 95.50 384 THR A O 1
ATOM 2883 N N . GLU A 1 385 ? 15.321 9.815 -12.220 1.00 94.75 385 GLU A N 1
ATOM 2884 C CA . GLU A 1 385 ? 16.412 10.762 -12.001 1.00 94.75 385 GLU A CA 1
ATOM 2885 C C . GLU A 1 385 ? 17.056 10.474 -10.643 1.00 94.75 385 GLU A C 1
ATOM 2887 O O . GLU A 1 385 ? 16.369 9.992 -9.738 1.00 94.75 385 GLU A O 1
ATOM 2892 N N . HIS A 1 386 ? 18.356 10.740 -10.493 1.00 92.81 386 HIS A N 1
ATOM 2893 C CA . HIS A 1 386 ? 19.085 10.577 -9.227 1.00 92.81 386 HIS A CA 1
ATOM 2894 C C . HIS A 1 386 ? 18.859 9.214 -8.536 1.00 92.81 386 HIS 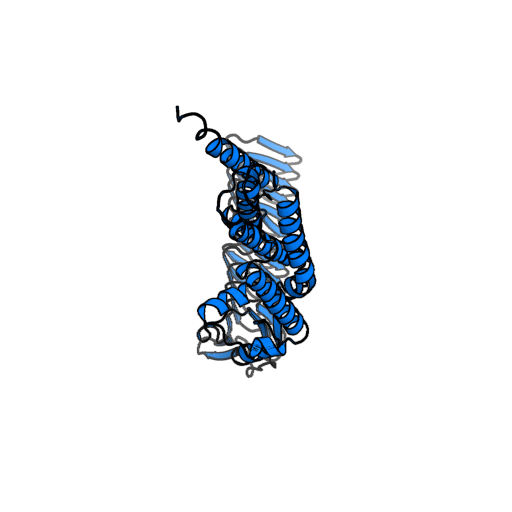A C 1
ATOM 2896 O O . HIS A 1 386 ? 18.560 9.133 -7.341 1.00 92.81 386 HIS A O 1
ATOM 2902 N N . GLY A 1 387 ? 18.979 8.128 -9.297 1.00 92.50 387 GLY A N 1
ATOM 2903 C CA . GLY A 1 387 ? 18.692 6.769 -8.850 1.00 92.50 387 GLY A CA 1
ATOM 2904 C C . GLY A 1 387 ? 19.618 5.723 -9.463 1.00 92.50 387 GLY A C 1
ATOM 2905 O O . GLY A 1 387 ? 20.784 5.968 -9.770 1.00 92.50 387 GLY A O 1
ATOM 2906 N N . SER A 1 388 ? 19.101 4.506 -9.619 1.00 94.88 388 SER A N 1
ATOM 2907 C CA . SER A 1 388 ? 19.805 3.445 -10.350 1.00 94.88 388 SER A CA 1
ATOM 2908 C C . SER A 1 388 ? 18.806 2.536 -11.042 1.00 94.88 388 SER A C 1
ATOM 2910 O O . SER A 1 388 ? 17.768 2.212 -10.465 1.00 94.88 388 SER A O 1
ATOM 2912 N N . VAL A 1 389 ? 19.128 2.117 -12.260 1.00 97.12 389 VAL A N 1
ATOM 2913 C CA . VAL A 1 389 ? 18.293 1.244 -13.081 1.00 97.12 389 VAL A CA 1
ATOM 2914 C C . VAL A 1 389 ? 19.066 -0.030 -13.377 1.00 97.12 389 VAL A C 1
ATOM 2916 O O . VAL A 1 389 ? 20.158 0.014 -13.936 1.00 97.12 389 VAL A O 1
ATOM 2919 N N . LYS A 1 390 ? 18.490 -1.177 -13.028 1.00 97.31 390 LYS A N 1
ATOM 2920 C CA . LYS A 1 390 ? 18.961 -2.489 -13.464 1.00 97.31 390 LYS A CA 1
ATOM 2921 C C . LYS A 1 390 ? 17.869 -3.162 -14.284 1.00 97.31 390 LYS A C 1
ATOM 2923 O O . LYS A 1 390 ? 16.810 -3.467 -13.743 1.00 97.31 390 LYS A O 1
ATOM 2928 N N . VAL A 1 391 ? 18.140 -3.431 -15.555 1.00 96.44 391 VAL A N 1
ATOM 2929 C CA . VAL A 1 391 ? 17.252 -4.205 -16.429 1.00 96.44 391 VAL A CA 1
ATOM 2930 C C . VAL A 1 391 ? 17.925 -5.500 -16.852 1.00 96.44 391 VAL A C 1
ATOM 2932 O O . VAL A 1 391 ? 19.113 -5.513 -17.173 1.00 96.44 391 VAL A O 1
ATOM 2935 N N . ALA A 1 392 ? 17.182 -6.602 -16.827 1.00 95.50 392 ALA A N 1
ATOM 2936 C CA . ALA A 1 392 ? 17.698 -7.896 -17.252 1.00 95.50 392 ALA A CA 1
ATOM 2937 C C . ALA A 1 392 ? 16.641 -8.723 -17.987 1.00 95.50 392 ALA A C 1
ATOM 2939 O O . ALA A 1 392 ? 15.501 -8.787 -17.535 1.00 95.50 392 ALA A O 1
ATOM 2940 N N . ARG A 1 393 ? 17.030 -9.420 -19.062 1.00 94.12 393 ARG A N 1
ATOM 2941 C CA . ARG A 1 393 ? 16.131 -10.299 -19.841 1.00 94.12 393 ARG A CA 1
ATOM 2942 C C . ARG A 1 393 ? 14.853 -9.589 -20.284 1.00 94.12 393 ARG A C 1
ATOM 2944 O O . ARG A 1 393 ? 13.755 -9.891 -19.822 1.00 94.12 393 ARG A O 1
ATOM 2951 N N . THR A 1 394 ? 15.003 -8.616 -21.166 1.00 92.06 394 THR A N 1
ATOM 2952 C CA . THR A 1 394 ? 13.875 -7.863 -21.723 1.00 92.06 394 THR A CA 1
ATOM 2953 C C . THR A 1 394 ? 13.973 -7.808 -23.244 1.00 92.06 394 THR A C 1
ATOM 2955 O O . THR A 1 394 ? 14.991 -8.200 -23.828 1.00 92.06 394 THR A O 1
ATOM 2958 N N . ARG A 1 395 ? 12.892 -7.373 -23.894 1.00 91.44 395 ARG A N 1
ATOM 2959 C CA . ARG A 1 395 ? 12.828 -7.224 -25.349 1.00 91.44 395 ARG A CA 1
ATOM 2960 C C . ARG A 1 395 ? 13.317 -5.843 -25.781 1.00 91.44 395 ARG A C 1
ATOM 2962 O O . ARG A 1 395 ? 14.528 -5.661 -25.844 1.00 91.44 395 ARG A O 1
ATOM 2969 N N . ASP A 1 396 ? 12.409 -4.889 -25.960 1.00 93.12 396 ASP A N 1
ATOM 2970 C CA . ASP A 1 396 ? 12.731 -3.512 -26.340 1.00 93.12 396 ASP A CA 1
ATOM 2971 C C . ASP A 1 396 ? 12.613 -2.597 -25.119 1.00 93.12 396 ASP A C 1
ATOM 2973 O O . ASP A 1 396 ? 11.606 -2.639 -24.406 1.00 93.12 396 ASP A O 1
ATOM 2977 N N . VAL A 1 397 ? 13.624 -1.768 -24.855 1.00 95.06 397 VAL A N 1
ATOM 2978 C CA . VAL A 1 397 ? 13.641 -0.893 -23.672 1.00 95.06 397 VAL A CA 1
ATOM 2979 C C . VAL A 1 397 ? 14.120 0.510 -24.019 1.00 95.06 397 VAL A C 1
ATOM 2981 O O . VAL A 1 397 ? 15.190 0.698 -24.591 1.00 95.06 397 VAL A O 1
ATOM 2984 N N . SER A 1 398 ? 13.354 1.510 -23.589 1.00 96.75 398 SER A N 1
ATOM 2985 C CA . SER A 1 398 ? 13.770 2.908 -23.538 1.00 96.75 398 SER A CA 1
ATOM 2986 C C . SER A 1 398 ? 13.976 3.325 -22.085 1.00 96.75 398 SER A C 1
ATOM 2988 O O . SER A 1 398 ? 13.038 3.304 -21.290 1.00 96.75 398 SER A O 1
ATOM 2990 N N . ILE A 1 399 ? 15.195 3.729 -21.742 1.00 96.38 399 ILE A N 1
ATOM 2991 C CA . ILE A 1 399 ? 15.584 4.172 -20.403 1.00 96.38 399 ILE A CA 1
ATOM 2992 C C . ILE A 1 399 ? 15.927 5.661 -20.458 1.00 96.38 399 ILE A C 1
ATOM 2994 O O . ILE A 1 399 ? 16.827 6.064 -21.189 1.00 96.38 399 ILE A O 1
ATOM 2998 N N . ASP A 1 400 ? 15.227 6.462 -19.666 1.00 96.69 400 ASP A N 1
ATOM 2999 C CA . ASP A 1 400 ? 15.547 7.862 -19.389 1.00 96.69 400 ASP A CA 1
ATOM 3000 C C . ASP A 1 400 ? 15.983 7.956 -17.921 1.00 96.69 400 ASP A C 1
ATOM 3002 O O . ASP A 1 400 ? 15.173 7.791 -17.007 1.00 96.69 400 ASP A O 1
ATOM 3006 N N . ALA A 1 401 ? 17.288 8.073 -17.691 1.00 92.44 401 ALA A N 1
ATOM 3007 C CA . ALA A 1 401 ? 17.917 7.869 -16.388 1.00 92.44 401 ALA A CA 1
ATOM 3008 C C . ALA A 1 401 ? 18.926 8.984 -16.074 1.00 92.44 401 ALA A C 1
ATOM 3010 O O . ALA A 1 401 ? 20.125 8.754 -15.918 1.00 92.44 401 ALA A O 1
ATOM 3011 N N . LEU A 1 402 ? 18.451 10.224 -15.974 1.00 92.75 402 LEU A N 1
ATOM 3012 C CA . LEU A 1 402 ? 19.306 11.379 -15.685 1.00 92.75 402 LEU A CA 1
ATOM 3013 C C . LEU A 1 402 ? 20.020 11.216 -14.332 1.00 92.75 402 LEU A C 1
ATOM 3015 O O . LEU A 1 402 ? 19.406 10.840 -13.329 1.00 92.75 402 LEU A O 1
ATOM 3019 N N . HIS A 1 403 ? 21.328 11.484 -14.290 1.00 93.25 403 HIS A N 1
ATOM 3020 C CA . HIS A 1 403 ? 22.151 11.375 -13.077 1.00 93.25 403 HIS A CA 1
ATOM 3021 C C . HIS A 1 403 ? 22.008 10.026 -12.342 1.00 93.25 403 HIS A C 1
ATOM 3023 O O . HIS A 1 403 ? 21.979 9.988 -11.110 1.00 93.25 403 HIS A O 1
ATOM 3029 N N . SER A 1 404 ? 21.839 8.926 -13.082 1.00 93.31 404 SER A N 1
ATOM 3030 C CA . SER A 1 404 ? 21.493 7.614 -12.534 1.00 93.31 404 SER A CA 1
ATOM 3031 C C . SER A 1 404 ? 22.307 6.505 -13.188 1.00 93.31 404 SER A C 1
ATOM 3033 O O . SER A 1 404 ? 22.396 6.423 -14.407 1.00 93.31 404 SER A O 1
ATOM 3035 N N . ASN A 1 405 ? 22.845 5.585 -12.389 1.00 94.75 405 ASN A N 1
ATOM 3036 C CA . ASN A 1 405 ? 23.604 4.460 -12.940 1.00 94.75 405 ASN A CA 1
ATOM 3037 C C . ASN A 1 405 ? 22.669 3.472 -13.644 1.00 94.75 405 ASN A C 1
ATOM 3039 O O . ASN A 1 405 ? 21.651 3.072 -13.072 1.00 94.75 405 ASN A O 1
ATOM 3043 N N . VAL A 1 406 ? 23.035 3.041 -14.851 1.00 96.31 406 VAL A N 1
ATOM 3044 C CA . VAL A 1 406 ? 22.235 2.124 -15.671 1.00 96.31 406 VAL A CA 1
ATOM 3045 C C . VAL A 1 406 ? 23.014 0.844 -15.920 1.00 96.31 406 VAL A C 1
ATOM 3047 O O . VAL A 1 406 ? 24.136 0.864 -16.420 1.00 96.31 406 VAL A O 1
ATOM 3050 N N . ARG A 1 407 ? 22.396 -0.294 -15.612 1.00 96.81 407 ARG A N 1
ATOM 3051 C CA . ARG A 1 407 ? 22.919 -1.619 -15.932 1.00 96.81 407 ARG A CA 1
ATOM 3052 C C . ARG A 1 407 ? 21.889 -2.403 -16.728 1.00 96.81 407 ARG A C 1
ATOM 3054 O O . ARG A 1 407 ? 20.816 -2.697 -16.205 1.00 96.81 407 ARG A O 1
ATOM 3061 N N . ALA A 1 408 ? 22.223 -2.758 -17.963 1.00 94.94 408 ALA A N 1
ATOM 3062 C CA . ALA A 1 408 ? 21.364 -3.543 -18.842 1.00 94.94 408 ALA A CA 1
ATOM 3063 C C . ALA A 1 408 ? 22.043 -4.863 -19.225 1.00 94.94 408 ALA A C 1
ATOM 3065 O O . ALA A 1 408 ? 23.179 -4.864 -19.697 1.00 94.94 408 ALA A O 1
ATOM 3066 N N . GLU A 1 409 ? 21.358 -5.987 -19.005 1.00 94.69 409 GLU A N 1
ATOM 3067 C CA . GLU A 1 409 ? 21.924 -7.330 -19.191 1.00 94.69 409 GLU A CA 1
ATOM 3068 C C . GLU A 1 409 ? 20.992 -8.266 -19.972 1.00 94.69 409 GLU A C 1
ATOM 3070 O O . GLU A 1 409 ? 19.833 -8.444 -19.604 1.00 94.69 409 GLU A O 1
ATOM 3075 N N . SER A 1 410 ? 21.512 -8.989 -20.968 1.00 92.50 410 SER A N 1
ATOM 3076 C CA . SER A 1 410 ? 20.747 -10.016 -21.702 1.00 92.50 410 SER A CA 1
ATOM 3077 C C . SER A 1 410 ? 19.488 -9.449 -22.371 1.00 92.50 410 SER A C 1
ATOM 3079 O O . SER A 1 410 ? 18.377 -9.908 -22.107 1.00 92.50 410 SER A O 1
ATOM 3081 N N . MET A 1 411 ? 19.645 -8.414 -23.194 1.00 91.12 411 MET A N 1
ATOM 3082 C CA . MET A 1 411 ? 18.531 -7.814 -23.939 1.00 91.12 411 MET A CA 1
ATOM 3083 C C . MET A 1 411 ? 18.371 -8.523 -25.286 1.00 91.12 411 MET A C 1
ATOM 3085 O O . MET A 1 411 ? 19.357 -8.767 -25.983 1.00 91.12 411 MET A O 1
ATOM 3089 N N . SER A 1 412 ? 17.132 -8.849 -25.649 1.00 89.81 412 SER A N 1
ATOM 3090 C CA . SER A 1 412 ? 16.810 -9.555 -26.899 1.00 89.81 412 SER A CA 1
ATOM 3091 C C . SER A 1 412 ? 16.402 -8.634 -28.051 1.00 89.81 412 SER A C 1
ATOM 3093 O O . SER A 1 412 ? 16.443 -9.075 -29.196 1.00 89.81 412 SER A O 1
ATOM 3095 N N . GLY A 1 413 ? 16.017 -7.392 -27.756 1.00 89.81 413 GLY A N 1
ATOM 3096 C CA . GLY A 1 413 ? 15.618 -6.379 -28.731 1.00 89.81 413 GLY A CA 1
ATOM 3097 C C . GLY A 1 413 ? 16.370 -5.063 -28.540 1.00 89.81 413 GLY A C 1
ATOM 3098 O O . GLY A 1 413 ? 17.488 -5.051 -28.011 1.00 89.81 413 GLY A O 1
ATOM 3099 N N . ASP A 1 414 ? 15.765 -3.971 -29.001 1.00 92.38 414 ASP A N 1
ATOM 3100 C CA . ASP A 1 414 ? 16.425 -2.669 -29.112 1.00 92.38 414 ASP A CA 1
ATOM 3101 C C . ASP A 1 414 ? 16.523 -1.954 -27.760 1.00 92.38 414 ASP A C 1
ATOM 3103 O O . ASP A 1 414 ? 15.608 -1.982 -26.931 1.00 92.38 414 ASP A O 1
ATOM 3107 N N . LEU A 1 415 ? 17.641 -1.264 -27.539 1.00 94.00 415 LEU A N 1
ATOM 3108 C CA . LEU A 1 415 ? 17.926 -0.539 -26.308 1.00 94.00 415 LEU A CA 1
ATOM 3109 C C . LEU A 1 415 ? 18.225 0.927 -26.608 1.00 94.00 415 LEU A C 1
ATOM 3111 O O . LEU A 1 415 ? 19.239 1.262 -27.222 1.00 94.00 415 LEU A O 1
ATOM 3115 N N . LYS A 1 416 ? 17.375 1.818 -26.100 1.00 95.75 416 LYS A N 1
ATOM 3116 C CA . LYS A 1 416 ? 17.603 3.263 -26.118 1.00 95.75 416 LYS A CA 1
ATOM 3117 C C . LYS A 1 416 ? 17.871 3.761 -24.705 1.00 95.75 416 LYS A C 1
ATOM 3119 O O . LYS A 1 416 ? 17.060 3.530 -23.815 1.00 95.75 416 LYS A O 1
ATOM 3124 N N . ILE A 1 417 ? 18.977 4.470 -24.497 1.00 95.19 417 ILE A N 1
ATOM 3125 C CA . ILE A 1 417 ? 19.327 5.063 -23.200 1.00 95.19 417 ILE A CA 1
ATOM 3126 C C . ILE A 1 417 ? 19.588 6.554 -23.375 1.00 95.19 417 ILE A C 1
ATOM 3128 O O . ILE A 1 417 ? 20.382 6.951 -24.226 1.00 95.19 417 ILE A O 1
ATOM 3132 N N . ILE A 1 418 ? 18.944 7.366 -22.541 1.00 95.69 418 ILE A N 1
ATOM 3133 C CA . ILE A 1 418 ? 19.205 8.795 -22.385 1.00 95.69 418 ILE A CA 1
ATOM 3134 C C . ILE A 1 418 ? 19.648 9.024 -20.938 1.00 95.69 418 ILE A C 1
ATOM 3136 O O . ILE A 1 418 ? 18.945 8.646 -20.002 1.00 95.69 418 ILE A O 1
ATOM 3140 N N . SER A 1 419 ? 20.838 9.592 -20.752 1.00 92.19 419 SER A N 1
ATOM 3141 C CA . SER A 1 419 ? 21.461 9.762 -19.432 1.00 92.19 419 SER A CA 1
ATOM 3142 C C . SER A 1 419 ? 22.373 10.988 -19.405 1.00 92.19 419 SER A C 1
ATOM 3144 O O . SER A 1 419 ? 22.869 11.445 -20.431 1.00 92.19 419 SER A O 1
ATOM 3146 N N . SER A 1 420 ? 22.674 11.488 -18.212 1.00 92.69 420 SER A N 1
ATOM 3147 C CA . SER A 1 420 ? 23.713 12.500 -17.990 1.00 92.69 420 SER A CA 1
ATOM 3148 C C . SER A 1 420 ? 24.446 12.199 -16.684 1.00 92.69 420 SER A C 1
ATOM 3150 O O . SER A 1 420 ? 23.829 11.689 -15.751 1.00 92.69 420 SER A O 1
ATOM 3152 N N . ASN A 1 421 ? 25.751 12.473 -16.594 1.00 92.38 421 ASN A N 1
ATOM 3153 C CA . ASN A 1 421 ? 26.569 12.227 -15.392 1.00 92.38 421 ASN A CA 1
ATOM 3154 C C . ASN A 1 421 ? 26.346 10.838 -14.760 1.00 92.38 421 ASN A C 1
ATOM 3156 O O . ASN A 1 421 ? 26.088 10.722 -13.562 1.00 92.38 421 ASN A O 1
ATOM 3160 N N . SER A 1 422 ? 26.352 9.794 -15.588 1.00 92.31 422 SER A N 1
ATOM 3161 C CA . SER A 1 422 ? 25.942 8.438 -15.211 1.00 92.31 422 SER A CA 1
ATOM 3162 C C . SER A 1 422 ? 27.006 7.405 -15.585 1.00 92.31 422 SER A C 1
ATOM 3164 O O . SER A 1 422 ? 27.761 7.597 -16.538 1.00 92.31 422 SER A O 1
ATOM 3166 N N . GLU A 1 423 ? 27.048 6.285 -14.863 1.00 94.44 423 GLU A N 1
ATOM 3167 C CA . GLU A 1 423 ? 27.774 5.088 -15.295 1.00 94.44 423 GLU A CA 1
ATOM 3168 C C . GLU A 1 423 ? 26.806 4.119 -15.986 1.00 94.44 423 GLU A C 1
ATOM 3170 O O . GLU A 1 423 ? 25.799 3.710 -15.400 1.00 94.44 423 GLU A O 1
ATOM 3175 N N . ILE A 1 424 ? 27.114 3.750 -17.231 1.00 95.25 424 ILE A N 1
ATOM 3176 C CA . ILE A 1 424 ? 26.304 2.858 -18.065 1.00 95.25 424 ILE A CA 1
ATOM 3177 C C . ILE A 1 424 ? 27.089 1.568 -18.335 1.00 95.25 424 ILE A C 1
ATOM 3179 O O . ILE A 1 424 ? 28.166 1.584 -18.937 1.00 95.25 424 ILE A O 1
ATOM 3183 N N . GLN A 1 425 ? 26.531 0.439 -17.902 1.00 95.69 425 GLN A N 1
ATOM 3184 C CA . GLN A 1 425 ? 27.083 -0.904 -18.090 1.00 95.69 425 GLN A CA 1
ATOM 3185 C C . GLN A 1 425 ? 26.120 -1.759 -18.916 1.00 95.69 425 GLN A C 1
ATOM 3187 O O . GLN A 1 425 ? 25.007 -2.057 -18.478 1.00 95.69 425 GLN A O 1
ATOM 3192 N N . LEU A 1 426 ? 26.555 -2.174 -20.103 1.00 94.94 426 LEU A N 1
ATOM 3193 C CA . LEU A 1 426 ? 25.779 -2.992 -21.032 1.00 94.94 426 LEU A CA 1
ATOM 3194 C C . LEU A 1 426 ? 26.425 -4.368 -21.185 1.00 94.94 426 LEU A C 1
ATOM 3196 O O . LEU A 1 426 ? 27.637 -4.467 -21.377 1.00 94.94 426 LEU A O 1
ATOM 3200 N N . LYS A 1 427 ? 25.629 -5.436 -21.125 1.00 94.56 427 LYS A N 1
ATOM 3201 C CA . LYS A 1 427 ? 26.128 -6.803 -21.299 1.00 94.56 427 LYS A CA 1
ATOM 3202 C C . LYS A 1 427 ? 25.168 -7.674 -22.099 1.00 94.56 427 LYS A C 1
ATOM 3204 O O . LYS A 1 427 ? 24.005 -7.794 -21.721 1.00 94.56 427 LYS A O 1
ATOM 3209 N N . SER A 1 428 ? 25.678 -8.350 -23.129 1.00 92.06 428 SER A N 1
ATOM 3210 C CA . SER A 1 428 ? 24.934 -9.315 -23.953 1.00 92.06 428 SER A CA 1
ATOM 3211 C C . SER A 1 428 ? 23.642 -8.714 -24.514 1.00 92.06 428 SER A C 1
ATOM 3213 O O . SER A 1 428 ? 22.540 -9.024 -24.059 1.00 92.06 428 SER A O 1
ATOM 3215 N N . ILE A 1 429 ? 23.786 -7.806 -25.477 1.00 91.19 429 ILE A N 1
ATOM 3216 C CA . ILE A 1 429 ? 22.672 -7.083 -26.105 1.00 91.19 429 ILE A CA 1
ATOM 3217 C C . ILE A 1 429 ? 22.565 -7.536 -27.558 1.00 91.19 429 ILE A C 1
ATOM 3219 O O . ILE A 1 429 ? 23.552 -7.434 -28.277 1.00 91.19 429 ILE A O 1
ATOM 3223 N N . ALA A 1 430 ? 21.408 -8.047 -27.983 1.00 89.81 430 ALA A N 1
ATOM 3224 C CA . ALA A 1 430 ? 21.220 -8.613 -29.325 1.00 89.81 430 ALA A CA 1
ATOM 3225 C C . ALA A 1 430 ? 20.529 -7.674 -30.342 1.00 89.81 430 ALA A C 1
ATOM 3227 O O . ALA A 1 430 ? 20.450 -8.013 -31.521 1.00 89.81 430 ALA A O 1
ATOM 3228 N N . GLY A 1 431 ? 19.977 -6.540 -29.901 1.00 87.75 431 GLY A N 1
ATOM 3229 C CA . GLY A 1 431 ? 19.321 -5.552 -30.770 1.00 87.75 431 GLY A CA 1
ATOM 3230 C C . GLY A 1 431 ? 20.152 -4.288 -30.983 1.00 87.75 431 GLY A C 1
ATOM 3231 O O . GLY A 1 431 ? 21.295 -4.195 -30.525 1.00 87.75 431 GLY A O 1
ATOM 3232 N N . ALA A 1 432 ? 19.570 -3.305 -31.672 1.00 90.00 432 ALA A N 1
ATOM 3233 C CA . ALA A 1 432 ? 20.204 -2.010 -31.894 1.00 90.00 432 ALA A CA 1
ATOM 3234 C C . ALA A 1 432 ? 20.355 -1.254 -30.566 1.00 90.00 432 ALA A C 1
ATOM 3236 O O . ALA A 1 432 ? 19.451 -1.245 -29.727 1.00 90.00 432 ALA A O 1
ATOM 3237 N N . VAL A 1 433 ? 21.500 -0.600 -30.370 1.00 92.44 433 VAL A N 1
ATOM 3238 C CA . VAL A 1 433 ? 21.801 0.141 -29.139 1.00 92.44 433 VAL A CA 1
ATOM 3239 C C . VAL A 1 433 ? 22.043 1.605 -29.465 1.00 92.44 433 VAL A C 1
ATOM 3241 O O . VAL A 1 433 ? 23.014 1.954 -30.129 1.00 92.44 433 VAL A O 1
ATOM 3244 N N . VAL A 1 434 ? 21.188 2.480 -28.938 1.00 93.81 434 VAL A N 1
ATOM 3245 C CA . VAL A 1 434 ? 21.330 3.933 -29.065 1.00 93.81 434 VAL A CA 1
ATOM 3246 C C . VAL A 1 434 ? 21.506 4.534 -27.678 1.00 93.81 434 VAL A C 1
ATOM 3248 O O . VAL A 1 434 ? 20.563 4.594 -26.890 1.00 93.81 434 VAL A O 1
ATOM 3251 N N . VAL A 1 435 ? 22.716 5.007 -27.381 1.00 93.06 435 VAL A N 1
ATOM 3252 C CA . VAL A 1 435 ? 23.031 5.688 -26.118 1.00 93.06 435 VAL A CA 1
ATOM 3253 C C . VAL A 1 435 ? 23.293 7.162 -26.393 1.00 93.06 435 VAL A C 1
ATOM 3255 O O . VAL A 1 435 ? 24.236 7.519 -27.093 1.00 93.06 435 VAL A O 1
ATOM 3258 N N . THR A 1 436 ? 22.468 8.029 -25.816 1.00 94.69 436 THR A N 1
ATOM 3259 C CA . THR A 1 436 ? 22.694 9.475 -25.764 1.00 94.69 436 THR A CA 1
ATOM 3260 C C . THR A 1 436 ? 23.078 9.828 -24.337 1.00 94.69 436 THR A C 1
ATOM 3262 O O . THR A 1 436 ? 22.223 9.859 -23.452 1.00 94.69 436 THR A O 1
ATOM 3265 N N . ALA A 1 437 ? 24.372 10.037 -24.099 1.00 91.44 437 ALA A N 1
ATOM 3266 C CA . ALA A 1 437 ? 24.882 10.283 -22.760 1.00 91.44 437 ALA A CA 1
ATOM 3267 C C . ALA A 1 437 ? 25.840 11.477 -22.712 1.00 91.44 437 ALA A C 1
ATOM 3269 O O . ALA A 1 437 ? 26.793 11.552 -23.485 1.00 91.44 437 ALA A O 1
ATOM 3270 N N . GLU A 1 438 ? 25.605 12.393 -21.773 1.00 93.06 438 GLU A N 1
ATOM 3271 C CA . GLU A 1 438 ? 26.478 13.543 -21.513 1.00 93.06 438 GLU A CA 1
ATOM 3272 C C . GLU A 1 438 ? 27.306 13.308 -20.247 1.00 93.06 438 GLU A C 1
ATOM 3274 O O . GLU A 1 438 ? 26.776 12.835 -19.240 1.00 93.06 438 GLU A O 1
ATOM 3279 N N . GLN A 1 439 ? 28.609 13.620 -20.277 1.00 91.56 439 GLN A N 1
ATOM 3280 C CA . GLN A 1 439 ? 29.516 13.493 -19.117 1.00 91.56 439 GLN A CA 1
ATOM 3281 C C . GLN A 1 439 ? 29.423 12.126 -18.404 1.00 91.56 439 GLN A C 1
ATOM 3283 O O . GLN A 1 439 ? 29.475 12.038 -17.181 1.00 91.56 439 GLN A O 1
ATOM 3288 N N . SER A 1 440 ? 29.233 11.054 -19.172 1.00 91.81 440 SER A N 1
ATOM 3289 C CA . SER A 1 440 ? 28.930 9.714 -18.662 1.00 91.81 440 SER A CA 1
ATOM 3290 C C . SER A 1 440 ? 29.982 8.706 -19.114 1.00 91.81 440 SER A C 1
ATOM 3292 O O . SER A 1 440 ? 30.554 8.846 -20.197 1.00 91.81 440 SER A O 1
ATOM 3294 N N . SER A 1 441 ? 30.225 7.675 -18.307 1.00 92.62 441 SER A N 1
ATOM 3295 C CA . SER A 1 441 ? 31.042 6.528 -18.707 1.00 92.62 441 SER A CA 1
ATOM 3296 C C . SER A 1 441 ? 30.145 5.440 -19.292 1.00 92.62 441 SER A C 1
ATOM 3298 O O . SER A 1 441 ? 29.126 5.079 -18.706 1.00 92.62 441 SER A O 1
ATOM 3300 N N . VAL A 1 442 ? 30.514 4.912 -20.460 1.00 93.56 442 VAL A N 1
ATOM 3301 C CA . VAL A 1 442 ? 29.772 3.836 -21.130 1.00 93.56 442 VAL A CA 1
ATOM 3302 C C . VAL A 1 442 ? 30.703 2.653 -21.345 1.00 93.56 442 VAL A C 1
ATOM 3304 O O . VAL A 1 442 ? 31.779 2.798 -21.921 1.00 93.56 442 VAL A O 1
ATOM 3307 N N . SER A 1 443 ? 30.285 1.480 -20.878 1.00 93.19 443 SER A N 1
ATOM 3308 C CA . SER A 1 443 ? 30.990 0.213 -21.062 1.00 93.19 443 SER A CA 1
ATOM 3309 C C . SER A 1 443 ? 30.030 -0.841 -21.604 1.00 93.19 443 SER A C 1
ATOM 3311 O O . SER A 1 443 ? 28.878 -0.923 -21.176 1.00 93.19 443 SER A O 1
ATOM 3313 N N . GLY A 1 444 ? 30.495 -1.628 -22.571 1.00 90.00 444 GLY A N 1
ATOM 3314 C CA . GLY A 1 444 ? 29.699 -2.649 -23.240 1.00 90.00 444 GLY A CA 1
ATOM 3315 C C . GLY A 1 444 ? 30.495 -3.930 -23.445 1.00 90.00 444 GLY A C 1
ATOM 3316 O O . GLY A 1 444 ? 31.627 -3.883 -23.918 1.00 90.00 444 GLY A O 1
ATOM 3317 N N . GLU A 1 445 ? 29.895 -5.067 -23.110 1.00 91.31 445 GLU A N 1
ATOM 3318 C CA . GLU A 1 445 ? 30.424 -6.403 -23.385 1.00 91.31 445 GLU A CA 1
ATOM 3319 C C . GLU A 1 445 ? 29.401 -7.188 -24.219 1.00 91.31 445 GLU A C 1
ATOM 3321 O O . GLU A 1 445 ? 28.214 -7.193 -23.894 1.00 91.31 445 GLU A O 1
ATOM 3326 N N . ASP A 1 446 ? 29.856 -7.877 -25.271 1.00 89.38 446 ASP A N 1
ATOM 3327 C CA . ASP A 1 446 ? 29.018 -8.777 -26.084 1.00 89.38 446 ASP A CA 1
ATOM 3328 C C . ASP A 1 446 ? 27.781 -8.083 -26.703 1.00 89.38 446 ASP A C 1
ATOM 3330 O O . ASP A 1 446 ? 26.642 -8.525 -26.558 1.00 89.38 446 ASP A O 1
ATOM 3334 N N . LEU A 1 447 ? 28.002 -6.953 -27.382 1.00 88.56 447 LEU A N 1
ATOM 3335 C CA . LEU A 1 447 ? 26.964 -6.229 -28.126 1.00 88.56 447 LEU A CA 1
ATOM 3336 C C . LEU A 1 447 ? 26.888 -6.774 -29.559 1.00 88.56 447 LEU A C 1
ATOM 3338 O O . LEU A 1 447 ? 27.867 -6.719 -30.303 1.00 88.56 447 LEU A O 1
ATOM 3342 N N . ARG A 1 448 ? 25.736 -7.324 -29.938 1.00 80.50 448 ARG A N 1
ATOM 3343 C CA . ARG A 1 448 ? 25.476 -7.991 -31.216 1.00 80.50 448 ARG A CA 1
ATOM 3344 C C . ARG A 1 448 ? 24.232 -7.384 -31.857 1.00 80.50 448 ARG A C 1
ATOM 3346 O O . ARG A 1 448 ? 23.174 -7.976 -31.791 1.00 80.50 448 ARG A O 1
ATOM 3353 N N . GLY A 1 449 ? 24.359 -6.216 -32.466 1.00 70.00 449 GLY A N 1
ATOM 3354 C CA . GLY A 1 449 ? 23.276 -5.520 -33.163 1.00 70.00 449 GLY A CA 1
ATOM 3355 C C . GLY A 1 449 ? 23.856 -4.404 -34.027 1.00 70.00 449 GLY A C 1
ATOM 3356 O O . GLY A 1 449 ? 25.011 -4.026 -33.819 1.00 70.00 449 GLY A O 1
ATOM 3357 N N . SER A 1 450 ? 23.110 -3.945 -35.034 1.00 52.88 450 SER A N 1
ATOM 3358 C CA . SER A 1 450 ? 23.545 -2.890 -35.965 1.00 52.88 450 SER A CA 1
ATOM 3359 C C . SER A 1 450 ? 23.278 -1.492 -35.436 1.00 52.88 450 SER A C 1
ATOM 3361 O O . SER A 1 450 ? 22.127 -1.284 -34.986 1.00 52.88 450 SER A O 1
#

Solvent-accessible surface area (backbone atoms only — not comparable to full-atom values): 22310 Å² total; per-residue (Å²): 141,89,88,80,78,73,69,62,65,55,55,58,55,50,52,50,51,51,50,52,50,49,55,53,64,75,64,61,58,94,85,70,52,72,68,60,52,50,74,69,46,50,35,56,54,32,28,52,55,8,48,52,33,33,47,29,24,74,75,70,55,44,54,92,56,43,61,72,10,49,51,29,28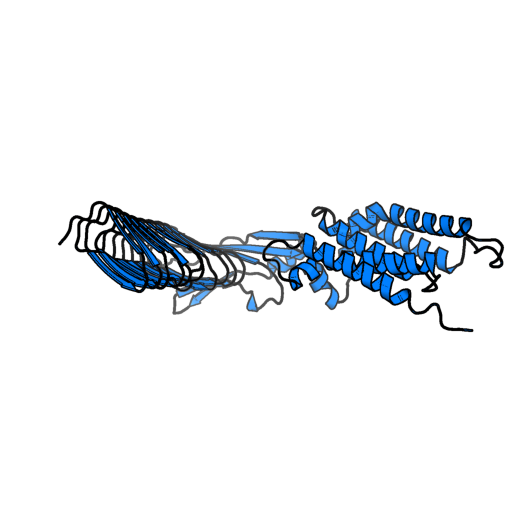,52,52,12,49,49,57,46,51,40,68,76,40,87,89,50,54,56,55,43,51,44,29,71,42,37,66,56,54,51,48,52,54,50,50,54,53,51,50,52,65,72,70,59,63,90,88,73,65,80,78,82,67,91,81,42,77,70,53,54,50,53,52,50,48,53,50,51,53,25,52,49,29,37,51,41,61,74,37,70,75,64,59,79,72,59,86,70,67,75,86,54,51,64,65,48,45,76,72,69,36,49,77,46,78,45,73,53,79,71,46,75,49,76,82,59,54,83,62,40,31,39,36,40,46,53,58,37,38,34,40,40,37,40,33,67,34,87,38,35,35,39,32,47,35,36,37,27,59,24,88,43,73,66,60,25,46,58,54,53,70,72,59,45,80,41,79,45,83,52,99,82,26,43,36,39,35,58,52,58,95,80,48,100,69,81,62,34,43,30,41,39,35,34,26,39,26,48,29,28,39,36,39,37,37,48,34,31,41,39,37,42,32,41,30,45,24,41,37,37,38,37,41,24,53,34,40,42,38,39,34,48,28,47,25,38,36,41,38,46,33,39,75,14,35,38,38,39,38,41,31,46,25,37,38,39,39,34,41,27,29,34,38,42,38,37,41,30,47,25,39,37,37,40,34,33,40,69,33,43,38,38,40,35,40,28,54,25,44,36,39,38,43,27,40,48,18,41,38,38,40,33,42,32,67,27,50,32,38,40,38,32,33,61,32,33,41,38,40,35,45,31,30,32,38,40,38,39,28,38,48,16,38,37,37,41,34,47,28,66,28,39,39,37,38,39,36,28,60,20,51,37,43,40,35,40,30,47,23,36,74,49,78,50,66,44,83,46,52,79,49,77,42,68,74,51,53,114

pLDDT: mean 78.65, std 19.26, range [39.62, 98.44]

Sequence (450 aa):
MAQGRKKGKGLLLIGLILLAAGLIFVFIPDGAGLAELLMRLWPIFLICAGVVRVMGYAVERNPRSPLGGMLLIIIGVLFFASRFHSDLNAIQIYGRYWLVLLLIFAGVELLRFYSHRHTEGPPPRLFTAWRLIVIALIVTSGVLANRVSTNASLLSALKLPGFLGSLRDSVVGETYTFTDPTVVAADAASGLRVIVENSYGNVKVTGGAPQVRATLVKGVRAWSQEDARKISSQIRLKVVQTPEGLRISTNRDELNQQFTTDIQVEVPSAVQLSITDSYGSVTASGIQGGLSIKASYGKAELSNIVGDANLVLSYSDVDATNVTGDLRISGAKRARINSIGGRLELGGSNGSVEVRSVGGPVDVAAPFSRITAQDLGNVASIKTEHGSVKVARTRDVSIDALHSNVRAESMSGDLKIISSNSEIQLKSIAGAVVVTAEQSSVSGEDLRGS

Foldseek 3Di:
DDDDPPVVVVVVVVVVVVVVVVVVVVPDDPPDDPVVVCVVCVLVVLLVQLVCLLVCCVPVVPPVDSVSSLVSNVSSVLVVVCVVDVPADSLRVLLVCLVVVVVVVLVVLVVQQVPDDPPPDDGPDSDDPVVVVVVVVSVVSSVVSNVCVVPVVVVVPDDDDPVCVVVVQVPRFDKDKDKDPKDWDPQDDQAFEEEEEDEFEEEAEEADDRTKIKMKMKIATDRDPVVSVVVVVQKDWDWDQDPRGTYIYIPVVVDPGDMGIYMYIYHHQRYAYEYEYEDYEYEYENHAHEEEYEYEHEEYEYYQYAEEYAYHYANYAYEYENYQEEYAYAAHAEYHAEAYNEEYHEHYEPEEYHAEAHNYEYEYAYECYEYEYENANDEYEYEYEVEEYEYENHEHYAYEYECYEYHYEQYNEEYHYEYEVYEYEEEQHQEHYHYDYYVYHYDYDNHHYD

Mean predicted aligned error: 16.39 Å